Protein AF-A0A8J6LUZ6-F1 (afdb_monomer_lite)

Sequence (693 aa):
MTSTQIRRALGIAVAATLAFPLVTLAAPTTASAAPPRKVPCGQIELAPVLKKDLTDLGKPIVQSADRRGVYVPIIMIPDYHGRAKHDDSRTGDFSAPINMGAGGPAPVAPRASLIGQLQQIPGAAVYTFDYRASAGSWVDDPGIGPALGDAIDCVTSALGQKAILVTHGVGGLAARYAVGGQVEGRDRGSEVTTVMGYGSPQTGSQLAELLNTGVASTASEPRTVLRLLVSACRALKPAVFTEQAPCGFLPAEAGAFGRPGGDAFRGQSPQHLALRPYPDSVQVHAFAGDVVVNATNLGWFALRPFRANDIPLGDLVSSTASTTIQAQSQLRAACRFQLDGFGSASQSGGIRLTELGVAGAALSFPSTIRPCYAPSLVRVSQFADRIRDILTNEIRNRQPLDLRELESLAVPSVCGHPAGNLVGGRLPGIAPGDGEVALASTLFPDRFKDLTTFGDLTGDGVADTVAVLKCSNFQGPGADVVVAYDSGARLLGSINLSDITARPINQIYNVQVSGGRAIMRWRTTDASETTDTVVDAEASFTFDPNSGLRAGTLTSYNVTGPVGNLLVAVKAGKSGKTAQKIASLEIIQAMIATNQQTPFGAVTCYGPTATDQGWPEQALDDYDGWPPSDGLAHGDRFCLVALPAGNFALLGMQHVRFNTWRAVEFRLPDTRDDGGGLFPGDDDDDGGIGPLF

pLDDT: mean 79.9, std 19.39, range [29.88, 98.5]

Radius of gyration: 40.3 Å; chains: 1; bounding box: 108×52×140 Å

Structure (mmCIF, N/CA/C/O backbone):
data_AF-A0A8J6LUZ6-F1
#
_entry.id   AF-A0A8J6LUZ6-F1
#
loop_
_atom_site.group_PDB
_atom_site.id
_atom_site.type_symbol
_atom_site.label_atom_id
_atom_site.label_alt_id
_atom_site.label_comp_id
_atom_site.label_asym_id
_atom_site.label_entity_id
_atom_site.label_seq_id
_atom_site.pdbx_PDB_ins_code
_atom_site.Cartn_x
_atom_site.Cartn_y
_atom_site.Cartn_z
_atom_site.occupancy
_atom_site.B_iso_or_equiv
_atom_site.auth_seq_id
_atom_site.auth_comp_id
_atom_site.auth_asym_id
_atom_site.auth_atom_id
_atom_site.pdbx_PDB_model_num
ATOM 1 N N . MET A 1 1 ? 57.168 -0.591 63.837 1.00 34.12 1 MET A N 1
ATOM 2 C CA . MET A 1 1 ? 56.369 -0.838 62.618 1.00 34.12 1 MET A CA 1
ATOM 3 C C . MET A 1 1 ? 54.988 -1.319 63.056 1.00 34.12 1 MET A C 1
ATOM 5 O O . MET A 1 1 ? 54.901 -2.241 63.852 1.00 34.12 1 MET A O 1
ATOM 9 N N . THR A 1 2 ? 53.963 -0.569 62.655 1.00 32.47 2 THR A N 1
ATOM 10 C CA . THR A 1 2 ? 52.518 -0.594 62.995 1.00 32.47 2 THR A CA 1
ATOM 11 C C . THR A 1 2 ? 51.879 -1.996 62.946 1.00 32.47 2 THR A C 1
ATOM 13 O O . THR A 1 2 ? 52.070 -2.700 61.964 1.00 32.47 2 THR A O 1
ATOM 16 N N . SER A 1 3 ? 51.279 -2.522 64.026 1.00 32.66 3 SER A N 1
ATOM 17 C CA . SER A 1 3 ? 49.948 -2.257 64.635 1.00 32.66 3 SER A CA 1
ATOM 18 C C . SER A 1 3 ? 48.824 -3.188 64.126 1.00 32.66 3 SER A C 1
ATOM 20 O O . SER A 1 3 ? 48.220 -2.922 63.095 1.00 32.66 3 SER A O 1
ATOM 22 N N . THR A 1 4 ? 48.564 -4.239 64.922 1.00 45.88 4 THR A N 1
ATOM 23 C CA . THR A 1 4 ? 47.269 -4.821 65.371 1.00 45.88 4 THR A CA 1
ATOM 24 C C . THR A 1 4 ? 46.019 -4.722 64.481 1.00 45.88 4 THR A C 1
ATOM 26 O O . THR A 1 4 ? 45.578 -3.616 64.206 1.00 45.88 4 THR A O 1
ATOM 29 N N . GLN A 1 5 ? 45.300 -5.842 64.264 1.00 34.91 5 GLN A N 1
ATOM 30 C CA . GLN A 1 5 ? 43.947 -6.023 64.836 1.00 34.91 5 GLN A CA 1
ATOM 31 C C . GLN A 1 5 ? 43.304 -7.409 64.618 1.00 34.91 5 GLN A C 1
ATOM 33 O O . GLN A 1 5 ? 43.546 -8.127 63.653 1.00 34.91 5 GLN A O 1
ATOM 38 N N . ILE A 1 6 ? 42.477 -7.736 65.611 1.00 35.25 6 ILE A N 1
ATOM 39 C CA . ILE A 1 6 ? 41.763 -8.973 65.926 1.00 35.25 6 ILE A CA 1
ATOM 40 C C . ILE A 1 6 ? 40.510 -9.141 65.052 1.00 35.25 6 ILE A C 1
ATOM 42 O O . ILE A 1 6 ? 39.762 -8.191 64.841 1.00 35.25 6 ILE A O 1
ATOM 46 N N . ARG A 1 7 ? 40.234 -10.380 64.622 1.00 31.73 7 ARG A N 1
ATOM 47 C CA . ARG A 1 7 ? 38.965 -10.794 64.003 1.00 31.73 7 ARG A CA 1
ATOM 48 C C . ARG A 1 7 ? 37.992 -11.301 65.074 1.00 31.73 7 ARG A C 1
ATOM 50 O O . ARG A 1 7 ? 38.328 -12.219 65.819 1.00 31.73 7 ARG A O 1
ATOM 57 N N . ARG A 1 8 ? 36.766 -10.772 65.091 1.00 32.50 8 ARG A N 1
ATOM 58 C CA . ARG A 1 8 ? 35.581 -11.439 65.654 1.00 32.50 8 ARG A CA 1
ATOM 59 C C . ARG A 1 8 ? 34.425 -11.366 64.662 1.00 32.50 8 ARG A C 1
ATOM 61 O O . ARG A 1 8 ? 34.247 -10.367 63.975 1.00 32.50 8 ARG A O 1
ATOM 68 N N . ALA A 1 9 ? 33.707 -12.480 64.595 1.00 40.47 9 ALA A N 1
ATOM 69 C CA . ALA A 1 9 ? 32.570 -12.756 63.736 1.00 40.47 9 ALA A CA 1
ATOM 70 C C . ALA A 1 9 ? 31.344 -11.897 64.077 1.00 40.47 9 ALA A C 1
ATOM 72 O O . ALA A 1 9 ? 31.121 -11.588 65.246 1.00 40.47 9 ALA A O 1
ATOM 73 N N . LEU A 1 10 ? 30.512 -11.615 63.071 1.00 31.44 10 LEU A N 1
ATOM 74 C CA . LEU A 1 10 ? 29.114 -11.238 63.262 1.00 31.44 10 LEU A CA 1
ATOM 75 C C . LEU A 1 10 ? 28.250 -11.812 62.131 1.00 31.44 10 LEU A C 1
ATOM 77 O O . LEU A 1 10 ? 28.687 -11.898 60.984 1.00 31.44 10 LEU A O 1
ATOM 81 N N . GLY A 1 11 ? 27.059 -12.266 62.519 1.00 31.27 11 GLY A N 1
ATOM 82 C CA . GLY A 1 11 ? 26.147 -13.085 61.736 1.00 31.27 11 GLY A CA 1
ATOM 83 C C . GLY A 1 11 ? 25.403 -12.365 60.614 1.00 31.27 11 GLY A C 1
ATOM 84 O O . GLY A 1 11 ? 25.280 -11.144 60.569 1.00 31.27 11 GLY A O 1
ATOM 85 N N . ILE A 1 12 ? 24.894 -13.198 59.713 1.00 33.53 12 ILE A N 1
ATOM 86 C CA . ILE A 1 12 ? 24.093 -12.846 58.546 1.00 33.53 12 ILE A CA 1
ATOM 87 C C . ILE A 1 12 ? 22.626 -12.754 58.983 1.00 33.53 12 ILE A C 1
ATOM 89 O O . ILE A 1 12 ? 22.039 -13.753 59.392 1.00 33.53 12 ILE A O 1
ATOM 93 N N . ALA A 1 13 ? 22.039 -11.564 58.863 1.00 32.97 13 ALA A N 1
ATOM 94 C CA . ALA A 1 13 ? 20.596 -11.354 58.846 1.00 32.97 13 ALA A CA 1
ATOM 95 C C . ALA A 1 13 ? 20.198 -10.949 57.419 1.00 32.97 13 ALA A C 1
ATOM 97 O O . ALA A 1 13 ? 20.664 -9.937 56.898 1.00 32.97 13 ALA A O 1
ATOM 98 N N . VAL A 1 14 ? 19.376 -11.776 56.771 1.00 32.94 14 VAL A N 1
ATOM 99 C CA . VAL A 1 14 ? 18.841 -11.543 55.424 1.00 32.94 14 VAL A CA 1
ATOM 100 C C . VAL A 1 14 ? 17.592 -10.674 55.549 1.00 32.94 14 VAL A C 1
ATOM 102 O O . VAL A 1 14 ? 16.569 -11.130 56.054 1.00 32.94 14 VAL A O 1
ATOM 105 N N . ALA A 1 15 ? 17.671 -9.429 55.079 1.00 31.91 15 ALA A N 1
ATOM 106 C CA . ALA A 1 15 ? 16.514 -8.574 54.839 1.00 31.91 15 ALA A CA 1
ATOM 107 C C . ALA A 1 15 ? 16.148 -8.656 53.350 1.00 31.91 15 ALA A C 1
ATOM 109 O O . ALA A 1 15 ? 16.915 -8.223 52.491 1.00 31.91 15 ALA A O 1
ATOM 110 N N . ALA A 1 16 ? 14.990 -9.240 53.043 1.00 33.44 16 ALA A N 1
ATOM 111 C CA . ALA A 1 16 ? 14.430 -9.268 51.697 1.00 33.44 16 ALA A CA 1
ATOM 112 C C . ALA A 1 16 ? 13.691 -7.948 51.422 1.00 33.44 16 ALA A C 1
ATOM 114 O O . ALA A 1 16 ? 12.556 -7.755 51.853 1.00 33.44 16 ALA A O 1
ATOM 115 N N . THR A 1 17 ? 14.342 -7.028 50.714 1.00 33.19 17 THR A N 1
ATOM 116 C CA . THR A 1 17 ? 13.719 -5.829 50.147 1.00 33.19 17 THR A CA 1
ATOM 117 C C . THR A 1 17 ? 13.079 -6.168 48.799 1.00 33.19 17 THR A C 1
ATOM 119 O O . THR A 1 17 ? 13.759 -6.458 47.817 1.00 33.19 17 THR A O 1
ATOM 122 N N . LEU A 1 18 ? 11.747 -6.124 48.749 1.00 35.75 18 LEU A N 1
ATOM 123 C CA . LEU A 1 18 ? 10.960 -6.141 47.515 1.00 35.75 18 LEU A CA 1
ATOM 124 C C . LEU A 1 18 ? 11.176 -4.817 46.764 1.00 35.75 18 LEU A C 1
ATOM 126 O O . LEU A 1 18 ? 10.564 -3.802 47.087 1.00 35.75 18 LEU A O 1
ATOM 130 N N . ALA A 1 19 ? 12.061 -4.826 45.769 1.00 30.25 19 ALA A N 1
ATOM 131 C CA . ALA A 1 19 ? 12.189 -3.743 44.803 1.00 30.25 19 ALA A CA 1
ATOM 132 C C . ALA A 1 19 ? 11.116 -3.906 43.713 1.00 30.25 19 ALA A C 1
ATOM 134 O O . ALA A 1 19 ? 11.166 -4.839 42.913 1.00 30.25 19 ALA A O 1
ATOM 135 N N . PHE A 1 20 ? 10.142 -2.996 43.676 1.00 31.22 20 PHE A N 1
ATOM 136 C CA . PHE A 1 20 ? 9.283 -2.813 42.507 1.00 31.22 20 PHE A CA 1
ATOM 137 C C . PHE A 1 20 ? 10.110 -2.180 41.375 1.00 31.22 20 PHE A C 1
ATOM 139 O O . PHE A 1 20 ? 10.768 -1.165 41.619 1.00 31.22 20 PHE A O 1
ATOM 146 N N . PRO A 1 21 ? 10.087 -2.713 40.140 1.00 33.28 21 PRO A N 1
ATOM 147 C CA . PRO A 1 21 ? 10.687 -2.020 39.015 1.00 33.28 21 PRO A CA 1
ATOM 148 C C . PRO A 1 21 ? 9.819 -0.802 38.679 1.00 33.28 21 PRO A C 1
ATOM 150 O O . PRO A 1 21 ? 8.677 -0.938 38.239 1.00 33.28 21 PRO A O 1
ATOM 153 N N . LEU A 1 22 ? 10.365 0.399 38.881 1.00 30.58 22 LEU A N 1
ATOM 154 C CA . LEU A 1 22 ? 9.867 1.595 38.213 1.00 30.58 22 LEU A CA 1
ATOM 155 C C . LEU A 1 22 ? 10.023 1.376 36.704 1.00 30.58 22 LEU A C 1
ATOM 157 O O . LEU A 1 22 ? 11.129 1.433 36.169 1.00 30.58 22 LEU A O 1
ATOM 161 N N . VAL A 1 23 ? 8.911 1.118 36.020 1.00 34.62 23 VAL A N 1
ATOM 162 C CA . VAL A 1 23 ? 8.833 1.236 34.564 1.00 34.62 23 VAL A CA 1
ATOM 163 C C . VAL A 1 23 ? 8.850 2.728 34.253 1.00 34.62 23 VAL A C 1
ATOM 165 O O . VAL A 1 23 ? 7.825 3.405 34.296 1.00 34.62 23 VAL A O 1
ATOM 168 N N . THR A 1 24 ? 10.035 3.266 33.984 1.00 31.88 24 THR A N 1
ATOM 169 C CA . THR A 1 24 ? 10.173 4.565 33.335 1.00 31.88 24 THR A CA 1
ATOM 170 C C . THR A 1 24 ? 9.652 4.426 31.908 1.00 31.88 24 THR A C 1
ATOM 172 O O . THR A 1 24 ? 10.308 3.866 31.032 1.00 31.88 24 THR A O 1
ATOM 175 N N . LEU A 1 25 ? 8.436 4.919 31.669 1.00 37.78 25 LEU A N 1
ATOM 176 C CA . LEU A 1 25 ? 7.950 5.204 30.323 1.00 37.78 25 LEU A CA 1
ATOM 177 C C . LEU A 1 25 ? 8.870 6.272 29.730 1.00 37.78 25 LEU A C 1
ATOM 179 O O . LEU A 1 25 ? 8.750 7.457 30.039 1.00 37.78 25 LEU A O 1
ATOM 183 N N . ALA A 1 26 ? 9.830 5.837 28.916 1.00 29.88 26 ALA A N 1
ATOM 184 C CA . ALA A 1 26 ? 10.550 6.736 28.038 1.00 29.88 26 ALA A CA 1
ATOM 185 C C . ALA A 1 26 ? 9.513 7.469 27.176 1.00 29.88 26 ALA A C 1
ATOM 187 O O . ALA A 1 26 ? 8.647 6.839 26.563 1.00 29.88 26 ALA A O 1
ATOM 188 N N . ALA A 1 27 ? 9.596 8.802 27.146 1.00 34.50 27 ALA A N 1
ATOM 189 C CA . ALA A 1 27 ? 8.957 9.595 26.104 1.00 34.50 27 ALA A CA 1
AT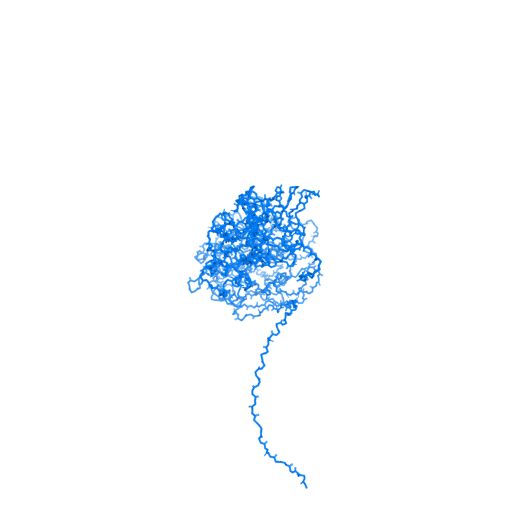OM 190 C C . ALA A 1 27 ? 9.286 8.964 24.739 1.00 34.50 27 ALA A C 1
ATOM 192 O O . ALA A 1 27 ? 10.379 8.402 24.614 1.00 34.50 27 ALA A O 1
ATOM 193 N N . PRO A 1 28 ? 8.392 9.028 23.733 1.00 32.91 28 PRO A N 1
ATOM 194 C CA . PRO A 1 28 ? 8.690 8.504 22.411 1.00 32.91 28 PRO A CA 1
ATOM 195 C C . PRO A 1 28 ? 9.914 9.250 21.889 1.00 32.91 28 PRO A C 1
ATOM 197 O O . PRO A 1 28 ? 9.832 10.378 21.405 1.00 32.91 28 PRO A O 1
ATOM 200 N N . THR A 1 29 ? 11.080 8.633 22.037 1.00 32.44 29 THR A N 1
ATOM 201 C CA . THR A 1 29 ? 12.251 8.992 21.275 1.00 32.44 29 THR A CA 1
ATOM 202 C C . THR A 1 29 ? 11.810 8.808 19.840 1.00 32.44 29 THR A C 1
ATOM 204 O O . THR A 1 29 ? 11.431 7.710 19.437 1.00 32.44 29 THR A O 1
ATOM 207 N N . THR A 1 30 ? 11.779 9.900 19.079 1.00 36.91 30 THR A N 1
ATOM 208 C CA . THR A 1 30 ? 11.759 9.832 17.622 1.00 36.91 30 THR A CA 1
ATOM 209 C C . THR A 1 30 ? 12.863 8.859 17.250 1.00 36.91 30 THR A C 1
ATOM 211 O O . THR A 1 30 ? 14.043 9.187 17.401 1.00 36.91 30 THR A O 1
ATOM 214 N N . ALA A 1 31 ? 12.489 7.626 16.906 1.00 37.38 31 ALA A N 1
ATOM 215 C CA . ALA A 1 31 ? 13.431 6.600 16.529 1.00 37.38 31 ALA A CA 1
ATOM 216 C C . ALA A 1 31 ? 14.130 7.140 15.286 1.00 37.38 31 ALA A C 1
ATOM 218 O O . ALA A 1 31 ? 13.564 7.146 14.195 1.00 37.38 31 ALA A O 1
ATOM 219 N N . SER A 1 32 ? 15.335 7.681 15.465 1.00 41.56 32 SER A N 1
ATOM 220 C CA . SER A 1 32 ? 16.240 7.948 14.361 1.00 41.56 32 SER A CA 1
ATOM 221 C C . SER A 1 32 ? 16.579 6.577 13.806 1.00 41.56 32 SER A C 1
ATOM 223 O O . SER A 1 32 ? 17.466 5.898 14.323 1.00 41.56 32 SER A O 1
ATOM 225 N N . ALA A 1 33 ? 15.779 6.119 12.848 1.00 53.00 33 ALA A N 1
ATOM 226 C CA . ALA A 1 33 ? 15.912 4.791 12.294 1.00 53.00 33 ALA A CA 1
ATOM 227 C C . ALA A 1 33 ? 17.324 4.626 11.726 1.00 53.00 33 ALA A C 1
ATOM 229 O O . ALA A 1 33 ? 17.870 5.538 11.099 1.00 53.00 33 ALA A O 1
ATOM 230 N N . ALA A 1 34 ? 17.927 3.467 11.984 1.00 65.25 34 ALA A N 1
ATOM 231 C CA . ALA A 1 34 ? 19.217 3.113 11.415 1.00 65.25 34 ALA A CA 1
ATOM 232 C C . ALA A 1 34 ? 19.167 3.227 9.874 1.00 65.25 34 ALA A C 1
ATOM 234 O O . ALA A 1 34 ? 18.099 3.044 9.276 1.00 65.25 34 ALA A O 1
ATOM 235 N N . PRO A 1 35 ? 20.296 3.530 9.209 1.00 76.00 35 PRO A N 1
ATOM 236 C CA . PRO A 1 35 ? 20.356 3.516 7.751 1.00 76.00 35 PRO A CA 1
ATOM 237 C C . PRO A 1 35 ? 19.993 2.125 7.202 1.00 76.00 35 PRO A C 1
ATOM 239 O O . PRO A 1 35 ? 20.125 1.129 7.927 1.00 76.00 35 PRO A O 1
ATOM 242 N N . PRO A 1 36 ? 19.569 2.024 5.928 1.00 83.06 36 PRO A N 1
ATOM 243 C CA . PRO A 1 36 ? 19.254 0.739 5.324 1.00 83.06 36 PRO A CA 1
ATOM 244 C C . PRO A 1 36 ? 20.449 -0.214 5.422 1.00 83.06 36 PRO A C 1
ATOM 246 O O . PRO A 1 36 ? 21.611 0.159 5.231 1.00 83.06 36 PRO A O 1
ATOM 249 N N . ARG A 1 37 ? 20.156 -1.463 5.779 1.00 85.38 37 ARG A N 1
ATOM 250 C CA . ARG A 1 37 ? 21.164 -2.477 6.092 1.00 85.38 37 ARG A CA 1
ATOM 251 C C . ARG A 1 37 ? 21.770 -3.046 4.809 1.00 85.38 37 ARG A C 1
ATOM 253 O O . ARG A 1 37 ? 21.046 -3.402 3.894 1.00 85.38 37 ARG A O 1
ATOM 260 N N . LYS A 1 38 ? 23.094 -3.220 4.766 1.00 90.44 38 LYS A N 1
ATOM 261 C CA . LYS A 1 38 ? 23.753 -4.035 3.729 1.00 90.44 38 LYS A CA 1
ATOM 262 C C . LYS A 1 38 ? 23.511 -5.520 4.000 1.00 90.44 38 LYS A C 1
ATOM 264 O O . LYS A 1 38 ? 23.729 -5.967 5.128 1.00 90.44 38 LYS A O 1
ATOM 269 N N . VAL A 1 39 ? 23.124 -6.278 2.977 1.00 89.38 39 VAL A N 1
ATOM 270 C CA . VAL A 1 39 ? 22.854 -7.719 3.090 1.00 89.38 39 VAL A CA 1
ATOM 271 C C . VAL A 1 39 ? 23.784 -8.495 2.144 1.00 89.38 39 VAL A C 1
ATOM 273 O O . VAL A 1 39 ? 23.853 -8.144 0.968 1.00 89.38 39 VAL A O 1
ATOM 276 N N . PRO A 1 40 ? 24.528 -9.512 2.619 1.00 88.38 40 PRO A N 1
ATOM 277 C CA . PRO A 1 40 ? 25.465 -10.274 1.792 1.00 88.38 40 PRO A CA 1
ATOM 278 C C . PRO A 1 40 ? 24.742 -11.360 0.972 1.00 88.38 40 PRO A C 1
ATOM 280 O O . PRO A 1 40 ? 24.872 -12.546 1.258 1.00 88.38 40 PRO A O 1
ATOM 283 N N . CYS A 1 41 ? 23.970 -10.958 -0.040 1.00 91.25 41 CYS A N 1
ATOM 284 C CA . CYS A 1 41 ? 23.111 -11.850 -0.832 1.00 91.25 41 CYS A CA 1
ATOM 285 C C . CYS A 1 41 ? 23.635 -12.080 -2.263 1.00 91.25 41 CYS A C 1
ATOM 287 O O . CYS A 1 41 ? 22.926 -11.881 -3.248 1.00 91.25 41 CYS A O 1
ATOM 289 N N . GLY A 1 42 ? 24.901 -12.485 -2.390 1.00 88.69 42 GLY A N 1
ATOM 290 C CA . GLY A 1 42 ? 25.505 -12.804 -3.687 1.00 88.69 42 GLY A CA 1
ATOM 291 C C . GLY A 1 42 ? 25.828 -11.561 -4.521 1.00 88.69 42 GLY A C 1
ATOM 292 O O . GLY A 1 42 ? 26.595 -10.713 -4.079 1.00 88.69 42 GLY A O 1
ATOM 293 N N . GLN A 1 43 ? 25.272 -11.474 -5.734 1.00 90.12 43 GLN A N 1
ATOM 294 C CA . GLN A 1 43 ? 25.558 -10.405 -6.712 1.00 90.12 43 GLN A CA 1
ATOM 295 C C . GLN A 1 43 ? 24.763 -9.107 -6.470 1.00 90.12 43 GLN A C 1
ATOM 297 O O . GLN A 1 43 ? 24.772 -8.200 -7.306 1.00 90.12 43 GLN A O 1
ATOM 302 N N . ILE A 1 44 ? 24.035 -9.026 -5.353 1.00 94.69 44 ILE A N 1
ATOM 303 C CA . ILE A 1 44 ? 23.244 -7.856 -4.996 1.00 94.69 44 ILE A CA 1
ATOM 304 C C . ILE A 1 44 ? 23.988 -6.959 -4.004 1.00 94.69 44 ILE A C 1
ATOM 306 O O . ILE A 1 44 ? 24.559 -7.422 -3.016 1.00 94.69 44 ILE A O 1
ATOM 310 N N . GLU A 1 45 ? 23.939 -5.653 -4.242 1.00 95.50 45 GLU A N 1
ATOM 311 C CA . GLU A 1 45 ? 24.575 -4.650 -3.391 1.00 95.50 45 GLU A CA 1
ATOM 312 C C . GLU A 1 45 ? 23.586 -3.542 -3.031 1.00 95.50 45 GLU A C 1
ATOM 314 O O . GLU A 1 45 ? 22.794 -3.113 -3.866 1.00 95.50 45 GLU A O 1
ATOM 319 N N . LEU A 1 46 ? 23.630 -3.052 -1.788 1.00 96.69 46 LEU A N 1
ATOM 320 C CA . LEU A 1 46 ? 22.895 -1.843 -1.410 1.00 96.69 46 LEU A CA 1
ATOM 321 C C . LEU A 1 46 ? 23.529 -0.644 -2.122 1.00 96.69 46 LEU A C 1
ATOM 323 O O . LEU A 1 46 ? 24.714 -0.361 -1.914 1.00 96.69 46 LEU A O 1
ATOM 327 N N . ALA A 1 47 ? 22.742 0.075 -2.918 1.00 96.69 47 ALA A N 1
ATOM 328 C CA . ALA A 1 47 ? 23.231 1.222 -3.664 1.00 96.69 47 ALA A CA 1
ATOM 329 C C . ALA A 1 47 ? 23.641 2.352 -2.699 1.00 96.69 47 ALA A C 1
ATOM 331 O O . ALA A 1 47 ? 22.850 2.725 -1.826 1.00 96.69 47 ALA A O 1
ATOM 332 N N . PRO A 1 48 ? 24.853 2.923 -2.826 1.00 96.06 48 PRO A N 1
ATOM 333 C CA . PRO A 1 48 ? 25.254 4.061 -2.006 1.00 96.06 48 PRO A CA 1
ATOM 334 C C . PRO A 1 48 ? 24.451 5.313 -2.382 1.00 96.06 48 PRO A C 1
ATOM 336 O O . PRO A 1 48 ? 23.980 5.441 -3.504 1.00 96.06 48 PRO A O 1
ATOM 339 N N . VAL A 1 49 ? 24.328 6.278 -1.472 1.00 95.69 49 VAL A N 1
ATOM 340 C CA . VAL A 1 49 ? 23.817 7.611 -1.829 1.00 95.69 49 VAL A CA 1
ATOM 341 C C . VAL A 1 49 ? 24.970 8.433 -2.401 1.00 95.69 49 VAL A C 1
ATOM 343 O O . VAL A 1 49 ? 25.954 8.704 -1.705 1.00 95.69 49 VAL A O 1
ATOM 346 N N . LEU A 1 50 ? 24.880 8.828 -3.670 1.00 96.00 50 LEU A N 1
ATOM 347 C CA . LEU A 1 50 ? 25.926 9.621 -4.318 1.00 96.00 50 LEU A CA 1
ATOM 348 C C . LEU A 1 50 ? 25.799 11.101 -3.968 1.00 96.00 50 LEU A C 1
ATOM 350 O O . LEU A 1 50 ? 24.724 11.681 -4.043 1.00 96.00 50 LEU A O 1
ATOM 354 N N . LYS A 1 51 ? 26.930 11.761 -3.691 1.00 93.44 51 LYS A N 1
ATOM 355 C CA . LYS A 1 51 ? 26.969 13.193 -3.325 1.00 93.44 51 LYS A CA 1
ATOM 356 C C . LYS A 1 51 ? 26.373 14.118 -4.389 1.00 93.44 51 LYS A C 1
ATOM 358 O O . LYS A 1 51 ? 25.933 15.216 -4.069 1.00 93.44 51 LYS A O 1
ATOM 363 N N . LYS A 1 52 ? 26.429 13.696 -5.655 1.00 91.75 52 LYS A N 1
ATOM 364 C CA . LYS A 1 52 ? 25.900 14.447 -6.801 1.00 91.75 52 LYS A CA 1
ATOM 365 C C . LYS A 1 52 ? 24.412 14.189 -7.054 1.00 91.75 52 LYS A C 1
ATOM 367 O O . LYS A 1 52 ? 23.833 14.905 -7.860 1.00 91.75 52 LYS A O 1
ATOM 372 N N . ASP A 1 53 ? 23.813 13.187 -6.407 1.00 93.00 53 ASP A N 1
ATOM 373 C CA . ASP A 1 53 ? 22.363 13.015 -6.433 1.00 93.00 53 ASP A CA 1
ATOM 374 C C . ASP A 1 53 ? 21.753 13.893 -5.339 1.00 93.00 53 ASP A C 1
ATOM 376 O O . ASP A 1 53 ? 21.943 13.682 -4.141 1.00 93.00 53 ASP A O 1
ATOM 380 N N . LEU A 1 54 ? 21.059 14.934 -5.791 1.00 93.75 54 LEU A N 1
ATOM 381 C CA . LEU A 1 54 ? 20.371 15.898 -4.948 1.00 93.75 54 LEU A CA 1
ATOM 382 C C . LEU A 1 54 ? 18.863 15.750 -5.141 1.00 93.75 54 LEU A C 1
ATOM 384 O O . LEU A 1 54 ? 18.395 15.333 -6.203 1.00 93.75 54 LEU A O 1
ATOM 388 N N . THR A 1 55 ? 18.102 16.121 -4.118 1.00 91.94 55 THR A N 1
ATOM 389 C CA . THR A 1 55 ? 16.648 16.242 -4.225 1.00 91.94 55 THR A CA 1
ATOM 390 C C . THR A 1 55 ? 16.273 17.290 -5.273 1.00 91.94 55 THR A C 1
ATOM 392 O O . THR A 1 55 ? 17.093 18.128 -5.654 1.00 91.94 55 THR A O 1
ATOM 395 N N . ASP A 1 56 ? 15.006 17.314 -5.688 1.00 85.69 56 ASP A N 1
ATOM 396 C CA . ASP A 1 56 ? 14.501 18.335 -6.621 1.00 85.69 56 ASP A CA 1
ATOM 397 C C . ASP A 1 56 ? 14.640 19.777 -6.050 1.00 85.69 56 ASP A C 1
ATOM 399 O O . ASP A 1 56 ? 14.586 20.754 -6.790 1.00 85.69 56 ASP A O 1
ATOM 403 N N . LEU A 1 57 ? 14.896 19.915 -4.738 1.00 88.31 57 LEU A N 1
ATOM 404 C CA . LEU A 1 57 ? 15.202 21.174 -4.040 1.00 88.31 57 LEU A CA 1
ATOM 405 C C . LEU A 1 57 ? 16.714 21.450 -3.887 1.00 88.31 57 LEU A C 1
ATOM 407 O O . LEU A 1 57 ? 17.102 22.351 -3.144 1.00 88.31 57 LEU A O 1
ATOM 411 N N . GLY A 1 58 ? 17.577 20.649 -4.516 1.00 89.75 58 GLY A N 1
ATOM 412 C CA . GLY A 1 58 ? 19.034 20.791 -4.457 1.00 89.75 58 GLY A CA 1
ATOM 413 C C . GLY A 1 58 ? 19.673 20.366 -3.130 1.00 89.75 58 GLY A C 1
ATOM 414 O O . GLY A 1 58 ? 20.821 20.722 -2.865 1.00 89.75 58 GLY A O 1
ATOM 415 N N . LYS A 1 59 ? 18.961 19.623 -2.272 1.00 93.50 59 LYS A N 1
ATOM 416 C CA . LYS A 1 59 ? 19.497 19.148 -0.983 1.00 93.50 59 LYS A CA 1
ATOM 417 C C . LYS A 1 59 ? 20.139 17.764 -1.124 1.00 93.50 59 LYS A C 1
ATOM 419 O O . LYS A 1 59 ? 19.699 16.996 -1.976 1.00 93.50 59 LYS A O 1
ATOM 424 N N . PRO A 1 60 ? 21.126 17.401 -0.284 1.00 94.75 60 PRO A N 1
ATOM 425 C CA . PRO A 1 60 ? 21.613 16.027 -0.215 1.00 94.75 60 PRO A CA 1
ATOM 426 C C . PRO A 1 60 ? 20.474 15.053 0.091 1.00 94.75 60 PRO A C 1
ATOM 428 O O . PRO A 1 60 ? 19.614 15.345 0.925 1.00 94.75 60 PRO A O 1
ATOM 431 N N . ILE A 1 61 ? 20.477 13.899 -0.572 1.00 94.56 61 ILE A N 1
ATOM 432 C CA . ILE A 1 61 ? 19.519 12.831 -0.288 1.00 94.56 61 ILE A CA 1
ATOM 433 C C . ILE A 1 61 ? 19.848 12.217 1.073 1.00 94.56 61 ILE A C 1
ATOM 435 O O . ILE A 1 61 ? 20.998 11.881 1.361 1.00 94.56 61 ILE A O 1
ATOM 439 N N . VAL A 1 62 ? 18.820 12.060 1.902 1.00 91.81 62 VAL A N 1
ATOM 440 C CA . VAL A 1 62 ? 18.897 11.381 3.195 1.00 91.81 62 VAL A CA 1
ATOM 441 C C . VAL A 1 62 ? 17.852 10.279 3.184 1.00 91.81 62 VAL A C 1
ATOM 443 O O . VAL A 1 62 ? 16.669 10.556 3.014 1.00 91.81 62 VAL A O 1
ATOM 446 N N . GLN A 1 63 ? 18.298 9.037 3.348 1.00 92.25 63 GLN A N 1
ATOM 447 C CA . GLN A 1 63 ? 17.398 7.895 3.462 1.00 92.25 63 GLN A CA 1
ATOM 448 C C . GLN A 1 63 ? 16.796 7.862 4.867 1.00 92.25 63 GLN A C 1
ATOM 450 O O . GLN A 1 63 ? 17.506 8.058 5.856 1.00 92.25 63 GLN A O 1
ATOM 455 N N . SER A 1 64 ? 15.502 7.578 4.952 1.00 92.25 64 SER A N 1
ATOM 456 C CA . SER A 1 64 ? 14.804 7.341 6.213 1.00 92.25 64 SER A CA 1
ATOM 457 C C . SER A 1 64 ? 13.997 6.057 6.118 1.00 92.25 64 SER A C 1
ATOM 459 O O . SER A 1 64 ? 13.506 5.713 5.042 1.00 92.25 64 SER A O 1
ATOM 461 N N . ALA A 1 65 ? 13.843 5.360 7.239 1.00 90.75 65 ALA A N 1
ATOM 462 C CA . ALA A 1 65 ? 12.934 4.226 7.307 1.00 90.75 65 ALA A CA 1
ATOM 463 C C . ALA A 1 65 ? 11.479 4.688 7.166 1.00 90.75 65 ALA A C 1
ATOM 465 O O . ALA A 1 65 ? 11.171 5.883 7.241 1.00 90.75 65 ALA A O 1
ATOM 466 N N . ASP A 1 66 ? 10.592 3.723 6.962 1.00 89.19 66 ASP A N 1
ATOM 467 C CA . ASP A 1 66 ? 9.160 3.963 7.029 1.00 89.19 66 ASP A CA 1
ATOM 468 C C . ASP A 1 66 ? 8.702 4.225 8.481 1.00 89.19 66 ASP A C 1
ATOM 470 O O . ASP A 1 66 ? 9.497 4.174 9.426 1.00 89.19 66 ASP A O 1
ATOM 474 N N . ARG A 1 67 ? 7.411 4.499 8.699 1.00 83.62 67 ARG A N 1
ATOM 475 C CA . ARG A 1 67 ? 6.868 4.767 10.045 1.00 83.62 67 ARG A CA 1
ATOM 476 C C . ARG A 1 67 ? 6.988 3.576 11.003 1.00 83.62 67 ARG A C 1
ATOM 478 O O . ARG A 1 67 ? 6.919 3.766 12.214 1.00 83.62 67 ARG A O 1
ATOM 485 N N . ARG A 1 68 ? 7.173 2.360 10.480 1.00 84.44 68 ARG A N 1
ATOM 486 C CA . ARG A 1 68 ? 7.404 1.130 11.256 1.00 84.44 68 ARG A CA 1
ATOM 487 C C . ARG A 1 68 ? 8.885 0.965 11.622 1.00 84.44 68 ARG A C 1
ATOM 489 O O . ARG A 1 68 ? 9.226 0.053 12.368 1.00 84.44 68 ARG A O 1
ATOM 496 N N . GLY A 1 69 ? 9.766 1.827 11.108 1.00 87.69 69 GLY A N 1
ATOM 497 C CA . GLY A 1 69 ? 11.215 1.699 11.248 1.00 87.69 69 GLY A CA 1
ATOM 498 C C . GLY A 1 69 ? 11.818 0.640 10.320 1.00 87.69 69 GLY A C 1
ATOM 499 O O . GLY A 1 69 ? 12.916 0.155 10.588 1.00 87.69 69 GLY A O 1
ATOM 500 N N . VAL A 1 70 ? 11.114 0.271 9.246 1.00 90.06 70 VAL A N 1
ATOM 501 C CA . VAL A 1 70 ? 11.472 -0.814 8.323 1.00 90.06 70 VAL A CA 1
ATOM 502 C C . VAL A 1 70 ? 11.826 -0.254 6.939 1.00 90.06 70 VAL A C 1
ATOM 504 O O . VAL A 1 70 ? 11.444 0.863 6.581 1.00 90.06 70 VAL A O 1
ATOM 507 N N . TYR A 1 71 ? 12.576 -1.037 6.154 1.00 94.06 71 TYR A N 1
ATOM 508 C CA . TYR A 1 71 ? 12.846 -0.758 4.746 1.00 94.06 71 TYR A CA 1
ATOM 509 C C . TYR A 1 71 ? 12.340 -1.883 3.836 1.00 94.06 71 TYR A C 1
ATOM 511 O O . TYR A 1 71 ? 12.611 -3.058 4.076 1.00 94.06 71 TYR A O 1
ATOM 519 N N . VAL A 1 72 ? 11.660 -1.507 2.758 1.00 95.94 72 VAL A N 1
ATOM 520 C CA . VAL A 1 72 ? 11.235 -2.370 1.657 1.00 95.94 72 VAL A CA 1
ATOM 521 C C . VAL A 1 72 ? 12.366 -2.468 0.624 1.00 95.94 72 VAL A C 1
ATOM 523 O O . VAL A 1 72 ? 12.858 -1.427 0.171 1.00 95.94 72 VAL A O 1
ATOM 526 N N . PRO A 1 73 ? 12.797 -3.684 0.233 1.00 97.56 73 PRO A N 1
ATOM 527 C CA . PRO A 1 73 ? 13.817 -3.846 -0.793 1.00 97.56 73 PRO A CA 1
ATOM 528 C C . PRO A 1 73 ? 13.272 -3.523 -2.187 1.00 97.56 73 PRO A C 1
ATOM 530 O O . PRO A 1 73 ? 12.319 -4.144 -2.656 1.00 97.56 73 PRO A O 1
ATOM 533 N N . ILE A 1 74 ? 13.933 -2.588 -2.866 1.00 98.50 74 ILE A N 1
ATOM 534 C CA . ILE A 1 74 ? 13.757 -2.300 -4.291 1.00 98.50 74 ILE A CA 1
ATOM 535 C C . ILE A 1 74 ? 14.999 -2.811 -5.014 1.00 98.50 74 ILE A C 1
ATOM 537 O O . ILE A 1 74 ? 16.096 -2.344 -4.727 1.00 98.50 74 ILE A O 1
ATOM 541 N N . ILE A 1 75 ? 14.852 -3.752 -5.942 1.00 98.44 75 ILE A N 1
ATOM 542 C CA . ILE A 1 75 ? 15.974 -4.379 -6.649 1.00 98.44 75 ILE A CA 1
ATOM 543 C C . ILE A 1 75 ? 16.010 -3.881 -8.093 1.00 98.44 75 ILE A C 1
ATOM 545 O O . ILE A 1 75 ? 15.096 -4.135 -8.876 1.00 98.44 75 ILE A O 1
ATOM 549 N N . MET A 1 76 ? 17.088 -3.183 -8.438 1.00 98.31 76 MET A N 1
ATOM 550 C CA . MET A 1 76 ? 17.358 -2.644 -9.767 1.00 98.31 76 MET A CA 1
ATOM 551 C C . MET A 1 76 ? 18.066 -3.703 -10.620 1.00 98.31 76 MET A C 1
ATOM 553 O O . MET A 1 76 ? 19.172 -4.135 -10.280 1.00 98.31 76 MET A O 1
ATOM 557 N N . ILE A 1 77 ? 17.439 -4.107 -11.726 1.00 98.19 77 ILE A N 1
ATOM 558 C CA . ILE A 1 77 ? 17.889 -5.205 -12.590 1.00 98.19 77 ILE A CA 1
ATOM 559 C C . ILE A 1 77 ? 18.199 -4.646 -13.989 1.00 98.19 77 ILE A C 1
ATOM 561 O O . ILE A 1 77 ? 17.273 -4.237 -14.697 1.00 98.19 77 ILE A O 1
ATOM 565 N N . PRO A 1 78 ? 19.484 -4.581 -14.375 1.00 95.50 78 PRO A N 1
ATOM 566 C CA . PRO A 1 78 ? 19.942 -3.871 -15.568 1.00 95.50 78 PRO A CA 1
ATOM 567 C C . PRO A 1 78 ? 19.588 -4.624 -16.852 1.00 95.50 78 PRO A C 1
ATOM 569 O O . PRO A 1 78 ? 19.124 -5.767 -16.808 1.00 95.50 78 PRO A O 1
ATOM 572 N N . ASP A 1 79 ? 19.843 -3.991 -17.992 1.00 91.00 79 ASP A N 1
ATOM 573 C CA . ASP A 1 79 ? 19.712 -4.590 -19.318 1.00 91.00 79 ASP A CA 1
ATOM 574 C C . ASP A 1 79 ? 20.874 -5.556 -19.616 1.00 91.00 79 ASP A C 1
ATOM 576 O O . ASP A 1 79 ? 21.734 -5.802 -18.773 1.00 91.00 79 ASP A O 1
ATOM 580 N N . TYR A 1 80 ? 20.924 -6.109 -20.828 1.00 84.62 80 TYR A N 1
ATOM 581 C CA . TYR A 1 80 ? 21.793 -7.200 -21.282 1.00 84.62 80 TYR A CA 1
ATOM 582 C C . TYR A 1 80 ? 23.296 -7.031 -20.988 1.00 84.62 80 TYR A C 1
ATOM 584 O O . TYR A 1 80 ? 24.038 -8.015 -20.983 1.00 84.62 80 TYR A O 1
ATOM 592 N N . HIS A 1 81 ? 23.761 -5.799 -20.764 1.00 84.50 81 HIS A N 1
ATOM 593 C CA . HIS A 1 81 ? 25.119 -5.493 -20.324 1.00 84.50 81 HIS A CA 1
ATOM 594 C C . HIS A 1 81 ? 25.418 -5.956 -18.890 1.00 84.50 81 HIS A C 1
ATOM 596 O O . HIS A 1 81 ? 26.589 -6.037 -18.511 1.00 84.50 81 HIS A O 1
ATOM 602 N N . GLY A 1 82 ? 24.381 -6.204 -18.089 1.00 86.75 82 GLY A N 1
ATOM 603 C CA . GLY A 1 82 ? 24.460 -6.641 -16.701 1.00 86.75 82 GLY A CA 1
ATOM 604 C C . GLY A 1 82 ? 24.968 -5.577 -15.730 1.00 86.75 82 GLY A C 1
ATOM 605 O O . GLY A 1 82 ? 25.379 -5.921 -14.628 1.00 86.75 82 GLY A O 1
ATOM 606 N N . ARG A 1 83 ? 24.989 -4.291 -16.112 1.00 91.19 83 ARG A N 1
ATOM 607 C CA . ARG A 1 83 ? 25.637 -3.221 -15.335 1.00 91.19 83 ARG A CA 1
ATOM 608 C C . ARG A 1 83 ? 24.643 -2.483 -14.447 1.00 91.19 83 ARG A C 1
ATOM 610 O O . ARG A 1 83 ? 23.976 -1.552 -14.887 1.00 91.19 83 ARG A O 1
ATOM 617 N N . ALA A 1 84 ? 24.617 -2.823 -13.163 1.00 91.88 84 ALA A N 1
ATOM 618 C CA . ALA A 1 84 ? 23.755 -2.149 -12.187 1.00 91.88 84 ALA A CA 1
ATOM 619 C C . ALA A 1 84 ? 24.509 -1.181 -11.267 1.00 91.88 84 ALA A C 1
ATOM 621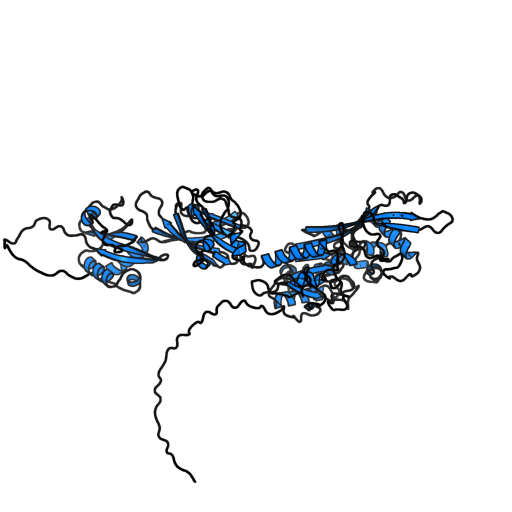 O O . ALA A 1 84 ? 23.884 -0.437 -10.516 1.00 91.88 84 ALA A O 1
ATOM 622 N N . LYS A 1 85 ? 25.848 -1.181 -11.312 1.00 91.06 85 LYS A N 1
ATOM 623 C CA . LYS A 1 85 ? 26.686 -0.431 -10.371 1.00 91.06 85 LYS A CA 1
ATOM 624 C C . LYS A 1 85 ? 26.318 1.054 -10.269 1.00 91.06 85 LYS A C 1
ATOM 626 O O . LYS A 1 85 ? 26.308 1.789 -11.260 1.00 91.06 85 LYS A O 1
ATOM 631 N N . HIS A 1 86 ? 26.121 1.505 -9.034 1.00 95.56 86 HIS A N 1
ATOM 632 C CA . HIS A 1 86 ? 25.828 2.893 -8.706 1.00 95.56 86 HIS A CA 1
ATOM 633 C C . HIS A 1 86 ? 27.002 3.540 -7.965 1.00 95.56 86 HIS A C 1
ATOM 635 O O . HIS A 1 86 ? 27.160 3.398 -6.757 1.00 95.56 86 HIS A O 1
ATOM 641 N N . ASP A 1 87 ? 27.863 4.223 -8.714 1.00 94.69 87 ASP A N 1
ATOM 642 C CA . ASP A 1 87 ? 29.006 4.973 -8.196 1.00 94.69 87 ASP A CA 1
ATOM 643 C C . ASP A 1 87 ? 29.208 6.285 -8.978 1.00 94.69 87 ASP A C 1
ATOM 645 O O . ASP A 1 87 ? 28.480 6.590 -9.929 1.00 94.69 87 ASP A O 1
ATOM 649 N N . ASP A 1 88 ? 30.226 7.062 -8.598 1.00 92.50 88 ASP A N 1
ATOM 650 C CA . ASP A 1 88 ? 30.553 8.341 -9.238 1.00 92.50 88 ASP A CA 1
ATOM 651 C C . ASP A 1 88 ? 30.906 8.224 -10.735 1.00 92.50 88 ASP A C 1
ATOM 653 O O . ASP A 1 88 ? 30.877 9.241 -11.432 1.00 92.50 88 ASP A O 1
ATOM 657 N N . SER A 1 89 ? 31.200 7.018 -11.248 1.00 91.12 89 SER A N 1
ATOM 658 C CA . SER A 1 89 ? 31.425 6.794 -12.684 1.00 91.12 89 SER A CA 1
ATOM 659 C C . SER A 1 89 ? 30.133 6.840 -13.499 1.00 91.12 89 SER A C 1
ATOM 661 O O . SER A 1 89 ? 30.191 7.088 -14.700 1.00 91.12 89 SER A O 1
ATOM 663 N N . ARG A 1 90 ? 28.971 6.625 -12.857 1.00 90.81 90 ARG A N 1
ATOM 664 C CA . ARG A 1 90 ? 27.638 6.687 -13.485 1.00 90.81 90 ARG A CA 1
ATOM 665 C C . ARG A 1 90 ? 27.478 5.748 -14.689 1.00 90.81 90 ARG A C 1
ATOM 667 O O . ARG A 1 90 ? 26.741 6.052 -15.619 1.00 90.81 90 ARG A O 1
ATOM 674 N N . THR A 1 91 ? 28.172 4.609 -14.663 1.00 88.69 91 THR A N 1
ATOM 675 C CA . THR A 1 91 ? 28.231 3.652 -15.784 1.00 88.69 91 THR A CA 1
ATOM 676 C C . THR A 1 91 ? 27.165 2.556 -15.753 1.00 88.69 91 THR A C 1
ATOM 678 O O . THR A 1 91 ? 27.018 1.849 -16.748 1.00 88.69 91 THR A O 1
ATOM 681 N N . GLY A 1 92 ? 26.457 2.378 -14.633 1.00 91.06 92 GLY A N 1
ATOM 682 C CA . GLY A 1 92 ? 25.321 1.458 -14.537 1.00 91.06 92 GLY A CA 1
ATOM 683 C C . GLY A 1 92 ? 24.041 2.053 -15.120 1.00 91.06 92 GLY A C 1
ATOM 684 O O . GLY A 1 92 ? 23.843 3.270 -15.064 1.00 91.06 92 GLY A O 1
ATOM 685 N N . ASP A 1 93 ? 23.156 1.190 -15.611 1.00 90.75 93 ASP A N 1
ATOM 686 C CA . ASP A 1 93 ? 21.989 1.574 -16.418 1.00 90.75 93 ASP A CA 1
ATOM 687 C C . ASP A 1 93 ? 21.064 2.559 -15.682 1.00 90.75 93 ASP A C 1
ATOM 689 O O . ASP A 1 93 ? 20.607 3.550 -16.246 1.00 90.75 93 ASP A O 1
ATOM 693 N N . PHE A 1 94 ? 20.876 2.365 -14.376 1.00 95.75 94 PHE A N 1
ATOM 694 C CA . PHE A 1 94 ? 20.035 3.227 -13.535 1.00 95.75 94 PHE A CA 1
ATOM 695 C C . PHE A 1 94 ? 20.789 4.358 -12.827 1.00 95.75 94 PHE A C 1
ATOM 697 O O . PHE A 1 94 ? 20.190 5.125 -12.073 1.00 95.75 94 PHE A O 1
ATOM 704 N N . SER A 1 95 ? 22.109 4.438 -13.014 1.00 95.44 95 SER A N 1
ATOM 705 C CA . SER A 1 95 ? 22.980 5.369 -12.292 1.00 95.44 95 SER A CA 1
ATOM 706 C C . SER A 1 95 ? 23.072 6.733 -12.978 1.00 95.44 95 SER A C 1
ATOM 708 O O . SER A 1 95 ? 23.381 7.730 -12.322 1.00 95.44 95 SER A O 1
ATOM 710 N N . ALA A 1 96 ? 22.790 6.802 -14.281 1.00 92.31 96 ALA A N 1
ATOM 711 C CA . ALA A 1 96 ? 22.812 8.045 -15.041 1.00 92.31 96 ALA A CA 1
ATOM 712 C C . ALA A 1 96 ? 21.741 9.049 -14.550 1.00 92.31 96 ALA A C 1
ATOM 714 O O . ALA A 1 96 ? 20.640 8.639 -14.176 1.00 92.31 96 ALA A O 1
ATOM 715 N N . PRO A 1 97 ? 22.025 10.368 -14.568 1.00 92.50 97 PRO A N 1
ATOM 716 C CA . PRO A 1 97 ? 21.041 11.398 -14.238 1.00 92.50 97 PRO A CA 1
ATOM 717 C C . PRO A 1 97 ? 19.805 11.363 -15.144 1.00 92.50 97 PRO A C 1
ATOM 719 O O . PRO A 1 97 ? 19.914 11.159 -16.359 1.00 92.50 97 PRO A O 1
ATOM 722 N N . ILE A 1 98 ? 18.642 11.657 -14.562 1.00 91.81 98 ILE A N 1
ATOM 723 C CA . ILE A 1 98 ? 17.398 11.863 -15.309 1.00 91.81 98 ILE A CA 1
ATOM 724 C C . ILE A 1 98 ? 17.472 13.234 -15.979 1.00 91.81 98 ILE A C 1
ATOM 726 O O . ILE A 1 98 ? 17.484 14.273 -15.316 1.00 91.81 98 ILE A O 1
ATOM 730 N N . ASN A 1 99 ? 17.545 13.243 -17.305 1.00 88.56 99 ASN A N 1
ATOM 731 C CA . ASN A 1 99 ? 17.774 14.460 -18.081 1.00 88.56 99 ASN A CA 1
ATOM 732 C C . ASN A 1 99 ? 17.027 14.482 -19.423 1.00 88.56 99 ASN A C 1
ATOM 734 O O . ASN A 1 99 ? 17.354 15.290 -20.289 1.00 88.56 99 ASN A O 1
ATOM 738 N N . MET A 1 100 ? 16.045 13.598 -19.607 1.00 86.06 100 MET A N 1
ATOM 739 C CA . MET A 1 100 ? 15.252 13.505 -20.832 1.00 86.06 100 MET A CA 1
ATOM 740 C C . MET A 1 100 ? 13.769 13.705 -20.551 1.00 86.06 100 MET A C 1
ATOM 742 O O . MET A 1 100 ? 13.290 13.367 -19.472 1.00 86.06 100 MET A O 1
ATOM 746 N N . GLY A 1 101 ? 13.046 14.215 -21.548 1.00 81.00 101 GLY A N 1
ATOM 747 C CA . GLY A 1 101 ? 11.587 14.273 -21.560 1.00 81.00 101 GLY A CA 1
ATOM 748 C C . GLY A 1 101 ? 11.052 13.643 -22.842 1.00 81.00 101 GLY A C 1
ATOM 749 O O . GLY A 1 101 ? 11.605 13.880 -23.912 1.00 81.00 101 GLY A O 1
ATOM 750 N N . ALA A 1 102 ? 9.996 12.837 -22.743 1.00 72.38 102 ALA A N 1
ATOM 751 C CA . ALA A 1 102 ? 9.312 12.271 -23.902 1.00 72.38 102 ALA A CA 1
ATOM 752 C C . ALA A 1 102 ? 7.906 12.868 -24.035 1.00 72.38 102 ALA A C 1
ATOM 754 O O . ALA A 1 102 ? 7.110 12.788 -23.103 1.00 72.38 102 ALA A O 1
ATOM 755 N N . GLY A 1 103 ? 7.599 13.489 -25.179 1.00 59.25 103 GLY A N 1
ATOM 756 C CA . GLY A 1 103 ? 6.301 14.145 -25.408 1.00 59.25 103 GLY A CA 1
ATOM 757 C C . GLY A 1 103 ? 6.055 15.413 -24.572 1.00 59.25 103 GLY A C 1
ATOM 758 O O . GLY A 1 103 ? 4.950 15.945 -24.582 1.00 59.25 103 GLY A O 1
ATOM 759 N N . GLY A 1 104 ? 7.077 15.907 -23.869 1.00 60.59 104 GLY A N 1
ATOM 760 C CA . GLY A 1 104 ? 7.073 17.131 -23.068 1.00 60.59 104 GLY A CA 1
ATOM 761 C C . GLY A 1 104 ? 8.504 17.653 -22.879 1.00 60.59 104 GLY A C 1
ATOM 762 O O . GLY A 1 104 ? 9.450 16.969 -23.283 1.00 60.59 104 GLY A O 1
ATOM 763 N N . PRO A 1 105 ? 8.693 18.848 -22.292 1.00 66.38 105 PRO A N 1
ATOM 764 C CA . PRO A 1 105 ? 10.019 19.432 -22.138 1.00 66.38 105 PRO A CA 1
ATOM 765 C C . PRO A 1 105 ? 10.906 18.543 -21.261 1.00 66.38 105 PRO A C 1
ATOM 767 O O . PRO A 1 105 ? 10.461 17.981 -20.258 1.00 66.38 105 PRO A O 1
ATOM 770 N N . ALA A 1 106 ? 12.177 18.420 -21.644 1.00 74.75 106 ALA A N 1
ATOM 771 C CA . ALA A 1 106 ? 13.181 17.830 -20.773 1.00 74.75 106 ALA A CA 1
ATOM 772 C C . ALA A 1 106 ? 13.335 18.679 -19.492 1.00 74.75 106 ALA A C 1
ATOM 774 O O . ALA A 1 106 ? 13.049 19.882 -19.514 1.00 74.75 106 ALA A O 1
ATOM 775 N N . PRO A 1 107 ? 13.803 18.086 -18.378 1.00 77.25 107 PRO A N 1
ATOM 776 C CA . PRO A 1 107 ? 14.150 18.847 -17.185 1.00 77.25 107 PRO A CA 1
ATOM 777 C C . PRO A 1 107 ? 15.117 19.993 -17.510 1.00 77.25 107 PRO A C 1
ATOM 779 O O . PRO A 1 107 ? 16.080 19.804 -18.252 1.00 77.25 107 PRO A O 1
ATOM 782 N N . VAL A 1 108 ? 14.889 21.170 -16.917 1.00 78.06 108 VAL A N 1
ATOM 783 C CA . VAL A 1 108 ? 15.746 22.361 -17.111 1.00 78.06 108 VAL A CA 1
ATOM 784 C C . VAL A 1 108 ? 17.187 22.100 -16.653 1.00 78.06 108 VAL A C 1
ATOM 786 O O . VAL A 1 108 ? 18.131 22.648 -17.216 1.00 78.06 108 VAL A O 1
ATOM 789 N N . ALA A 1 109 ? 17.359 21.231 -15.657 1.00 82.12 109 ALA A N 1
ATOM 790 C CA . ALA A 1 109 ? 18.643 20.709 -15.217 1.00 82.12 109 ALA A CA 1
ATOM 791 C C . ALA A 1 109 ? 18.538 19.191 -14.981 1.00 82.12 109 ALA A C 1
ATOM 793 O O . ALA A 1 109 ? 17.455 18.713 -14.624 1.00 82.12 109 ALA A O 1
ATOM 794 N N . PRO A 1 110 ? 19.636 18.426 -15.146 1.00 84.50 110 PRO A N 1
ATOM 795 C CA . PRO A 1 110 ? 19.663 17.013 -14.782 1.00 84.50 110 PRO A CA 1
ATOM 796 C C . PRO A 1 110 ? 19.257 16.812 -13.318 1.00 84.50 110 PRO A C 1
ATOM 798 O O . PRO A 1 110 ? 19.817 17.444 -12.422 1.00 84.50 110 PRO A O 1
ATOM 801 N N . ARG A 1 111 ? 18.291 15.925 -13.084 1.00 90.56 111 ARG A N 1
ATOM 802 C CA . ARG A 1 111 ? 17.869 15.499 -11.743 1.00 90.56 111 ARG A CA 1
ATOM 803 C C . ARG A 1 111 ? 18.763 14.353 -11.264 1.00 90.56 111 ARG A C 1
ATOM 805 O O . ARG A 1 111 ? 19.559 13.816 -12.039 1.00 90.56 111 ARG A O 1
ATOM 812 N N . ALA A 1 112 ? 18.609 13.952 -10.001 1.00 94.56 112 ALA A N 1
ATOM 813 C CA . ALA A 1 112 ? 19.218 12.720 -9.499 1.00 94.56 112 ALA A CA 1
ATOM 814 C C . ALA A 1 112 ? 18.931 11.525 -10.426 1.00 94.56 112 ALA A C 1
ATOM 816 O O . ALA A 1 112 ? 17.950 11.521 -11.174 1.00 94.56 112 ALA A O 1
ATOM 817 N N . SER A 1 113 ? 19.792 10.511 -10.368 1.00 96.19 113 SER A N 1
ATOM 818 C CA . SER A 1 113 ? 19.543 9.232 -11.040 1.00 96.19 113 SER A CA 1
ATOM 819 C C . SER A 1 113 ? 18.229 8.588 -10.593 1.00 96.19 113 SER A C 1
ATOM 821 O O . SER A 1 113 ? 17.678 8.967 -9.557 1.00 96.19 113 SER A O 1
ATOM 823 N N . LEU A 1 114 ? 17.738 7.581 -11.325 1.00 96.56 114 LEU A N 1
ATOM 824 C CA . LEU A 1 114 ? 16.556 6.836 -10.880 1.00 96.56 114 LEU A CA 1
ATOM 825 C C . LEU A 1 114 ? 16.785 6.240 -9.485 1.00 96.56 114 LEU A C 1
ATOM 827 O O . LEU A 1 114 ? 15.934 6.398 -8.618 1.00 96.56 114 LEU A O 1
ATOM 831 N N . ILE A 1 115 ? 17.964 5.665 -9.229 1.00 97.75 115 ILE A N 1
ATOM 832 C CA . ILE A 1 115 ? 18.337 5.169 -7.895 1.00 97.75 115 ILE A CA 1
ATOM 833 C C . ILE A 1 115 ? 18.225 6.280 -6.843 1.00 97.75 115 ILE A C 1
ATOM 835 O O . ILE A 1 115 ? 17.558 6.089 -5.827 1.00 97.75 115 ILE A O 1
ATOM 839 N N . GLY A 1 116 ? 18.799 7.456 -7.104 1.00 96.81 116 GLY A N 1
ATOM 840 C CA . GLY A 1 116 ? 18.722 8.601 -6.195 1.00 96.81 116 GLY A CA 1
ATOM 841 C C . GLY A 1 116 ? 17.293 9.125 -5.988 1.00 96.81 116 GLY A C 1
ATOM 842 O O . GLY A 1 116 ? 16.933 9.539 -4.889 1.00 96.81 116 GLY A O 1
ATOM 843 N N . GLN A 1 117 ? 16.432 9.085 -7.008 1.00 96.06 117 GLN A N 1
ATOM 844 C CA . GLN A 1 117 ? 15.011 9.421 -6.852 1.00 96.06 117 GLN A CA 1
ATOM 845 C C . GLN A 1 117 ? 14.294 8.429 -5.930 1.00 96.06 117 GLN A C 1
ATOM 847 O O . GLN A 1 117 ? 13.528 8.848 -5.068 1.00 96.06 117 GLN A O 1
ATOM 852 N N . LEU A 1 118 ? 14.572 7.129 -6.057 1.00 97.38 118 LEU A N 1
ATOM 853 C CA . LEU A 1 118 ? 13.939 6.106 -5.220 1.00 97.38 118 LEU A CA 1
ATOM 854 C C . LEU A 1 118 ? 14.476 6.096 -3.785 1.00 97.38 118 LEU A C 1
ATOM 856 O O . LEU A 1 118 ? 13.718 5.855 -2.852 1.00 97.38 118 LEU A O 1
ATOM 860 N N . GLN A 1 119 ? 15.751 6.436 -3.580 1.00 96.81 119 GLN A N 1
ATOM 861 C CA . GLN A 1 119 ? 16.347 6.591 -2.247 1.00 96.81 119 GLN A CA 1
ATOM 862 C C . GLN A 1 119 ? 15.728 7.741 -1.428 1.00 96.81 119 GLN A C 1
ATOM 864 O O . GLN A 1 119 ? 15.932 7.795 -0.218 1.00 96.81 119 GLN A O 1
ATOM 869 N N . GLN A 1 120 ? 14.980 8.655 -2.056 1.00 95.25 120 GLN A N 1
ATOM 870 C CA . GLN A 1 120 ? 14.242 9.716 -1.356 1.00 95.25 120 GLN A CA 1
ATOM 871 C C . GLN A 1 120 ? 12.918 9.231 -0.752 1.00 95.25 120 GLN A C 1
ATOM 873 O O . GLN A 1 120 ? 12.321 9.957 0.041 1.00 95.25 120 GLN A O 1
ATOM 878 N N . ILE A 1 121 ? 12.439 8.039 -1.122 1.00 95.94 121 ILE A N 1
ATOM 879 C CA . ILE A 1 121 ? 11.175 7.499 -0.621 1.00 95.94 121 ILE A CA 1
ATOM 880 C C . ILE A 1 121 ? 11.396 6.969 0.807 1.00 95.94 121 ILE A C 1
ATOM 882 O O . ILE A 1 121 ? 12.238 6.085 1.000 1.00 95.94 121 ILE A O 1
ATOM 886 N N . PRO A 1 122 ? 10.649 7.455 1.817 1.00 93.75 122 PRO A N 1
ATOM 887 C CA . PRO A 1 122 ? 10.721 6.901 3.164 1.00 93.75 122 PRO A CA 1
ATOM 888 C C . PRO A 1 122 ? 10.399 5.404 3.157 1.00 93.75 122 PRO A C 1
ATOM 890 O O . PRO A 1 122 ? 9.366 4.988 2.637 1.00 93.75 122 PRO A O 1
ATOM 893 N N . GLY A 1 123 ? 11.291 4.595 3.725 1.00 94.69 123 GLY A N 1
ATOM 894 C CA . GLY A 1 123 ? 11.177 3.140 3.736 1.00 94.69 123 GLY A CA 1
ATOM 895 C C . GLY A 1 123 ? 11.784 2.432 2.533 1.00 94.69 123 GLY A C 1
ATOM 896 O O . GLY A 1 123 ? 11.721 1.212 2.485 1.00 94.69 123 GLY A O 1
ATOM 897 N N . ALA A 1 124 ? 12.391 3.120 1.566 1.00 97.12 124 ALA A N 1
ATOM 898 C CA . ALA A 1 124 ? 13.030 2.455 0.433 1.00 97.12 124 ALA A CA 1
ATOM 899 C C . ALA A 1 124 ? 14.482 2.044 0.736 1.00 97.12 124 ALA A C 1
ATOM 901 O O . ALA A 1 124 ? 15.334 2.881 1.045 1.00 97.12 124 ALA A O 1
ATOM 902 N N . ALA A 1 125 ? 14.798 0.756 0.570 1.00 97.06 125 ALA A N 1
ATOM 903 C CA . ALA A 1 125 ? 16.173 0.270 0.461 1.00 97.06 125 ALA A CA 1
ATOM 904 C C . ALA A 1 125 ? 16.443 -0.162 -0.983 1.00 97.06 125 ALA A C 1
ATOM 906 O O . ALA A 1 125 ? 15.959 -1.200 -1.427 1.00 97.06 125 ALA A O 1
ATOM 907 N N . VAL A 1 126 ? 17.208 0.646 -1.718 1.00 97.88 126 VAL A N 1
ATOM 908 C CA . VAL A 1 126 ? 17.490 0.406 -3.139 1.00 97.88 126 VAL A CA 1
ATOM 909 C C . VAL A 1 126 ? 18.756 -0.430 -3.293 1.00 97.88 126 VAL A C 1
ATOM 911 O O . VAL A 1 126 ? 19.840 -0.026 -2.874 1.00 97.88 126 VAL A O 1
ATOM 914 N N . TYR A 1 127 ? 18.610 -1.584 -3.925 1.00 98.12 127 TYR A N 1
ATOM 915 C CA . TYR A 1 127 ? 19.656 -2.545 -4.222 1.00 98.12 127 TYR A CA 1
ATOM 916 C C . TYR A 1 127 ? 19.897 -2.644 -5.724 1.00 98.12 127 TYR A C 1
ATOM 918 O O . TYR A 1 127 ? 18.985 -2.469 -6.523 1.00 98.12 127 TYR A O 1
ATOM 926 N N . THR A 1 128 ? 21.117 -2.977 -6.116 1.00 97.62 128 THR A N 1
ATOM 927 C CA . THR A 1 128 ? 21.518 -3.187 -7.509 1.00 97.62 128 THR A CA 1
ATOM 928 C C . THR A 1 128 ? 21.975 -4.624 -7.693 1.00 97.62 128 THR A C 1
ATOM 930 O O . THR A 1 128 ? 22.813 -5.086 -6.920 1.00 97.62 128 THR A O 1
ATOM 933 N N . PHE A 1 129 ? 21.446 -5.317 -8.701 1.00 97.62 129 PHE A N 1
ATOM 934 C CA . PHE A 1 129 ? 21.848 -6.678 -9.059 1.00 97.62 129 PHE A CA 1
ATOM 935 C C . PHE A 1 129 ? 22.731 -6.647 -10.311 1.00 97.62 129 PHE A C 1
ATOM 937 O O . PHE A 1 129 ? 22.250 -6.359 -11.406 1.00 97.62 129 PHE A O 1
ATOM 944 N N . ASP A 1 130 ? 24.031 -6.892 -10.151 1.00 94.75 130 ASP A N 1
ATOM 945 C CA . ASP A 1 130 ? 25.012 -6.740 -11.228 1.00 94.75 130 ASP A CA 1
ATOM 946 C C . ASP A 1 130 ? 25.462 -8.101 -11.774 1.00 94.75 130 ASP A C 1
ATOM 948 O O . ASP A 1 130 ? 26.265 -8.793 -11.153 1.00 94.75 130 ASP A O 1
ATOM 952 N N . TYR A 1 131 ? 24.968 -8.454 -12.963 1.00 94.12 131 TYR A N 1
ATOM 953 C CA . TYR A 1 131 ? 25.263 -9.721 -13.639 1.00 94.12 131 TYR A CA 1
ATOM 954 C C . TYR A 1 131 ? 26.234 -9.565 -14.817 1.00 94.12 131 TYR A C 1
ATOM 956 O O . TYR A 1 131 ? 26.238 -10.371 -15.750 1.00 94.12 131 TYR A O 1
ATOM 964 N N . ARG A 1 132 ? 27.100 -8.537 -14.805 1.00 91.81 132 ARG A N 1
ATOM 965 C CA . ARG A 1 132 ? 28.024 -8.233 -15.920 1.00 91.81 132 ARG A CA 1
ATOM 966 C C . ARG A 1 132 ? 28.884 -9.418 -16.375 1.00 91.81 132 ARG A C 1
ATOM 968 O O . ARG A 1 132 ? 29.323 -9.442 -17.521 1.00 91.81 132 ARG A O 1
ATOM 975 N N . ALA A 1 133 ? 29.170 -10.362 -15.475 1.00 90.56 133 ALA A N 1
ATOM 976 C CA . ALA A 1 133 ? 29.982 -11.543 -15.762 1.00 90.56 133 ALA A CA 1
ATOM 977 C C . ALA A 1 133 ? 29.293 -12.510 -16.741 1.00 90.56 133 ALA A C 1
ATOM 979 O O . ALA A 1 133 ? 29.983 -13.183 -17.502 1.00 90.56 133 ALA A O 1
ATOM 980 N N . SER A 1 134 ? 27.958 -12.512 -16.764 1.00 90.56 134 SER A N 1
ATOM 981 C CA . SER A 1 134 ? 27.114 -13.313 -17.660 1.00 90.56 134 SER A CA 1
ATOM 982 C C . SER A 1 134 ? 26.453 -12.466 -18.759 1.00 90.56 134 SER A C 1
ATOM 984 O O . SER A 1 134 ? 25.503 -12.902 -19.406 1.00 90.56 134 SER A O 1
ATOM 986 N N . ALA A 1 135 ? 26.918 -11.231 -18.978 1.00 85.88 135 ALA A N 1
ATOM 987 C CA . ALA A 1 135 ? 26.321 -10.316 -19.949 1.00 85.88 135 ALA A CA 1
ATOM 988 C C . ALA A 1 135 ? 26.244 -10.933 -21.359 1.00 85.88 135 ALA A C 1
ATOM 990 O O . ALA A 1 135 ? 27.228 -11.453 -21.889 1.00 85.88 135 ALA A O 1
ATOM 991 N N . GLY A 1 136 ? 25.075 -10.824 -21.991 1.00 79.19 136 GLY A N 1
ATOM 992 C CA . GLY A 1 136 ? 24.799 -11.388 -23.315 1.00 79.19 136 GLY A CA 1
ATOM 993 C C . GLY A 1 136 ? 24.393 -12.868 -23.346 1.00 79.19 136 GLY A C 1
ATOM 994 O O . GLY A 1 136 ? 23.981 -13.328 -24.412 1.00 79.19 136 GLY A O 1
ATOM 995 N N . SER A 1 137 ? 24.456 -13.599 -22.227 1.00 87.06 137 SER A N 1
ATOM 996 C CA . SER A 1 137 ? 23.839 -14.928 -22.102 1.00 87.06 137 SER A CA 1
ATOM 997 C C . SER A 1 137 ? 22.306 -14.836 -22.050 1.00 87.06 137 SER A C 1
ATOM 999 O O . SER A 1 137 ? 21.731 -13.771 -21.809 1.00 87.06 137 SER A O 1
ATOM 1001 N N . TRP A 1 138 ? 21.628 -15.967 -22.272 1.00 90.00 138 TRP A N 1
ATOM 1002 C CA . TRP A 1 138 ? 20.195 -16.080 -21.993 1.00 90.00 138 TRP A CA 1
ATOM 1003 C C . TRP A 1 138 ? 19.936 -16.107 -20.477 1.00 90.00 138 TRP A C 1
ATOM 1005 O O . TRP A 1 138 ? 20.829 -16.393 -19.685 1.00 90.00 138 TRP A O 1
ATOM 1015 N N . VAL A 1 139 ? 18.712 -15.779 -20.059 1.00 91.81 139 VAL A N 1
ATOM 1016 C CA . VAL A 1 139 ? 18.373 -15.526 -18.647 1.00 91.81 139 VAL A CA 1
ATOM 1017 C C . VAL A 1 139 ? 18.383 -16.766 -17.747 1.00 91.81 139 VAL A C 1
ATOM 1019 O O . VAL A 1 139 ? 18.322 -16.617 -16.531 1.00 91.81 139 VAL A O 1
ATOM 1022 N N . ASP A 1 140 ? 18.474 -17.969 -18.312 1.00 91.19 140 ASP A N 1
ATOM 1023 C CA . ASP A 1 140 ? 18.660 -19.218 -17.563 1.00 91.19 140 ASP A CA 1
ATOM 1024 C C . ASP A 1 140 ? 20.121 -19.476 -17.156 1.00 91.19 140 ASP A C 1
ATOM 1026 O O . ASP A 1 140 ? 20.386 -20.402 -16.386 1.00 91.19 140 ASP A O 1
ATOM 1030 N N . ASP A 1 141 ? 21.062 -18.647 -17.624 1.00 92.19 141 ASP A N 1
ATOM 1031 C CA . ASP A 1 141 ? 22.451 -18.659 -17.177 1.00 92.19 141 ASP A CA 1
ATOM 1032 C C . ASP A 1 141 ? 22.510 -18.547 -15.644 1.00 92.19 141 ASP A C 1
ATOM 1034 O O . ASP A 1 141 ? 21.873 -17.646 -15.086 1.00 92.19 141 ASP A O 1
ATOM 1038 N N . PRO A 1 142 ? 23.277 -19.407 -14.942 1.00 93.81 142 PRO A N 1
ATOM 1039 C CA . PRO A 1 142 ? 23.329 -19.421 -13.481 1.00 93.81 142 PRO A CA 1
ATOM 1040 C C . PRO A 1 142 ? 23.647 -18.067 -12.840 1.00 93.81 142 PRO A C 1
ATOM 1042 O O . PRO A 1 142 ? 23.217 -17.816 -11.717 1.00 93.81 142 PRO A O 1
ATOM 1045 N N . GLY A 1 143 ? 24.373 -17.188 -13.539 1.00 94.06 143 GLY A N 1
ATOM 1046 C CA . GLY A 1 143 ? 24.713 -15.851 -13.067 1.00 94.06 143 GLY A CA 1
ATOM 1047 C C . GLY A 1 143 ? 23.620 -14.796 -13.259 1.00 94.06 143 GLY A C 1
ATOM 1048 O O . GLY A 1 143 ? 23.810 -13.686 -12.775 1.00 94.06 143 GLY A O 1
ATOM 1049 N N . ILE A 1 144 ? 22.503 -15.111 -13.929 1.00 94.25 144 ILE A N 1
ATOM 1050 C CA . ILE A 1 144 ? 21.415 -14.167 -14.234 1.00 94.25 144 ILE A CA 1
ATOM 1051 C C . ILE A 1 144 ? 20.134 -14.543 -13.479 1.00 94.25 144 ILE A C 1
ATOM 1053 O O . ILE A 1 144 ? 19.929 -14.077 -12.362 1.00 94.25 144 ILE A O 1
ATOM 1057 N N . GLY A 1 145 ? 19.250 -15.356 -14.067 1.00 93.75 145 GLY A N 1
ATOM 1058 C CA . GLY A 1 145 ? 17.921 -15.644 -13.525 1.00 93.75 145 GLY A CA 1
ATOM 1059 C C . GLY A 1 145 ? 17.951 -16.450 -12.223 1.00 93.75 145 GLY A C 1
ATOM 1060 O O . GLY A 1 145 ? 17.320 -16.025 -11.255 1.00 93.75 145 GLY A O 1
ATOM 1061 N N . PRO A 1 146 ? 18.691 -17.576 -12.149 1.00 93.56 146 PRO A N 1
ATOM 1062 C CA . PRO A 1 146 ? 18.897 -18.315 -10.905 1.00 93.56 146 PRO A CA 1
ATOM 1063 C C . PRO A 1 146 ? 19.516 -17.455 -9.793 1.00 93.56 146 PRO A C 1
ATOM 1065 O O . PRO A 1 146 ? 18.917 -17.340 -8.727 1.00 93.56 146 PRO A O 1
ATOM 1068 N N . ALA A 1 147 ? 20.638 -16.769 -10.056 1.00 95.31 147 ALA A N 1
ATOM 1069 C CA . ALA A 1 147 ? 21.282 -15.895 -9.069 1.00 95.31 147 ALA A CA 1
ATOM 1070 C C . ALA A 1 147 ? 20.390 -14.729 -8.610 1.00 95.31 147 ALA A C 1
ATOM 1072 O O . ALA A 1 147 ? 20.427 -14.353 -7.439 1.00 95.31 147 ALA A O 1
ATOM 1073 N N . LEU A 1 148 ? 19.577 -14.159 -9.507 1.00 96.12 148 LEU A N 1
ATOM 1074 C CA . LEU A 1 148 ? 18.586 -13.149 -9.142 1.00 96.12 148 LEU A CA 1
ATOM 1075 C C . LEU A 1 148 ? 17.521 -13.736 -8.210 1.00 96.12 148 LEU A C 1
ATOM 1077 O O . LEU A 1 148 ? 17.140 -13.091 -7.237 1.00 96.12 148 LEU A O 1
ATOM 1081 N N . GLY A 1 149 ? 17.058 -14.954 -8.494 1.00 94.31 149 GLY A N 1
ATOM 1082 C CA . GLY A 1 149 ? 16.140 -15.686 -7.631 1.00 94.31 149 GLY A CA 1
ATOM 1083 C C . GLY A 1 149 ? 16.682 -15.849 -6.211 1.00 94.31 149 GLY A C 1
ATOM 1084 O O . GLY A 1 149 ? 16.018 -15.454 -5.256 1.00 94.31 149 GLY A O 1
ATOM 1085 N N . ASP A 1 150 ? 17.915 -16.338 -6.082 1.00 93.31 150 ASP A N 1
ATOM 1086 C CA . ASP A 1 150 ? 18.571 -16.524 -4.781 1.00 93.31 150 ASP A CA 1
ATOM 1087 C C . ASP A 1 150 ? 18.778 -15.188 -4.044 1.00 93.31 150 ASP A C 1
ATOM 1089 O O . ASP A 1 150 ? 18.630 -15.101 -2.822 1.00 93.31 150 ASP A O 1
ATOM 1093 N N . ALA A 1 151 ? 19.090 -14.117 -4.782 1.00 95.06 151 ALA A N 1
ATOM 1094 C CA . ALA A 1 151 ? 19.224 -12.778 -4.221 1.00 95.06 151 ALA A CA 1
ATOM 1095 C C . ALA A 1 151 ? 17.889 -12.238 -3.678 1.00 95.06 151 ALA A C 1
ATOM 1097 O O . ALA A 1 151 ? 17.877 -11.643 -2.598 1.00 95.06 151 ALA A O 1
ATOM 1098 N N . ILE A 1 152 ? 16.775 -12.462 -4.389 1.00 95.38 152 ILE A N 1
ATOM 1099 C CA . ILE A 1 152 ? 15.427 -12.093 -3.928 1.00 95.38 152 ILE A CA 1
ATOM 1100 C C . ILE A 1 152 ? 15.116 -12.814 -2.617 1.00 95.38 152 ILE A C 1
ATOM 1102 O O . ILE A 1 152 ? 14.792 -12.149 -1.632 1.00 95.38 152 ILE A O 1
ATOM 1106 N N . ASP A 1 153 ? 15.274 -14.137 -2.572 1.00 92.69 153 ASP A N 1
ATOM 1107 C CA . ASP A 1 153 ? 14.956 -14.944 -1.386 1.00 92.69 153 ASP A CA 1
ATOM 1108 C C . ASP A 1 153 ? 15.792 -14.504 -0.174 1.00 92.69 153 ASP A C 1
ATOM 1110 O O . ASP A 1 153 ? 15.289 -14.324 0.937 1.00 92.69 153 ASP A O 1
ATOM 1114 N N . CYS A 1 154 ? 17.085 -14.267 -0.392 1.00 94.00 154 CYS A N 1
ATOM 1115 C CA . CYS A 1 154 ? 18.001 -13.849 0.660 1.00 94.00 154 CYS A CA 1
ATOM 1116 C C . CYS A 1 154 ? 17.672 -12.447 1.201 1.00 94.00 154 CYS A C 1
ATOM 1118 O O . CYS A 1 154 ? 17.636 -12.247 2.417 1.00 94.00 154 CYS A O 1
ATOM 1120 N N . VAL A 1 155 ? 17.408 -11.468 0.328 1.00 94.94 155 VAL A N 1
ATOM 1121 C CA . VAL A 1 155 ? 17.136 -10.082 0.750 1.00 94.94 155 VAL A CA 1
ATOM 1122 C C . VAL A 1 155 ? 15.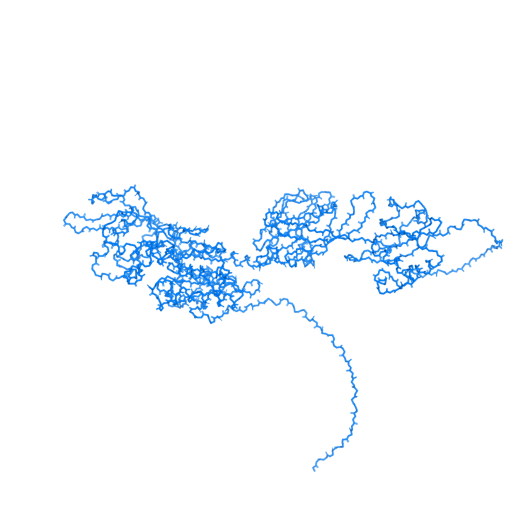773 -9.954 1.421 1.00 94.94 155 VAL A C 1
ATOM 1124 O O . VAL A 1 155 ? 15.664 -9.281 2.448 1.00 94.94 155 VAL A O 1
ATOM 1127 N N . THR A 1 156 ? 14.747 -10.607 0.878 1.00 93.19 156 THR A N 1
ATOM 1128 C CA . THR A 1 156 ? 13.391 -10.586 1.447 1.00 93.19 156 THR A CA 1
ATOM 1129 C C . THR A 1 156 ? 13.355 -11.257 2.817 1.00 93.19 156 THR A C 1
ATOM 1131 O O . THR A 1 156 ? 12.827 -10.672 3.762 1.00 93.19 156 THR A O 1
ATOM 1134 N N . SER A 1 157 ? 14.037 -12.396 2.974 1.00 91.56 157 SER A N 1
ATOM 1135 C CA . SER A 1 157 ? 14.235 -13.063 4.266 1.00 91.56 157 SER A CA 1
ATOM 1136 C C . SER A 1 157 ? 15.010 -12.191 5.263 1.00 91.56 157 SER A C 1
ATOM 1138 O O . SER A 1 157 ? 14.595 -12.028 6.411 1.00 91.56 157 SER A O 1
ATOM 1140 N N . ALA A 1 158 ? 16.104 -11.553 4.831 1.00 92.00 158 ALA A N 1
ATOM 1141 C CA . ALA A 1 158 ? 16.937 -10.728 5.709 1.00 92.00 158 ALA A CA 1
ATOM 1142 C C . ALA A 1 158 ? 16.256 -9.436 6.191 1.00 92.00 158 ALA A C 1
ATOM 1144 O O . ALA A 1 158 ? 16.585 -8.943 7.274 1.00 92.00 158 ALA A O 1
ATOM 1145 N N . LEU A 1 159 ? 15.355 -8.866 5.385 1.00 91.25 159 LEU A N 1
ATOM 1146 C CA . LEU A 1 159 ? 14.617 -7.643 5.715 1.00 91.25 159 LEU A CA 1
ATOM 1147 C C . LEU A 1 159 ? 13.207 -7.915 6.254 1.00 91.25 159 LEU A C 1
ATOM 1149 O O . LEU A 1 159 ? 12.578 -6.997 6.776 1.00 91.25 159 LEU A O 1
ATOM 1153 N N . GLY A 1 160 ? 12.704 -9.146 6.129 1.00 90.25 160 GLY A N 1
ATOM 1154 C CA . GLY A 1 160 ? 11.333 -9.505 6.485 1.00 90.25 160 GLY A CA 1
ATOM 1155 C C . GLY A 1 160 ? 10.286 -8.743 5.670 1.00 90.25 160 GLY A C 1
ATOM 1156 O O . GLY A 1 160 ? 9.213 -8.446 6.189 1.00 90.25 160 GLY A O 1
ATOM 1157 N N . GLN A 1 161 ? 10.608 -8.347 4.434 1.00 91.88 161 GLN A N 1
ATOM 1158 C CA . GLN A 1 161 ? 9.734 -7.577 3.544 1.00 91.88 161 GLN A CA 1
ATOM 1159 C C . GLN A 1 161 ? 9.804 -8.132 2.124 1.00 91.88 161 GLN A C 1
ATOM 1161 O O . GLN A 1 161 ? 10.892 -8.399 1.618 1.00 91.88 161 GLN A O 1
ATOM 1166 N N . LYS A 1 162 ? 8.649 -8.206 1.455 1.00 93.56 162 LYS A N 1
ATOM 1167 C CA . LYS A 1 162 ? 8.562 -8.565 0.034 1.00 93.56 162 LYS A CA 1
ATOM 1168 C C . LYS A 1 162 ? 9.234 -7.515 -0.847 1.00 93.56 162 LYS A C 1
ATOM 1170 O O . LYS A 1 162 ? 9.114 -6.313 -0.581 1.00 93.56 162 LYS A O 1
ATOM 1175 N N . ALA A 1 163 ? 9.883 -7.965 -1.913 1.00 96.25 163 ALA A N 1
ATOM 1176 C CA . ALA A 1 163 ? 10.629 -7.121 -2.829 1.00 96.25 163 ALA A CA 1
ATOM 1177 C C . ALA A 1 163 ? 9.757 -6.471 -3.906 1.00 96.25 163 ALA A C 1
ATOM 1179 O O . ALA A 1 163 ? 8.696 -6.970 -4.297 1.00 96.25 163 ALA A O 1
ATOM 1180 N N . ILE A 1 164 ? 10.275 -5.352 -4.397 1.00 98.38 164 ILE A N 1
ATOM 1181 C CA . ILE A 1 164 ? 9.833 -4.645 -5.592 1.00 98.38 164 ILE A CA 1
ATOM 1182 C C . ILE A 1 164 ? 10.985 -4.718 -6.594 1.00 98.38 164 ILE A C 1
ATOM 1184 O O . ILE A 1 164 ? 12.127 -4.416 -6.246 1.00 98.38 164 ILE A O 1
ATOM 1188 N N . LEU A 1 165 ? 10.712 -5.106 -7.835 1.00 98.44 165 LEU A N 1
ATOM 1189 C CA . LEU A 1 165 ? 11.723 -5.206 -8.885 1.00 98.44 165 LEU A CA 1
ATOM 1190 C C . LEU A 1 165 ? 11.568 -4.054 -9.880 1.00 98.44 165 LEU A C 1
ATOM 1192 O O . LEU A 1 165 ? 10.475 -3.814 -10.384 1.00 98.44 165 LEU A O 1
ATOM 1196 N N . VAL A 1 166 ? 12.661 -3.369 -10.206 1.00 98.44 166 VAL A N 1
ATOM 1197 C CA . VAL A 1 166 ? 12.707 -2.351 -11.266 1.00 98.44 166 VAL A CA 1
ATOM 1198 C C . VAL A 1 166 ? 13.679 -2.830 -12.332 1.00 98.44 166 VAL A C 1
ATOM 1200 O O . VAL A 1 166 ? 14.866 -3.000 -12.065 1.00 98.44 166 VAL A O 1
ATOM 1203 N N . THR A 1 167 ? 13.179 -3.082 -13.536 1.00 97.69 167 THR A N 1
ATOM 1204 C CA . THR A 1 167 ? 13.908 -3.818 -14.571 1.00 97.69 167 THR A CA 1
ATOM 1205 C C . THR A 1 167 ? 14.075 -3.003 -15.836 1.00 97.69 167 THR A C 1
ATOM 1207 O O . THR A 1 167 ? 13.183 -2.249 -16.215 1.00 97.69 167 THR A O 1
ATOM 1210 N N . HIS A 1 168 ? 15.174 -3.205 -16.551 1.00 95.50 168 HIS A N 1
ATOM 1211 C CA . HIS A 1 168 ? 15.419 -2.566 -17.842 1.00 95.50 168 HIS A CA 1
ATOM 1212 C C . HIS A 1 168 ? 15.758 -3.611 -18.904 1.00 95.50 168 HIS A C 1
ATOM 1214 O O . HIS A 1 168 ? 16.519 -4.535 -18.632 1.00 95.50 168 HIS A O 1
ATOM 1220 N N . GLY A 1 169 ? 15.122 -3.519 -20.076 1.00 92.12 169 GLY A N 1
ATOM 1221 C CA . GLY A 1 169 ? 15.346 -4.404 -21.218 1.00 92.12 169 GLY A CA 1
ATOM 1222 C C . GLY A 1 169 ? 15.301 -5.885 -20.831 1.00 92.12 169 GLY A C 1
ATOM 1223 O O . GLY A 1 169 ? 14.297 -6.360 -20.283 1.00 92.12 169 GLY A O 1
ATOM 1224 N N . VAL A 1 170 ? 16.395 -6.607 -21.080 1.00 90.69 170 VAL A N 1
ATOM 1225 C CA . VAL A 1 170 ? 16.579 -8.034 -20.754 1.00 90.69 170 VAL A CA 1
ATOM 1226 C C . VAL A 1 170 ? 16.453 -8.328 -19.256 1.00 90.69 170 VAL A C 1
ATOM 1228 O O . VAL A 1 170 ? 16.009 -9.417 -18.890 1.00 90.69 170 VAL A O 1
ATOM 1231 N N . GLY A 1 171 ? 16.720 -7.360 -18.379 1.00 94.25 171 GLY A N 1
ATOM 1232 C CA . GLY A 1 171 ? 16.493 -7.497 -16.941 1.00 94.25 171 GLY A CA 1
ATOM 1233 C C . GLY A 1 171 ? 15.049 -7.860 -16.583 1.00 94.25 171 GLY A C 1
ATOM 1234 O O . GLY A 1 171 ? 14.812 -8.561 -15.601 1.00 94.25 171 GLY A O 1
ATOM 1235 N N . GLY A 1 172 ? 14.069 -7.464 -17.405 1.00 95.06 172 GLY A N 1
ATOM 1236 C CA . GLY A 1 172 ? 12.675 -7.880 -17.219 1.00 95.06 172 GLY A CA 1
ATOM 1237 C C . GLY A 1 172 ? 12.449 -9.362 -17.515 1.00 95.06 172 GLY A C 1
ATOM 1238 O O . GLY A 1 172 ? 11.675 -10.016 -16.823 1.00 95.06 172 GLY A O 1
ATOM 1239 N N . LEU A 1 173 ? 13.171 -9.932 -18.482 1.00 94.25 173 LEU A N 1
ATOM 1240 C CA . LEU A 1 173 ? 13.139 -11.374 -18.742 1.00 94.25 173 LEU A CA 1
ATOM 1241 C C . LEU A 1 173 ? 13.819 -12.158 -17.615 1.00 94.25 173 LEU A C 1
ATOM 1243 O O . LEU A 1 173 ? 13.317 -13.207 -17.217 1.00 94.25 173 LEU A O 1
ATOM 1247 N N . ALA A 1 174 ? 14.914 -11.627 -17.060 1.00 95.25 174 ALA A N 1
ATOM 1248 C CA . ALA A 1 174 ? 15.575 -12.208 -15.893 1.00 95.25 174 ALA A CA 1
ATOM 1249 C C . ALA A 1 174 ? 14.644 -12.218 -14.673 1.00 95.25 174 ALA A C 1
ATOM 1251 O O . ALA A 1 174 ? 14.498 -13.248 -14.017 1.00 95.25 174 ALA A O 1
ATOM 1252 N N . ALA A 1 175 ? 13.945 -11.107 -14.416 1.00 96.19 175 ALA A N 1
ATOM 1253 C CA . ALA A 1 175 ? 12.933 -11.035 -13.368 1.00 96.19 175 ALA A CA 1
ATOM 1254 C C . ALA A 1 175 ? 11.793 -12.031 -13.604 1.00 96.19 175 ALA A C 1
ATOM 1256 O O . ALA A 1 175 ? 11.377 -12.712 -12.674 1.00 96.19 175 ALA A O 1
ATOM 1257 N N . ARG A 1 176 ? 11.305 -12.164 -14.842 1.00 94.31 176 ARG A N 1
ATOM 1258 C CA . ARG A 1 176 ? 10.258 -13.136 -15.178 1.00 94.31 176 ARG A CA 1
ATOM 1259 C C . ARG A 1 176 ? 10.712 -14.577 -14.956 1.00 94.31 176 ARG A C 1
ATOM 1261 O O . ARG A 1 176 ? 9.955 -15.361 -14.394 1.00 94.31 176 ARG A O 1
ATOM 1268 N N . TYR A 1 177 ? 11.943 -14.912 -15.339 1.00 94.06 177 TYR A N 1
ATOM 1269 C CA . TYR A 1 177 ? 12.535 -16.220 -15.055 1.00 94.06 177 TYR A CA 1
ATOM 1270 C C . TYR A 1 177 ? 12.612 -16.480 -13.545 1.00 94.06 177 TYR A C 1
ATOM 1272 O O . TYR A 1 177 ? 12.157 -17.520 -13.072 1.00 94.06 177 TYR A O 1
ATOM 1280 N N . ALA A 1 178 ? 13.161 -15.526 -12.787 1.00 94.31 178 ALA A N 1
ATOM 1281 C CA . ALA A 1 178 ? 13.364 -15.665 -11.350 1.00 94.31 178 ALA A CA 1
ATOM 1282 C C . ALA A 1 178 ? 12.034 -15.809 -10.594 1.00 94.31 178 ALA A C 1
ATOM 1284 O O . ALA A 1 178 ? 11.892 -16.727 -9.787 1.00 94.31 178 ALA A O 1
ATOM 1285 N N . VAL A 1 179 ? 11.067 -14.932 -10.884 1.00 93.69 179 VAL A N 1
ATOM 1286 C CA . VAL A 1 179 ? 9.772 -14.840 -10.189 1.00 93.69 179 VAL A CA 1
ATOM 1287 C C . VAL A 1 179 ? 8.798 -15.934 -10.622 1.00 93.69 179 VAL A C 1
ATOM 1289 O O . VAL A 1 179 ? 8.071 -16.446 -9.784 1.00 93.69 179 VAL A O 1
ATOM 1292 N N . GLY A 1 180 ? 8.793 -16.330 -11.899 1.00 86.00 180 GLY A N 1
ATOM 1293 C CA . GLY A 1 180 ? 7.971 -17.451 -12.378 1.00 86.00 180 GLY A CA 1
ATOM 1294 C C . GLY A 1 180 ? 8.503 -18.835 -11.967 1.00 86.00 180 GLY A C 1
ATOM 1295 O O . GLY A 1 180 ? 7.846 -19.857 -12.203 1.00 86.00 180 GLY A O 1
ATOM 1296 N N . GLY A 1 181 ? 9.711 -18.892 -11.396 1.00 75.12 181 GLY A N 1
ATOM 1297 C CA . GLY A 1 181 ? 10.332 -20.102 -10.862 1.00 75.12 181 GLY A CA 1
ATOM 1298 C C . GLY A 1 181 ? 9.766 -20.537 -9.504 1.00 75.12 181 GLY A C 1
ATOM 1299 O O . GLY A 1 181 ? 9.050 -19.802 -8.832 1.00 75.12 181 GLY A O 1
ATOM 1300 N N . GLN A 1 182 ? 10.112 -21.756 -9.084 1.00 65.50 182 GLN A N 1
ATOM 1301 C CA . GLN A 1 182 ? 9.820 -22.267 -7.739 1.00 65.50 182 GLN A CA 1
ATOM 1302 C C . GLN A 1 182 ? 11.115 -22.448 -6.941 1.00 65.50 182 GLN A C 1
ATOM 1304 O O . GLN A 1 182 ? 12.148 -22.795 -7.514 1.00 65.50 182 GLN A O 1
ATOM 1309 N N . VAL A 1 183 ? 11.035 -22.277 -5.621 1.00 57.66 183 VAL A N 1
ATOM 1310 C CA . VAL A 1 183 ? 12.131 -22.478 -4.657 1.00 57.66 183 VAL A CA 1
ATOM 1311 C C . VAL A 1 183 ? 11.691 -23.517 -3.652 1.00 57.66 183 VAL A C 1
ATOM 1313 O O . VAL A 1 183 ? 10.724 -23.290 -2.933 1.00 57.66 183 VAL A O 1
ATOM 1316 N N . GLU A 1 184 ? 12.349 -24.676 -3.609 1.00 55.09 184 GLU A N 1
ATOM 1317 C CA . GLU A 1 184 ? 11.996 -25.748 -2.657 1.00 55.09 184 GLU A CA 1
ATOM 1318 C C . GLU A 1 184 ? 10.491 -26.123 -2.684 1.00 55.09 184 GLU A C 1
ATOM 1320 O O . GLU A 1 184 ? 9.902 -26.472 -1.664 1.00 55.09 184 GLU A O 1
ATOM 1325 N N . GLY A 1 185 ? 9.837 -26.006 -3.848 1.00 58.44 185 GLY A N 1
ATOM 1326 C CA . GLY A 1 185 ? 8.397 -26.249 -4.013 1.00 58.44 185 GLY A CA 1
ATOM 1327 C C . GLY A 1 185 ? 7.470 -25.081 -3.638 1.00 58.44 185 GLY A C 1
ATOM 1328 O O . GLY A 1 185 ? 6.258 -25.211 -3.797 1.00 58.44 185 GLY A O 1
ATOM 1329 N N . ARG A 1 186 ? 8.006 -23.938 -3.191 1.00 62.41 186 ARG A N 1
ATOM 1330 C CA . ARG A 1 186 ? 7.277 -22.677 -2.962 1.00 62.41 186 ARG A CA 1
ATOM 1331 C C . ARG A 1 186 ? 7.329 -21.782 -4.202 1.00 62.41 186 ARG A C 1
ATOM 1333 O O . ARG A 1 186 ? 8.316 -21.786 -4.934 1.00 62.41 186 ARG A O 1
ATOM 1340 N N . ASP A 1 187 ? 6.259 -21.035 -4.450 1.00 77.00 187 ASP A N 1
ATOM 1341 C CA . ASP A 1 187 ? 6.194 -20.048 -5.532 1.00 77.00 187 ASP A CA 1
ATOM 1342 C C . ASP A 1 187 ? 6.995 -18.797 -5.141 1.00 77.00 187 ASP A C 1
ATOM 1344 O O . ASP A 1 187 ? 6.643 -18.136 -4.164 1.00 77.00 187 ASP A O 1
ATOM 1348 N N . ARG A 1 188 ? 8.059 -18.450 -5.885 1.00 84.56 188 ARG A N 1
ATOM 1349 C CA . ARG A 1 188 ? 8.851 -17.237 -5.594 1.00 84.56 188 ARG A CA 1
ATOM 1350 C C . ARG A 1 188 ? 8.025 -15.957 -5.789 1.00 84.56 188 ARG A C 1
ATOM 1352 O O . ARG A 1 188 ? 8.361 -14.913 -5.232 1.00 84.56 188 ARG A O 1
ATOM 1359 N N . GLY A 1 189 ? 6.901 -16.038 -6.502 1.00 83.31 189 GLY A N 1
ATOM 1360 C CA . GLY A 1 189 ? 5.900 -14.979 -6.585 1.00 83.31 189 GLY A CA 1
ATOM 1361 C C . GLY A 1 189 ? 5.362 -14.498 -5.237 1.00 83.31 189 GLY A C 1
ATOM 1362 O O . GLY A 1 189 ? 4.868 -13.377 -5.170 1.00 83.31 189 GLY A O 1
ATOM 1363 N N . SER A 1 190 ? 5.479 -15.275 -4.149 1.00 86.75 190 SER A N 1
ATOM 1364 C CA . SER A 1 190 ? 5.069 -14.815 -2.814 1.00 86.75 190 SER A CA 1
ATOM 1365 C C . SER A 1 190 ? 6.013 -13.779 -2.204 1.00 86.75 190 SER A C 1
ATOM 1367 O O . SER A 1 190 ? 5.577 -13.009 -1.345 1.00 86.75 190 SER A O 1
ATOM 1369 N N . GLU A 1 191 ? 7.272 -13.741 -2.650 1.00 91.69 191 GLU A N 1
ATOM 1370 C CA . GLU A 1 191 ? 8.322 -12.849 -2.138 1.00 91.69 191 GLU A CA 1
ATOM 1371 C C . GLU A 1 191 ? 8.406 -11.524 -2.903 1.00 91.69 191 GLU A C 1
ATOM 1373 O O . GLU A 1 191 ? 9.085 -10.590 -2.472 1.00 91.69 191 GLU A O 1
ATOM 1378 N N . VAL A 1 192 ? 7.700 -11.412 -4.029 1.00 94.25 192 VAL A N 1
ATOM 1379 C CA . VAL A 1 192 ? 7.665 -10.215 -4.871 1.00 94.25 192 VAL A CA 1
ATOM 1380 C C . VAL A 1 192 ? 6.249 -9.664 -4.914 1.00 94.25 192 VAL A C 1
ATOM 1382 O O . VAL A 1 192 ? 5.268 -10.389 -4.994 1.00 94.25 192 VAL A O 1
ATOM 1385 N N . THR A 1 193 ? 6.151 -8.347 -4.840 1.00 94.25 193 THR A N 1
ATOM 1386 C CA . THR A 1 193 ? 4.871 -7.616 -4.865 1.00 94.25 193 THR A CA 1
ATOM 1387 C C . THR A 1 193 ? 4.652 -6.956 -6.210 1.00 94.25 193 THR A C 1
ATOM 1389 O O . THR A 1 193 ? 3.585 -7.098 -6.803 1.00 94.25 193 THR A O 1
ATOM 1392 N N . THR A 1 194 ? 5.701 -6.310 -6.718 1.00 96.69 194 THR A N 1
ATOM 1393 C CA . THR A 1 194 ? 5.618 -5.471 -7.907 1.00 96.69 194 THR A CA 1
ATOM 1394 C C . THR A 1 194 ? 6.853 -5.633 -8.787 1.00 96.69 194 THR A C 1
ATOM 1396 O O . THR A 1 194 ? 7.977 -5.733 -8.292 1.00 96.69 194 THR A O 1
ATOM 1399 N N . VAL A 1 195 ? 6.650 -5.619 -10.103 1.00 97.62 195 VAL A N 1
ATOM 1400 C CA . VAL A 1 195 ? 7.684 -5.563 -11.138 1.00 97.62 195 VAL A CA 1
ATOM 1401 C C . VAL A 1 195 ? 7.408 -4.373 -12.051 1.00 97.62 195 VAL A C 1
ATOM 1403 O O . VAL A 1 195 ? 6.332 -4.249 -12.629 1.00 97.62 195 VAL A O 1
ATOM 1406 N N . MET A 1 196 ? 8.391 -3.495 -12.212 1.00 97.44 196 MET A N 1
ATOM 1407 C CA . MET A 1 196 ? 8.310 -2.307 -13.058 1.00 97.44 196 MET A CA 1
ATOM 1408 C C . MET A 1 196 ? 9.334 -2.404 -14.182 1.00 97.44 196 MET A C 1
ATOM 1410 O O . MET A 1 196 ? 10.530 -2.255 -13.941 1.00 97.44 196 MET A O 1
ATOM 1414 N N . GLY A 1 197 ? 8.874 -2.665 -15.404 1.00 96.06 197 GLY A N 1
ATOM 1415 C CA . GLY A 1 197 ? 9.741 -2.939 -16.547 1.00 96.06 197 GLY A CA 1
ATOM 1416 C C . GLY A 1 197 ? 9.840 -1.791 -17.542 1.00 96.06 197 GLY A C 1
ATOM 1417 O O . GLY A 1 197 ? 8.833 -1.339 -18.082 1.00 96.06 197 GLY A O 1
ATOM 1418 N N . TYR A 1 198 ? 11.065 -1.371 -17.844 1.00 95.38 198 TYR A N 1
ATOM 1419 C CA . TYR A 1 198 ? 11.400 -0.442 -18.919 1.00 95.38 198 TYR A CA 1
ATOM 1420 C C . TYR A 1 198 ? 11.779 -1.209 -20.187 1.00 95.38 198 TYR A C 1
ATOM 1422 O O . TYR A 1 198 ? 12.821 -1.862 -20.215 1.00 95.38 198 TYR A O 1
ATOM 1430 N N . GLY A 1 199 ? 10.967 -1.121 -21.243 1.00 92.94 199 GLY A N 1
ATOM 1431 C CA . GLY A 1 199 ? 11.317 -1.659 -22.570 1.00 92.94 199 GLY A CA 1
ATOM 1432 C C . GLY A 1 199 ? 11.568 -3.174 -22.628 1.00 92.94 199 GLY A C 1
ATOM 1433 O O . GLY A 1 199 ? 12.231 -3.663 -23.539 1.00 92.94 199 GLY A O 1
ATOM 1434 N N . SER A 1 200 ? 11.094 -3.937 -21.641 1.00 93.00 200 SER A N 1
ATOM 1435 C CA . SER A 1 200 ? 11.397 -5.366 -21.539 1.00 93.00 200 SER A CA 1
ATOM 1436 C C . SER A 1 200 ? 10.674 -6.186 -22.616 1.00 93.00 200 SER A C 1
ATOM 1438 O O . SER A 1 200 ? 9.448 -6.147 -22.664 1.00 93.00 200 SER A O 1
ATOM 1440 N N . PRO A 1 201 ? 11.378 -6.972 -23.452 1.00 92.38 201 PRO A N 1
ATOM 1441 C CA . PRO A 1 201 ? 10.768 -7.681 -24.578 1.00 92.38 201 PRO A CA 1
ATOM 1442 C C . PRO A 1 201 ? 10.048 -8.975 -24.152 1.00 92.38 201 PRO A C 1
ATOM 1444 O O . PRO A 1 201 ? 10.531 -10.069 -24.435 1.00 92.38 201 PRO A O 1
ATOM 1447 N N . GLN A 1 202 ? 8.886 -8.871 -23.490 1.00 92.88 202 GLN A N 1
ATOM 1448 C CA . GLN A 1 202 ? 8.173 -10.012 -22.879 1.00 92.88 202 GLN A CA 1
ATOM 1449 C C . GLN A 1 202 ? 7.626 -11.045 -23.874 1.00 92.88 202 GLN A C 1
ATOM 1451 O O . GLN A 1 202 ? 7.239 -12.135 -23.452 1.00 92.88 202 GLN A O 1
ATOM 1456 N N . THR A 1 203 ? 7.557 -10.731 -25.171 1.00 91.00 203 THR A N 1
ATOM 1457 C CA . THR A 1 203 ? 7.249 -11.703 -26.241 1.00 91.00 203 THR A CA 1
ATOM 1458 C C . THR A 1 203 ? 8.384 -11.857 -27.255 1.00 91.00 203 THR A C 1
ATOM 1460 O O . THR A 1 203 ? 8.160 -12.363 -28.355 1.00 91.00 203 THR A O 1
ATOM 1463 N N . GLY A 1 204 ? 9.585 -11.393 -26.914 1.00 88.69 204 GLY A N 1
ATOM 1464 C CA . GLY A 1 204 ? 10.762 -11.404 -27.771 1.00 88.69 204 GLY A CA 1
ATOM 1465 C C . GLY A 1 204 ? 11.101 -10.036 -28.361 1.00 88.69 204 GLY A C 1
ATOM 1466 O O . GLY A 1 204 ? 10.298 -9.095 -28.369 1.00 88.69 204 GLY A O 1
ATOM 1467 N N . SER A 1 205 ? 12.343 -9.933 -28.833 1.00 86.94 205 SER A N 1
ATOM 1468 C CA . SER A 1 205 ? 12.930 -8.736 -29.423 1.00 86.94 205 SER A CA 1
ATOM 1469 C C . SER A 1 205 ? 12.773 -8.747 -30.940 1.00 86.94 205 SER A C 1
ATOM 1471 O O . SER A 1 205 ? 13.281 -9.627 -31.641 1.00 86.94 205 SER A O 1
ATOM 1473 N N . GLN A 1 206 ? 12.140 -7.699 -31.465 1.00 82.62 206 GLN A N 1
ATOM 1474 C CA . GLN A 1 206 ? 12.078 -7.458 -32.906 1.00 82.62 206 GLN A CA 1
ATOM 1475 C C . GLN A 1 206 ? 13.478 -7.231 -33.496 1.00 82.62 206 GLN A C 1
ATOM 1477 O O . GLN A 1 206 ? 13.743 -7.646 -34.618 1.00 82.62 206 GLN A O 1
ATOM 1482 N N . LEU A 1 207 ? 14.411 -6.635 -32.746 1.00 80.12 207 LEU A N 1
ATOM 1483 C CA . LEU A 1 207 ? 15.785 -6.450 -33.209 1.00 80.12 207 LEU A CA 1
ATOM 1484 C C . LEU A 1 207 ? 16.515 -7.796 -33.357 1.00 80.12 207 LEU A C 1
ATOM 1486 O O . LEU A 1 207 ? 17.172 -8.023 -34.375 1.00 80.12 207 LEU A O 1
ATOM 1490 N N . ALA A 1 208 ? 16.345 -8.714 -32.400 1.00 80.44 208 ALA A N 1
ATOM 1491 C CA . ALA A 1 208 ? 16.919 -10.061 -32.469 1.00 80.44 208 ALA A CA 1
ATOM 1492 C C . ALA A 1 208 ? 16.366 -10.886 -33.648 1.00 80.44 208 ALA A C 1
ATOM 1494 O O . ALA A 1 208 ? 17.116 -11.615 -34.306 1.00 80.44 208 ALA A O 1
ATOM 1495 N N . GLU A 1 209 ? 15.072 -10.744 -33.957 1.00 79.19 209 GLU A N 1
ATOM 1496 C CA . GLU A 1 209 ? 14.449 -11.353 -35.142 1.00 79.19 209 GLU A CA 1
ATOM 1497 C C . GLU A 1 209 ? 15.055 -10.822 -36.451 1.00 79.19 209 GLU A C 1
ATOM 1499 O O . GLU A 1 209 ? 15.273 -11.574 -37.406 1.00 79.19 209 GLU A O 1
ATOM 1504 N N . LEU A 1 210 ? 15.339 -9.520 -36.516 1.00 75.31 210 LEU A N 1
ATOM 1505 C CA . LEU A 1 210 ? 15.823 -8.867 -37.730 1.00 75.31 210 LEU A CA 1
ATOM 1506 C C . LEU A 1 210 ? 17.297 -9.111 -38.021 1.00 75.31 210 LEU A C 1
ATOM 1508 O O . LEU A 1 210 ? 17.681 -9.201 -39.186 1.00 75.31 210 LEU A O 1
ATOM 1512 N N . LEU A 1 211 ? 18.129 -9.224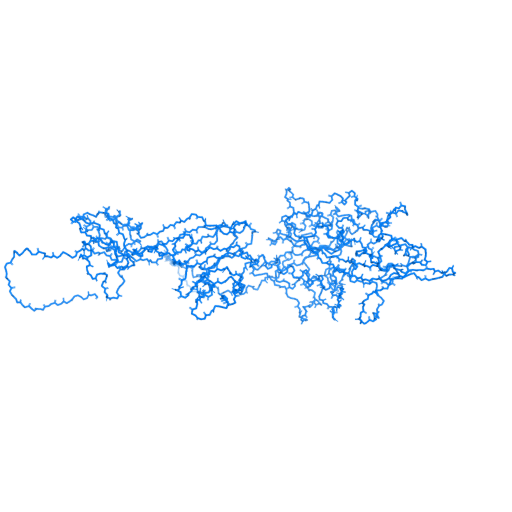 -36.989 1.00 70.88 211 LEU A N 1
ATOM 1513 C CA . LEU A 1 211 ? 19.565 -9.418 -37.178 1.00 70.88 211 LEU A CA 1
ATOM 1514 C C . LEU A 1 211 ? 19.907 -10.794 -37.755 1.00 70.88 211 LEU A C 1
ATOM 1516 O O . LEU A 1 211 ? 20.942 -10.914 -38.415 1.00 70.88 211 LEU A O 1
ATOM 1520 N N . ASN A 1 212 ? 19.014 -11.770 -37.568 1.00 61.75 212 ASN A N 1
ATOM 1521 C CA . ASN A 1 212 ? 19.254 -13.175 -37.867 1.00 61.75 212 ASN A CA 1
ATOM 1522 C C . ASN A 1 212 ? 18.356 -13.788 -38.959 1.00 61.75 212 ASN A C 1
ATOM 1524 O O . ASN A 1 212 ? 18.558 -14.940 -39.341 1.00 61.75 212 ASN A O 1
ATOM 1528 N N . THR A 1 213 ? 17.362 -13.061 -39.478 1.00 57.38 213 THR A N 1
ATOM 1529 C CA . THR A 1 213 ? 16.545 -13.546 -40.602 1.00 57.38 213 THR A CA 1
ATOM 1530 C C . THR A 1 213 ? 17.160 -13.135 -41.942 1.00 57.38 213 THR A C 1
ATOM 1532 O O . THR A 1 213 ? 17.418 -11.959 -42.194 1.00 57.38 213 THR A O 1
ATOM 1535 N N . GLY A 1 214 ? 17.392 -14.112 -42.828 1.00 49.72 214 GLY A N 1
ATOM 1536 C CA . GLY A 1 214 ? 17.668 -13.856 -44.245 1.00 49.72 214 GLY A CA 1
ATOM 1537 C C . GLY A 1 214 ? 16.471 -13.189 -44.942 1.00 49.72 214 GLY A C 1
ATOM 1538 O O . GLY A 1 214 ? 15.349 -13.226 -44.439 1.00 49.72 214 GLY A O 1
ATOM 1539 N N . VAL A 1 215 ? 16.706 -12.587 -46.112 1.00 41.72 215 VAL A N 1
ATOM 1540 C CA . VAL A 1 215 ? 15.842 -11.615 -46.835 1.00 41.72 215 VAL A CA 1
ATOM 1541 C C . VAL A 1 215 ? 14.451 -12.146 -47.280 1.00 41.72 215 VAL A C 1
ATOM 1543 O O . VAL A 1 215 ? 13.732 -11.473 -48.007 1.00 41.72 215 VAL A O 1
ATOM 1546 N N . ALA A 1 216 ? 14.011 -13.330 -46.852 1.00 37.66 216 ALA A N 1
ATOM 1547 C CA . ALA A 1 216 ? 12.904 -14.068 -47.470 1.00 37.66 216 ALA A CA 1
ATOM 1548 C C . ALA A 1 216 ? 11.648 -14.244 -46.586 1.00 37.66 216 ALA A C 1
ATOM 1550 O O . ALA A 1 216 ? 11.105 -15.341 -46.503 1.00 37.66 216 ALA A O 1
ATOM 1551 N N . SER A 1 217 ? 11.142 -13.195 -45.925 1.00 44.41 217 SER A N 1
ATOM 1552 C CA . SER A 1 217 ? 9.822 -13.270 -45.260 1.00 44.41 217 SER A CA 1
ATOM 1553 C C . SER A 1 217 ? 8.973 -12.017 -45.460 1.00 44.41 217 SER A C 1
ATOM 1555 O O . SER A 1 217 ? 9.479 -10.895 -45.380 1.00 44.41 217 SER A O 1
ATOM 1557 N N . THR A 1 218 ? 7.671 -12.233 -45.685 1.00 50.22 218 THR A N 1
ATOM 1558 C CA . THR A 1 218 ? 6.593 -11.234 -45.738 1.00 50.22 218 THR A CA 1
ATOM 1559 C C . THR A 1 218 ? 6.509 -10.481 -44.407 1.00 50.22 218 THR A C 1
ATOM 1561 O O . THR A 1 218 ? 5.816 -10.896 -43.479 1.00 50.22 218 THR A O 1
ATOM 1564 N N . ALA A 1 219 ? 7.283 -9.407 -44.275 1.00 59.38 219 ALA A N 1
ATOM 1565 C CA . ALA A 1 219 ? 7.359 -8.619 -43.052 1.00 59.38 219 ALA A CA 1
ATOM 1566 C C . ALA A 1 219 ? 6.213 -7.606 -42.951 1.00 59.38 219 ALA A C 1
ATOM 1568 O O . ALA A 1 219 ? 5.871 -6.933 -43.921 1.00 59.38 219 ALA A O 1
ATOM 1569 N N . SER A 1 220 ? 5.666 -7.465 -41.742 1.00 69.44 220 SER A N 1
ATOM 1570 C CA . SER A 1 220 ? 4.803 -6.346 -41.355 1.00 69.44 220 SER A CA 1
ATOM 1571 C C . SER A 1 220 ? 5.512 -5.002 -41.573 1.00 69.44 220 SER A C 1
ATOM 1573 O O . SER A 1 220 ? 6.735 -4.925 -41.441 1.00 69.44 220 SER A O 1
ATOM 1575 N N . GLU A 1 221 ? 4.758 -3.928 -41.821 1.00 71.19 221 GLU A N 1
ATOM 1576 C CA . GLU A 1 221 ? 5.306 -2.585 -42.097 1.00 71.19 221 GLU A CA 1
ATOM 1577 C C . GLU A 1 221 ? 6.385 -2.123 -41.090 1.00 71.19 221 GLU A C 1
ATOM 1579 O O . GLU A 1 221 ? 7.468 -1.751 -41.552 1.00 71.19 221 GLU A O 1
ATOM 1584 N N . PRO A 1 222 ? 6.206 -2.252 -39.753 1.00 74.00 222 PRO A N 1
ATOM 1585 C CA . PRO A 1 222 ? 7.245 -1.888 -38.781 1.00 74.00 222 PRO A CA 1
ATOM 1586 C C . PRO A 1 222 ? 8.557 -2.658 -38.957 1.00 74.00 222 PRO A C 1
ATOM 1588 O O . PRO A 1 222 ? 9.645 -2.087 -38.895 1.00 74.00 222 PRO A O 1
ATOM 1591 N N . ARG A 1 223 ? 8.467 -3.963 -39.241 1.00 74.50 223 ARG A N 1
ATOM 1592 C CA . ARG A 1 223 ? 9.636 -4.824 -39.460 1.00 74.50 223 ARG A CA 1
ATOM 1593 C C . ARG A 1 223 ? 10.352 -4.448 -40.754 1.00 74.50 223 ARG A C 1
ATOM 1595 O O . ARG A 1 223 ? 11.576 -4.475 -40.788 1.00 74.50 223 ARG A O 1
ATOM 1602 N N . THR A 1 224 ? 9.619 -4.074 -41.801 1.00 74.56 224 THR A N 1
ATOM 1603 C CA . THR A 1 224 ? 10.199 -3.614 -43.072 1.00 74.56 224 THR A CA 1
ATOM 1604 C C . THR A 1 224 ? 10.950 -2.293 -42.904 1.00 74.56 224 THR A C 1
ATOM 1606 O O . THR A 1 224 ? 12.083 -2.186 -43.371 1.00 74.56 224 THR A O 1
ATOM 1609 N N . VAL A 1 225 ? 10.380 -1.317 -42.188 1.00 74.19 225 VAL A N 1
ATOM 1610 C CA . VAL A 1 225 ? 11.072 -0.050 -41.883 1.00 74.19 225 VAL A CA 1
ATOM 1611 C C . VAL A 1 225 ? 12.306 -0.297 -41.022 1.00 74.19 225 VAL A C 1
ATOM 1613 O O . VAL A 1 225 ? 13.389 0.184 -41.347 1.00 74.19 225 VAL A O 1
ATOM 1616 N N . LEU A 1 226 ? 12.185 -1.092 -39.959 1.00 74.88 226 LEU A N 1
ATOM 1617 C CA . LEU A 1 226 ? 13.317 -1.378 -39.084 1.00 74.88 226 LEU A CA 1
ATOM 1618 C C . LEU A 1 226 ? 14.427 -2.151 -39.820 1.00 74.88 226 LEU A C 1
ATOM 1620 O O . LEU A 1 226 ? 15.602 -1.844 -39.637 1.00 74.88 226 LEU A O 1
ATOM 1624 N N . ARG A 1 227 ? 14.081 -3.073 -40.734 1.00 75.25 227 ARG A N 1
ATOM 1625 C CA . ARG A 1 227 ? 15.045 -3.708 -41.658 1.00 75.25 227 ARG A CA 1
ATOM 1626 C C . ARG A 1 227 ? 15.739 -2.687 -42.542 1.00 75.25 227 ARG A C 1
ATOM 1628 O O . ARG A 1 227 ? 16.955 -2.765 -42.682 1.00 75.25 227 ARG A O 1
ATOM 1635 N N . LEU A 1 228 ? 14.999 -1.746 -43.129 1.00 72.06 228 LEU A N 1
ATOM 1636 C CA . LEU A 1 228 ? 15.567 -0.695 -43.972 1.00 72.06 228 LEU A CA 1
ATOM 1637 C C . LEU A 1 228 ? 16.611 0.111 -43.186 1.00 72.06 228 LEU A C 1
ATOM 1639 O O . LEU A 1 228 ? 17.740 0.252 -43.651 1.00 72.06 228 LEU A O 1
ATOM 1643 N N . LEU A 1 229 ? 16.270 0.531 -41.964 1.00 71.62 229 LEU A N 1
ATOM 1644 C CA . LEU A 1 229 ? 17.168 1.253 -41.060 1.00 71.62 229 LEU A CA 1
ATOM 1645 C C . LEU A 1 229 ? 18.418 0.424 -40.716 1.00 71.62 229 LEU A C 1
ATOM 1647 O O . LEU A 1 229 ? 19.542 0.883 -40.914 1.00 71.62 229 LEU A O 1
ATOM 1651 N N . VAL A 1 230 ? 18.247 -0.832 -40.289 1.00 71.38 230 VAL A N 1
ATOM 1652 C CA . VAL A 1 230 ? 19.367 -1.747 -39.992 1.00 71.38 230 VAL A CA 1
ATOM 1653 C C . VAL A 1 230 ? 20.245 -1.985 -41.230 1.00 71.38 230 VAL A C 1
ATOM 1655 O O . VAL A 1 230 ? 21.472 -2.018 -41.127 1.00 71.38 230 VAL A O 1
ATOM 1658 N N . SER A 1 231 ? 19.647 -2.148 -42.413 1.00 67.12 231 SER A N 1
ATOM 1659 C CA . SER A 1 231 ? 20.365 -2.459 -43.656 1.00 67.12 231 SER A CA 1
ATOM 1660 C C . SER A 1 231 ? 21.161 -1.274 -44.202 1.00 67.12 231 SER A C 1
ATOM 1662 O O . SER A 1 231 ? 22.326 -1.451 -44.559 1.00 67.12 231 SER A O 1
ATOM 1664 N N . ALA A 1 232 ? 20.585 -0.064 -44.177 1.00 64.00 232 ALA A N 1
ATOM 1665 C CA . ALA A 1 232 ? 21.293 1.175 -44.484 1.00 64.00 232 ALA A CA 1
ATOM 1666 C C . ALA A 1 232 ? 22.534 1.327 -43.598 1.00 64.00 232 ALA A C 1
ATOM 1668 O O . ALA A 1 232 ? 23.569 1.817 -44.043 1.00 64.00 232 ALA A O 1
ATOM 1669 N N . CYS A 1 233 ? 22.454 0.814 -42.370 1.00 62.34 233 CYS A N 1
ATOM 1670 C CA . CYS A 1 233 ? 23.562 0.826 -41.440 1.00 62.34 233 CYS A CA 1
ATOM 1671 C C . CYS A 1 233 ? 24.647 -0.213 -41.687 1.00 62.34 233 CYS A C 1
ATOM 1673 O O . CYS A 1 233 ? 25.830 0.110 -41.612 1.00 62.34 233 CYS A O 1
ATOM 1675 N N . ARG A 1 234 ? 24.276 -1.445 -42.046 1.00 60.97 234 ARG A N 1
ATOM 1676 C CA . ARG A 1 234 ? 25.242 -2.494 -42.417 1.00 60.97 234 ARG A CA 1
ATOM 1677 C C . ARG A 1 234 ? 26.068 -2.127 -43.659 1.00 60.97 234 ARG A C 1
ATOM 1679 O O . ARG A 1 234 ? 27.193 -2.601 -43.794 1.00 60.97 234 ARG A O 1
ATOM 1686 N N . ALA A 1 235 ? 25.527 -1.295 -44.552 1.00 54.16 235 ALA A N 1
ATOM 1687 C CA . ALA A 1 235 ? 26.215 -0.830 -45.759 1.00 54.16 235 ALA A CA 1
ATOM 1688 C C . ALA A 1 235 ? 27.373 0.155 -45.475 1.00 54.16 235 ALA A C 1
ATOM 1690 O O . ALA A 1 235 ? 28.248 0.341 -46.323 1.00 54.16 235 ALA A O 1
ATOM 1691 N N . LEU A 1 236 ? 27.421 0.754 -44.281 1.00 53.31 236 LEU A N 1
ATOM 1692 C CA . LEU A 1 236 ? 28.483 1.659 -43.847 1.00 53.31 236 LEU A CA 1
ATOM 1693 C C . LEU A 1 236 ? 29.591 0.845 -43.132 1.00 53.31 236 LEU A C 1
ATOM 1695 O O . LEU A 1 236 ? 29.519 0.591 -41.933 1.00 53.31 236 LEU A O 1
ATOM 1699 N N . LYS A 1 237 ? 30.611 0.379 -43.878 1.00 41.44 237 LYS A N 1
ATOM 1700 C CA . LYS A 1 237 ? 31.786 -0.379 -43.362 1.00 41.44 237 LYS A CA 1
ATOM 1701 C C . LYS A 1 237 ? 32.440 0.281 -42.131 1.00 41.44 237 LYS A C 1
ATOM 1703 O O . LYS A 1 237 ? 32.522 1.505 -42.092 1.00 41.44 237 LYS A O 1
ATOM 1708 N N . PRO A 1 238 ? 33.032 -0.528 -41.221 1.00 42.78 238 PRO A N 1
ATOM 1709 C CA . PRO A 1 238 ? 32.685 -0.547 -39.802 1.00 42.78 238 PRO A CA 1
ATOM 1710 C C . PRO A 1 238 ? 32.920 0.826 -39.163 1.00 42.78 238 PRO A C 1
ATOM 1712 O O . PRO A 1 238 ? 33.944 1.075 -38.526 1.00 42.78 238 PRO A O 1
ATOM 1715 N N . ALA A 1 239 ? 31.971 1.738 -39.345 1.00 35.06 239 ALA A N 1
ATOM 1716 C CA . ALA A 1 239 ? 31.929 2.923 -38.521 1.00 35.06 239 ALA A CA 1
ATOM 1717 C C . ALA A 1 239 ? 31.528 2.417 -37.139 1.00 35.06 239 ALA A C 1
ATOM 1719 O O . ALA A 1 239 ? 30.429 1.897 -36.955 1.00 35.06 239 ALA A O 1
ATOM 1720 N N . VAL A 1 240 ? 32.503 2.454 -36.235 1.00 38.50 240 VAL A N 1
ATOM 1721 C CA . VAL A 1 240 ? 32.417 2.132 -34.814 1.00 38.50 240 VAL A CA 1
ATOM 1722 C C . VAL A 1 240 ? 31.010 2.428 -34.289 1.00 38.50 240 VAL A C 1
ATOM 1724 O O . VAL A 1 240 ? 30.463 3.491 -34.578 1.00 38.50 240 VAL A O 1
ATOM 1727 N N . PHE A 1 241 ? 30.437 1.496 -33.522 1.00 41.56 241 PHE A N 1
ATOM 1728 C CA . PHE A 1 241 ? 29.211 1.691 -32.741 1.00 41.56 241 PHE A CA 1
ATOM 1729 C C . PHE A 1 241 ? 29.439 2.749 -31.639 1.00 41.56 241 PHE A C 1
ATOM 1731 O O . PHE A 1 241 ? 29.363 2.460 -30.450 1.00 41.56 241 PHE A O 1
ATOM 1738 N N . THR A 1 242 ? 29.817 3.966 -32.024 1.00 37.44 242 THR A N 1
ATOM 1739 C CA . THR A 1 242 ? 29.876 5.147 -31.173 1.00 37.44 242 THR A CA 1
ATOM 1740 C C . THR A 1 242 ? 28.603 5.954 -31.387 1.00 37.44 242 THR A C 1
ATOM 1742 O O . THR A 1 242 ? 28.045 6.003 -32.485 1.00 37.44 242 THR A O 1
ATOM 1745 N N . GLU A 1 243 ? 28.165 6.636 -30.332 1.00 41.53 243 GLU A N 1
ATOM 1746 C CA . GLU A 1 243 ? 26.941 7.456 -30.220 1.00 41.53 243 GLU A CA 1
ATOM 1747 C C . GLU A 1 243 ? 26.848 8.633 -31.227 1.00 41.53 243 GLU A C 1
ATOM 1749 O O . GLU A 1 243 ? 25.927 9.446 -31.189 1.00 41.53 243 GLU A O 1
ATOM 1754 N N . GLN A 1 244 ? 27.835 8.749 -32.117 1.00 41.44 244 GLN A N 1
ATOM 1755 C CA . GLN A 1 244 ? 28.039 9.826 -33.088 1.00 41.44 244 GLN A CA 1
ATOM 1756 C C . GLN A 1 244 ? 28.042 9.307 -34.538 1.00 41.44 244 GLN A C 1
ATOM 1758 O O . GLN A 1 244 ? 28.098 10.098 -35.478 1.00 41.44 244 GLN A O 1
ATOM 1763 N N . ALA A 1 245 ? 28.005 7.985 -34.743 1.00 45.47 245 ALA A N 1
ATOM 1764 C CA . ALA A 1 245 ? 27.992 7.387 -36.070 1.00 45.47 245 ALA A CA 1
ATOM 1765 C C . ALA A 1 245 ? 26.602 7.527 -36.731 1.00 45.47 245 ALA A C 1
ATOM 1767 O O . ALA A 1 245 ? 25.589 7.561 -36.029 1.00 45.47 245 ALA A O 1
ATOM 1768 N N . PRO A 1 246 ? 26.506 7.492 -38.077 1.00 43.25 246 PRO A N 1
ATOM 1769 C CA . PRO A 1 246 ? 25.225 7.475 -38.805 1.00 43.25 246 PRO A CA 1
ATOM 1770 C C . PRO A 1 246 ? 24.271 6.343 -38.376 1.00 43.25 246 PRO A C 1
ATOM 1772 O O . PRO A 1 246 ? 23.076 6.392 -38.653 1.00 43.25 246 PRO A O 1
ATOM 1775 N N . CYS A 1 247 ? 24.812 5.340 -37.678 1.00 55.91 247 CYS A N 1
ATOM 1776 C CA . CYS A 1 247 ? 24.131 4.159 -37.157 1.00 55.91 247 CYS A CA 1
ATOM 1777 C C . CYS A 1 247 ? 24.034 4.100 -35.639 1.00 55.91 247 CYS A C 1
ATOM 1779 O O . CYS A 1 247 ? 23.624 3.076 -35.102 1.00 55.91 247 CYS A O 1
ATOM 1781 N N . GLY A 1 248 ? 24.351 5.194 -34.946 1.00 50.41 248 GLY A N 1
ATOM 1782 C CA . GLY A 1 248 ? 24.240 5.302 -33.491 1.00 50.41 248 GLY A CA 1
ATOM 1783 C C . GLY A 1 248 ? 22.803 5.227 -32.959 1.00 50.41 248 GLY A C 1
ATOM 1784 O O . GLY A 1 248 ? 22.606 5.357 -31.756 1.00 50.41 248 GLY A O 1
ATOM 1785 N N . PHE A 1 249 ? 21.798 5.054 -33.828 1.00 55.41 249 PHE A N 1
ATOM 1786 C CA . PHE A 1 249 ? 20.428 4.716 -33.434 1.00 55.41 249 PHE A CA 1
ATOM 1787 C C . PHE A 1 249 ? 20.221 3.209 -33.235 1.00 55.41 249 PHE A C 1
ATOM 1789 O O . PHE A 1 249 ? 19.233 2.824 -32.612 1.00 55.41 249 PHE A O 1
ATOM 1796 N N . LEU A 1 250 ? 21.101 2.356 -33.782 1.00 59.09 250 LEU A N 1
ATOM 1797 C CA . LEU A 1 250 ? 21.081 0.936 -33.464 1.00 59.09 250 LEU A CA 1
ATOM 1798 C C . LEU A 1 250 ? 21.649 0.775 -32.054 1.00 59.09 250 LEU A C 1
ATOM 1800 O O . LEU A 1 250 ? 22.801 1.151 -31.822 1.00 59.09 250 LEU A O 1
ATOM 1804 N N . PRO A 1 251 ? 20.849 0.247 -31.120 1.00 61.12 251 PRO A N 1
ATOM 1805 C CA . PRO A 1 251 ? 21.267 0.090 -29.740 1.00 61.12 251 PRO A CA 1
ATOM 1806 C C . PRO A 1 251 ? 22.428 -0.926 -29.706 1.00 61.12 251 PRO A C 1
ATOM 1808 O O . PRO A 1 251 ? 22.500 -1.823 -30.556 1.00 61.12 251 PRO A O 1
ATOM 1811 N N . ALA A 1 252 ? 23.387 -0.753 -28.790 1.00 60.44 252 ALA A N 1
ATOM 1812 C CA . ALA A 1 252 ? 24.589 -1.595 -28.686 1.00 60.44 252 ALA A CA 1
ATOM 1813 C C . ALA A 1 252 ? 24.249 -3.105 -28.587 1.00 60.44 252 ALA A C 1
ATOM 1815 O O . ALA A 1 252 ? 25.026 -3.967 -29.009 1.00 60.44 252 ALA A O 1
ATOM 1816 N N . GLU A 1 253 ? 23.037 -3.389 -28.112 1.00 60.12 253 GLU A N 1
ATOM 1817 C CA . GLU A 1 253 ? 22.279 -4.633 -28.010 1.00 60.12 253 GLU A CA 1
ATOM 1818 C C . GLU A 1 253 ? 22.345 -5.427 -29.321 1.00 60.12 253 GLU A C 1
ATOM 1820 O O . GLU A 1 253 ? 22.434 -6.657 -29.322 1.00 60.12 253 GLU A O 1
ATOM 1825 N N . ALA A 1 254 ? 22.380 -4.725 -30.459 1.00 61.12 254 ALA A N 1
ATOM 1826 C CA . ALA A 1 254 ? 22.494 -5.319 -31.783 1.00 61.12 254 ALA A CA 1
ATOM 1827 C C . ALA A 1 254 ? 23.759 -6.181 -31.947 1.00 61.12 254 ALA A C 1
ATOM 1829 O O . ALA A 1 254 ? 23.738 -7.191 -32.653 1.00 61.12 254 ALA A O 1
ATOM 1830 N N . GLY A 1 255 ? 24.860 -5.816 -31.283 1.00 60.59 255 GLY A N 1
ATOM 1831 C CA . GLY A 1 255 ? 26.095 -6.600 -31.280 1.00 60.59 255 GLY A CA 1
ATOM 1832 C C . GLY A 1 255 ? 26.015 -7.870 -30.425 1.00 60.59 255 GLY A C 1
ATOM 1833 O O . GLY A 1 255 ? 26.766 -8.814 -30.676 1.00 60.59 255 GLY A O 1
ATOM 1834 N N . ALA A 1 256 ? 25.116 -7.914 -29.436 1.00 63.47 256 ALA A N 1
ATOM 1835 C CA . ALA A 1 256 ? 24.901 -9.079 -28.578 1.00 63.47 256 ALA A CA 1
ATOM 1836 C C . ALA A 1 256 ? 23.930 -10.085 -29.208 1.00 63.47 256 ALA A C 1
ATOM 1838 O O . ALA A 1 256 ? 24.226 -11.277 -29.234 1.00 63.47 256 ALA A O 1
ATOM 1839 N N . PHE A 1 257 ? 22.833 -9.624 -29.817 1.00 70.69 257 PHE A N 1
ATOM 1840 C CA . PHE A 1 257 ? 21.872 -10.515 -30.487 1.00 70.69 257 PHE A CA 1
ATOM 1841 C C . PHE A 1 257 ? 22.419 -11.210 -31.744 1.00 70.69 257 PHE A C 1
ATOM 1843 O O . PHE A 1 257 ? 21.817 -12.168 -32.228 1.00 70.69 257 PHE A O 1
ATOM 1850 N N . GLY A 1 258 ? 23.550 -10.741 -32.277 1.00 63.66 258 GLY A N 1
ATOM 1851 C CA . GLY A 1 258 ? 24.278 -11.404 -33.362 1.00 63.66 258 GLY A CA 1
ATOM 1852 C C . GLY A 1 258 ? 25.238 -12.517 -32.911 1.00 63.66 258 GLY A C 1
ATOM 1853 O O . GLY A 1 258 ? 25.913 -13.095 -33.760 1.00 63.66 258 GLY A O 1
ATOM 1854 N N . ARG A 1 259 ? 25.358 -12.798 -31.603 1.00 65.75 259 ARG A N 1
ATOM 1855 C CA . ARG A 1 259 ? 26.236 -13.845 -31.038 1.00 65.75 259 ARG A CA 1
ATOM 1856 C C . ARG A 1 259 ? 25.463 -15.141 -30.740 1.00 65.75 259 ARG A C 1
ATOM 1858 O O . ARG A 1 259 ? 24.240 -15.092 -30.613 1.00 65.75 259 ARG A O 1
ATOM 1865 N N . PRO A 1 260 ? 26.148 -16.292 -30.561 1.00 57.16 260 PRO A N 1
ATOM 1866 C CA . PRO A 1 260 ? 25.519 -17.508 -30.036 1.00 57.16 260 PRO A CA 1
ATOM 1867 C C . PRO A 1 260 ? 24.821 -17.213 -28.696 1.00 57.16 260 PRO A C 1
ATOM 1869 O O . PRO A 1 260 ? 25.465 -16.713 -27.780 1.00 57.16 260 PRO A O 1
ATOM 1872 N N . GLY A 1 261 ? 23.509 -17.457 -28.608 1.00 64.44 261 GLY A N 1
ATOM 1873 C CA . GLY A 1 261 ? 22.649 -17.049 -27.480 1.00 64.44 261 GLY A CA 1
ATOM 1874 C C . GLY A 1 261 ? 21.655 -15.929 -27.825 1.00 64.44 261 GLY A C 1
ATOM 1875 O O . GLY A 1 261 ? 20.549 -15.904 -27.290 1.00 64.44 261 GLY A O 1
ATOM 1876 N N . GLY A 1 262 ? 21.975 -15.087 -28.814 1.00 73.38 262 GLY A N 1
ATOM 1877 C CA . GLY A 1 262 ? 21.082 -14.053 -29.355 1.00 73.38 262 GLY A CA 1
ATOM 1878 C C . GLY A 1 262 ? 19.755 -14.596 -29.905 1.00 73.38 262 GLY A C 1
ATOM 1879 O O . GLY A 1 262 ? 18.723 -13.929 -29.860 1.00 73.38 262 GLY A O 1
ATOM 1880 N N . ASP A 1 263 ? 19.770 -15.846 -30.367 1.00 79.81 263 ASP A N 1
ATOM 1881 C CA . ASP A 1 263 ? 18.619 -16.568 -30.915 1.00 79.81 263 ASP A CA 1
ATOM 1882 C C . ASP A 1 263 ? 17.502 -16.779 -29.893 1.00 79.81 263 ASP A C 1
ATOM 1884 O O . ASP A 1 263 ? 16.325 -16.773 -30.260 1.00 79.81 263 ASP A O 1
ATOM 1888 N N . ALA A 1 264 ? 17.860 -16.908 -28.614 1.00 86.50 264 ALA A N 1
ATOM 1889 C CA . ALA A 1 264 ? 16.902 -17.087 -27.534 1.00 86.50 264 ALA A CA 1
ATOM 1890 C C . ALA A 1 264 ? 16.007 -15.848 -27.348 1.00 86.50 264 ALA A C 1
ATOM 1892 O O . ALA A 1 264 ? 14.842 -15.984 -26.985 1.00 86.50 264 ALA A O 1
ATOM 1893 N N . PHE A 1 265 ? 16.495 -14.652 -27.699 1.00 85.94 265 PHE A N 1
ATOM 1894 C CA . PHE A 1 265 ? 15.738 -13.399 -27.602 1.00 85.94 265 PHE A CA 1
ATOM 1895 C C . PHE A 1 265 ? 14.700 -13.206 -28.712 1.00 85.94 265 PHE A C 1
ATOM 1897 O O . PHE A 1 265 ? 13.930 -12.245 -28.662 1.00 85.94 265 PHE A O 1
ATOM 1904 N N . ARG A 1 266 ? 14.659 -14.077 -29.726 1.00 85.94 266 ARG A N 1
ATOM 1905 C CA . ARG A 1 266 ? 13.656 -13.991 -30.796 1.00 85.94 266 ARG A CA 1
ATOM 1906 C C . ARG A 1 266 ? 12.272 -14.349 -30.262 1.00 85.94 266 ARG A C 1
ATOM 1908 O O . ARG A 1 266 ? 12.130 -15.240 -29.423 1.00 85.94 266 ARG A O 1
ATOM 1915 N N . GLY A 1 267 ? 11.246 -13.698 -30.807 1.00 83.75 267 GLY A N 1
ATOM 1916 C CA . GLY A 1 267 ? 9.873 -14.115 -30.561 1.00 83.75 267 GLY A CA 1
ATOM 1917 C C . GLY A 1 267 ? 9.680 -15.578 -30.957 1.00 83.75 267 GLY A C 1
ATOM 1918 O O . GLY A 1 267 ? 10.202 -16.028 -31.977 1.00 83.75 267 GLY A O 1
ATOM 1919 N N . GLN A 1 268 ? 8.945 -16.323 -30.126 1.00 84.44 268 GLN A N 1
ATOM 1920 C CA . GLN A 1 268 ? 8.649 -17.751 -30.318 1.00 84.44 268 GLN A CA 1
ATOM 1921 C C . GLN A 1 268 ? 9.869 -18.693 -30.314 1.00 84.44 268 GLN A C 1
ATOM 1923 O O . GLN A 1 268 ? 9.737 -19.856 -30.698 1.00 84.44 268 GLN A O 1
ATOM 1928 N N . SER A 1 269 ? 11.049 -18.244 -29.869 1.00 87.88 269 SER A N 1
ATOM 1929 C CA . SER A 1 269 ? 12.160 -19.168 -29.618 1.00 87.88 269 SER A CA 1
ATOM 1930 C C . SER A 1 269 ? 11.757 -20.207 -28.549 1.00 87.88 269 SER A C 1
ATOM 1932 O O . SER A 1 269 ? 10.954 -19.889 -27.663 1.00 87.88 269 SER A O 1
ATOM 1934 N N . PRO A 1 270 ? 12.304 -21.439 -28.573 1.00 89.56 270 PRO A N 1
ATOM 1935 C CA . PRO A 1 270 ? 12.027 -22.434 -27.534 1.00 89.56 270 PRO A CA 1
ATOM 1936 C C . PRO A 1 270 ? 12.315 -21.910 -26.122 1.00 89.56 270 PRO A C 1
ATOM 1938 O O . PRO A 1 270 ? 11.543 -22.147 -25.198 1.00 89.56 270 PRO A O 1
ATOM 1941 N N . GLN A 1 271 ? 13.395 -21.142 -25.975 1.00 90.06 271 GLN A N 1
ATOM 1942 C CA . GLN A 1 271 ? 13.804 -20.523 -24.720 1.00 90.06 271 GLN A CA 1
ATOM 1943 C C . GLN A 1 271 ? 12.787 -19.489 -24.232 1.00 90.06 271 GLN A C 1
ATOM 1945 O O . GLN A 1 271 ? 12.424 -19.475 -23.058 1.00 90.06 271 GLN A O 1
ATOM 1950 N N . HIS A 1 272 ? 12.287 -18.644 -25.133 1.00 88.94 272 HIS A N 1
ATOM 1951 C CA . HIS A 1 272 ? 11.287 -17.645 -24.793 1.00 88.94 272 HIS A CA 1
ATOM 1952 C C . HIS A 1 272 ? 9.937 -18.295 -24.449 1.00 88.94 272 HIS A C 1
ATOM 1954 O O . HIS A 1 272 ? 9.257 -17.863 -23.520 1.00 88.94 272 HIS A O 1
ATOM 1960 N N . LEU A 1 273 ? 9.530 -19.336 -25.181 1.00 89.81 273 LEU A N 1
ATOM 1961 C CA . LEU A 1 273 ? 8.293 -20.079 -24.907 1.00 89.81 273 LEU A CA 1
ATOM 1962 C C . LEU A 1 273 ? 8.347 -20.849 -23.578 1.00 89.81 273 LEU A C 1
ATOM 1964 O O . LEU A 1 273 ? 7.303 -21.093 -22.981 1.00 89.81 273 LEU A O 1
ATOM 1968 N N . ALA A 1 274 ? 9.544 -21.198 -23.101 1.00 90.56 274 ALA A N 1
ATOM 1969 C CA . ALA A 1 274 ? 9.741 -21.842 -21.806 1.00 90.56 274 ALA A CA 1
ATOM 1970 C C . ALA A 1 274 ? 9.609 -20.878 -20.608 1.00 90.56 274 ALA A C 1
ATOM 1972 O O . ALA A 1 274 ? 9.431 -21.340 -19.479 1.00 90.56 274 ALA A O 1
ATOM 1973 N N . LEU A 1 275 ? 9.674 -19.555 -20.820 1.00 90.12 275 LEU A N 1
ATOM 1974 C CA . LEU A 1 275 ? 9.493 -18.581 -19.741 1.00 90.12 275 LEU A CA 1
ATOM 1975 C C . LEU A 1 275 ? 8.044 -18.583 -19.252 1.00 90.12 275 LEU A C 1
ATOM 1977 O O . LEU A 1 275 ? 7.116 -18.212 -19.976 1.00 90.12 275 LEU A O 1
ATOM 1981 N N . ARG A 1 276 ? 7.857 -18.914 -17.977 1.00 91.19 276 ARG A N 1
ATOM 1982 C CA . ARG A 1 276 ? 6.557 -18.814 -17.308 1.00 91.19 276 ARG A CA 1
ATOM 1983 C C . ARG A 1 276 ? 6.102 -17.355 -17.213 1.00 91.19 276 ARG A C 1
ATOM 1985 O O . ARG A 1 276 ? 6.954 -16.470 -17.145 1.00 91.19 276 ARG A O 1
ATOM 1992 N N . PRO A 1 277 ? 4.791 -17.074 -17.254 1.00 90.25 277 PRO A N 1
ATOM 1993 C CA . PRO A 1 277 ? 4.283 -15.738 -16.960 1.00 90.25 277 PRO A CA 1
ATOM 1994 C C . PRO A 1 277 ? 4.596 -15.344 -15.507 1.00 90.25 277 PRO A C 1
ATOM 1996 O O . PRO A 1 277 ? 4.874 -16.210 -14.676 1.00 90.25 277 PRO A O 1
ATOM 1999 N N . TYR A 1 278 ? 4.523 -14.048 -15.196 1.00 91.25 278 TYR A N 1
ATOM 2000 C CA . TYR A 1 278 ? 4.458 -13.625 -13.797 1.00 91.25 278 TYR A CA 1
ATOM 2001 C C . TYR A 1 278 ? 3.202 -14.208 -13.125 1.00 91.25 278 TYR A C 1
ATOM 2003 O O . TYR A 1 278 ? 2.160 -14.269 -13.783 1.00 91.25 278 TYR A O 1
ATOM 2011 N N . PRO A 1 279 ? 3.281 -14.625 -11.849 1.00 90.69 279 PRO A N 1
ATOM 2012 C CA . PRO A 1 279 ? 2.108 -15.020 -11.073 1.00 90.69 279 PRO A CA 1
ATOM 2013 C C . PRO A 1 279 ? 1.107 -13.866 -10.924 1.00 90.69 279 PRO A C 1
ATOM 2015 O O . PRO A 1 279 ? 1.512 -12.709 -10.814 1.00 90.69 279 PRO A O 1
ATOM 2018 N N . ASP A 1 280 ? -0.189 -14.179 -10.841 1.00 88.50 280 ASP A N 1
ATOM 2019 C CA . ASP A 1 280 ? -1.265 -13.176 -10.734 1.00 88.50 280 ASP A CA 1
ATOM 2020 C C . ASP A 1 280 ? -1.176 -12.318 -9.458 1.00 88.50 280 ASP A C 1
ATOM 2022 O O . ASP A 1 280 ? -1.716 -11.213 -9.403 1.00 88.50 280 ASP A O 1
ATOM 2026 N N . SER A 1 281 ? -0.472 -12.805 -8.431 1.00 86.38 281 SER A N 1
ATOM 2027 C CA . SER A 1 281 ? -0.201 -12.065 -7.196 1.00 86.38 281 SER A CA 1
ATOM 2028 C C . SER A 1 281 ? 0.793 -10.911 -7.372 1.00 86.38 281 SER A C 1
ATOM 2030 O O . SER A 1 281 ? 0.925 -10.095 -6.462 1.00 86.38 281 SER A O 1
ATOM 2032 N N . VAL A 1 282 ? 1.505 -10.843 -8.503 1.00 92.56 282 VAL A N 1
ATOM 2033 C CA . VAL A 1 282 ? 2.540 -9.839 -8.777 1.00 92.56 282 VAL A CA 1
ATOM 2034 C C . VAL A 1 282 ? 1.989 -8.734 -9.680 1.00 92.56 282 VAL A C 1
ATOM 2036 O O . VAL A 1 282 ? 1.524 -8.977 -10.796 1.00 92.56 282 VAL A O 1
ATOM 2039 N N . GLN A 1 283 ? 2.090 -7.486 -9.224 1.00 94.50 283 GLN A N 1
ATOM 2040 C CA . GLN A 1 283 ? 1.705 -6.315 -10.009 1.00 94.50 283 GLN A CA 1
ATOM 2041 C C . GLN A 1 283 ? 2.799 -5.968 -11.020 1.00 94.50 283 GLN A C 1
ATOM 2043 O O . GLN A 1 283 ? 3.945 -5.725 -10.658 1.00 94.50 283 GLN A O 1
ATOM 2048 N N . VAL A 1 284 ? 2.466 -5.927 -12.303 1.00 95.75 284 VAL A N 1
ATOM 2049 C CA . VAL A 1 284 ? 3.384 -5.630 -13.403 1.00 95.75 284 VAL A CA 1
ATOM 2050 C C . VAL A 1 284 ? 3.032 -4.273 -14.015 1.00 95.75 284 VAL A C 1
ATOM 2052 O O . VAL A 1 284 ? 1.945 -4.051 -14.555 1.00 95.75 284 VAL A O 1
ATOM 2055 N N . HIS A 1 285 ? 3.986 -3.346 -13.973 1.00 97.06 285 HIS A N 1
ATOM 2056 C CA . HIS A 1 285 ? 3.890 -2.042 -14.624 1.00 97.06 285 HIS A CA 1
ATOM 2057 C C . HIS A 1 285 ? 4.889 -1.972 -15.776 1.00 97.06 285 HIS A C 1
ATOM 2059 O O . HIS A 1 285 ? 6.063 -2.298 -15.602 1.00 97.06 285 HIS A O 1
ATOM 2065 N N . ALA A 1 286 ? 4.445 -1.522 -16.949 1.00 96.38 286 ALA A N 1
ATOM 2066 C CA . ALA A 1 286 ? 5.296 -1.427 -18.133 1.00 96.38 286 ALA A CA 1
ATOM 2067 C C . ALA A 1 286 ? 5.501 0.021 -18.594 1.00 96.38 286 ALA A C 1
ATOM 2069 O O . ALA A 1 286 ? 4.553 0.779 -18.801 1.00 96.38 286 ALA A O 1
ATOM 2070 N N . PHE A 1 287 ? 6.757 0.381 -18.824 1.00 95.38 287 PHE A N 1
ATOM 2071 C CA . PHE A 1 287 ? 7.188 1.672 -19.342 1.00 95.38 287 PHE A CA 1
ATOM 2072 C C . PHE A 1 287 ? 7.775 1.460 -20.734 1.00 95.38 287 PHE A C 1
ATOM 2074 O O . PHE A 1 287 ? 8.867 0.911 -20.893 1.00 95.38 287 PHE A O 1
ATOM 2081 N N . ALA A 1 288 ? 7.015 1.849 -21.755 1.00 94.81 288 ALA A N 1
ATOM 2082 C CA . ALA A 1 288 ? 7.328 1.545 -23.145 1.00 94.81 288 ALA A CA 1
ATOM 2083 C C . ALA A 1 288 ? 7.770 2.798 -23.908 1.00 94.81 288 ALA A C 1
ATOM 2085 O O . ALA A 1 288 ? 7.057 3.804 -23.951 1.00 94.81 288 ALA A O 1
ATOM 2086 N N . GLY A 1 289 ? 8.929 2.716 -24.554 1.00 91.50 289 GLY A N 1
ATOM 2087 C CA . GLY A 1 289 ? 9.307 3.655 -25.601 1.00 91.50 289 GLY A CA 1
ATOM 2088 C C . GLY A 1 289 ? 8.588 3.341 -26.906 1.00 91.50 289 GLY A C 1
ATOM 2089 O O . GLY A 1 289 ? 8.271 2.188 -27.203 1.00 91.50 289 GLY A O 1
ATOM 2090 N N . ASP A 1 290 ? 8.317 4.379 -27.685 1.00 90.75 290 ASP A N 1
ATOM 2091 C CA . ASP A 1 290 ? 7.712 4.239 -28.994 1.00 90.75 290 ASP A CA 1
ATOM 2092 C C . ASP A 1 290 ? 8.234 5.270 -29.994 1.00 90.75 290 ASP A C 1
ATOM 2094 O O . ASP A 1 290 ? 7.932 6.461 -29.947 1.00 90.75 290 ASP A O 1
ATOM 2098 N N . VAL A 1 291 ? 9.031 4.779 -30.926 1.00 87.00 291 VAL A N 1
ATOM 2099 C CA . VAL A 1 291 ? 9.557 5.499 -32.070 1.00 87.00 291 VAL A CA 1
ATOM 2100 C C . VAL A 1 291 ? 8.546 5.363 -33.192 1.00 87.00 291 VAL A C 1
ATOM 2102 O O . VAL A 1 291 ? 8.403 4.301 -33.790 1.00 87.00 291 VAL A O 1
ATOM 2105 N N . VAL A 1 292 ? 7.836 6.444 -33.482 1.00 87.00 292 VAL A N 1
ATOM 2106 C CA . VAL A 1 292 ? 6.845 6.486 -34.555 1.00 87.00 292 VAL A CA 1
ATOM 2107 C C . VAL A 1 292 ? 7.484 7.124 -35.772 1.00 87.00 292 VAL A C 1
ATOM 2109 O O . VAL A 1 292 ? 7.911 8.276 -35.719 1.00 87.00 292 VAL A O 1
ATOM 2112 N N . VAL A 1 293 ? 7.551 6.381 -36.870 1.00 81.44 293 VAL A N 1
ATOM 2113 C CA . VAL A 1 293 ? 8.150 6.851 -38.118 1.00 81.44 293 VAL A CA 1
ATOM 2114 C C . VAL A 1 293 ? 7.073 7.136 -39.149 1.00 81.44 293 VAL A C 1
ATOM 2116 O O . VAL A 1 293 ? 6.261 6.271 -39.468 1.00 81.44 293 VAL A O 1
ATOM 2119 N N . ASN A 1 294 ? 7.124 8.330 -39.720 1.00 81.50 294 ASN A N 1
ATOM 2120 C CA . ASN A 1 294 ? 6.331 8.742 -40.854 1.00 81.50 294 ASN A CA 1
ATOM 2121 C C . ASN A 1 294 ? 7.141 8.603 -42.142 1.00 81.50 294 ASN A C 1
ATOM 2123 O O . ASN A 1 294 ? 8.159 9.263 -42.316 1.00 81.50 294 ASN A O 1
ATOM 2127 N N . ALA A 1 295 ? 6.712 7.709 -43.032 1.00 72.62 295 ALA A N 1
ATOM 2128 C CA . ALA A 1 295 ? 7.463 7.302 -44.225 1.00 72.62 295 ALA A CA 1
ATOM 2129 C C . ALA A 1 295 ? 6.841 7.801 -45.545 1.00 72.62 295 ALA A C 1
ATOM 2131 O O . ALA A 1 295 ? 7.098 7.242 -46.614 1.00 72.62 295 ALA A O 1
ATOM 2132 N N . THR A 1 296 ? 6.017 8.851 -45.483 1.00 65.44 296 THR A N 1
ATOM 2133 C CA . THR A 1 296 ? 5.233 9.385 -46.617 1.00 65.44 296 THR A CA 1
ATOM 2134 C C . THR A 1 296 ? 6.074 9.794 -47.838 1.00 65.44 296 THR A C 1
ATOM 2136 O O . THR A 1 296 ? 5.586 9.716 -48.965 1.00 65.44 296 THR A O 1
ATOM 2139 N N . ASN A 1 297 ? 7.355 10.142 -47.657 1.00 58.94 297 ASN A N 1
ATOM 2140 C CA . ASN A 1 297 ? 8.241 10.651 -48.715 1.00 58.94 297 ASN A CA 1
ATOM 2141 C C . ASN A 1 297 ? 9.158 9.600 -49.375 1.00 58.94 297 ASN A C 1
ATOM 2143 O O . ASN A 1 297 ? 10.016 9.955 -50.184 1.00 58.94 297 ASN A O 1
ATOM 2147 N N . LEU A 1 298 ? 8.991 8.300 -49.105 1.00 61.84 298 LEU A N 1
ATOM 2148 C CA . LEU A 1 298 ? 9.778 7.242 -49.772 1.00 61.84 298 LEU A CA 1
ATOM 2149 C C . LEU A 1 298 ? 9.302 6.909 -51.203 1.00 61.84 298 LEU A C 1
ATOM 2151 O O . LEU A 1 298 ? 9.864 6.033 -51.864 1.00 61.84 298 LEU A O 1
ATOM 2155 N N . GLY A 1 299 ? 8.293 7.627 -51.709 1.00 50.59 299 GLY A N 1
ATOM 2156 C CA . GLY A 1 299 ? 7.630 7.355 -52.989 1.00 50.59 299 GLY A CA 1
ATOM 2157 C C . GLY A 1 299 ? 8.525 7.407 -54.237 1.00 50.59 299 GLY A C 1
ATOM 2158 O O . GLY A 1 299 ? 8.171 6.801 -55.247 1.00 50.59 299 GLY A O 1
ATOM 2159 N N . TRP A 1 300 ? 9.690 8.064 -54.179 1.00 47.59 300 TRP A N 1
ATOM 2160 C CA . TRP A 1 300 ? 10.632 8.171 -55.304 1.00 47.59 300 TRP A CA 1
ATOM 2161 C C . TRP A 1 300 ? 11.506 6.920 -55.519 1.00 47.59 300 TRP A C 1
ATOM 2163 O O . TRP A 1 300 ? 12.030 6.734 -56.613 1.00 47.59 300 TRP A O 1
ATOM 2173 N N . PHE A 1 301 ? 11.593 6.014 -54.536 1.00 53.38 301 PHE A N 1
ATOM 2174 C CA . PHE A 1 301 ? 12.232 4.696 -54.689 1.00 53.38 301 PHE A CA 1
ATOM 2175 C C . PHE A 1 301 ? 11.287 3.617 -55.250 1.00 53.38 301 PHE A C 1
ATOM 2177 O O . PHE A 1 301 ? 11.623 2.436 -55.223 1.00 53.38 301 PHE A O 1
ATOM 2184 N N . ALA A 1 302 ? 10.073 3.979 -55.687 1.00 49.78 302 ALA A N 1
ATOM 2185 C CA . ALA A 1 302 ? 8.995 3.039 -56.037 1.00 49.78 302 ALA A CA 1
ATOM 2186 C C . ALA A 1 302 ? 8.629 2.035 -54.917 1.00 49.78 302 ALA A C 1
ATOM 2188 O O . ALA A 1 302 ? 7.836 1.115 -55.123 1.00 49.78 302 ALA A O 1
ATOM 2189 N N . LEU A 1 303 ? 9.138 2.247 -53.699 1.00 53.50 303 LEU A N 1
ATOM 2190 C CA . LEU A 1 303 ? 8.732 1.536 -52.501 1.00 53.50 303 LEU A CA 1
ATOM 2191 C C . LEU A 1 303 ? 7.378 2.112 -52.062 1.00 53.50 303 LEU A C 1
ATOM 2193 O O . LEU A 1 303 ? 7.306 3.001 -51.221 1.00 53.50 303 LEU A O 1
ATOM 2197 N N . ARG A 1 304 ? 6.284 1.575 -52.617 1.00 52.00 304 ARG A N 1
ATOM 2198 C CA . ARG A 1 304 ? 4.919 1.741 -52.082 1.00 52.00 304 ARG A CA 1
ATOM 2199 C C . ARG A 1 304 ? 4.452 0.556 -51.199 1.00 52.00 304 ARG A C 1
ATOM 2201 O O . ARG A 1 304 ? 3.378 0.025 -51.473 1.00 52.00 304 ARG A O 1
ATOM 2208 N N . PRO A 1 305 ? 5.189 0.079 -50.171 1.00 54.28 305 PRO A N 1
ATOM 2209 C CA . PRO A 1 305 ? 4.663 -0.964 -49.294 1.00 54.28 305 PRO A CA 1
ATOM 2210 C C . PRO A 1 305 ? 3.902 -0.427 -48.069 1.00 54.28 305 PRO A C 1
ATOM 2212 O O . PRO A 1 305 ? 3.279 -1.233 -47.390 1.00 54.28 305 PRO A O 1
ATOM 2215 N N . PHE A 1 306 ? 3.949 0.878 -47.760 1.00 57.97 306 PHE A N 1
ATOM 2216 C CA . PHE A 1 306 ? 3.433 1.416 -46.491 1.00 57.97 306 PHE A CA 1
ATOM 2217 C C . PHE A 1 306 ? 2.031 2.019 -46.639 1.00 57.97 306 PHE A C 1
ATOM 2219 O O . PHE A 1 306 ? 1.828 2.963 -47.402 1.00 57.97 306 PHE A O 1
ATOM 2226 N N . ARG A 1 307 ? 1.060 1.454 -45.916 1.00 56.94 307 ARG A N 1
ATOM 2227 C CA . ARG A 1 307 ? -0.345 1.883 -45.858 1.00 56.94 307 ARG A CA 1
ATOM 2228 C C . ARG A 1 307 ? -0.588 2.919 -44.759 1.00 56.94 307 ARG A C 1
ATOM 2230 O O . ARG A 1 307 ? -1.538 3.689 -44.874 1.00 56.94 307 ARG A O 1
ATOM 2237 N N . ALA A 1 308 ? 0.233 2.926 -43.706 1.00 60.75 308 ALA A N 1
ATOM 2238 C CA . ALA A 1 308 ? 0.117 3.847 -42.578 1.00 60.75 308 ALA A CA 1
ATOM 2239 C C . ALA A 1 308 ? 1.062 5.054 -42.702 1.00 60.75 308 ALA A C 1
ATOM 2241 O O . ALA A 1 308 ? 2.239 4.909 -43.034 1.00 60.75 308 ALA A O 1
ATOM 2242 N N . ASN A 1 309 ? 0.549 6.243 -42.365 1.00 69.06 309 ASN A N 1
ATOM 2243 C CA . ASN A 1 309 ? 1.362 7.456 -42.250 1.00 69.06 309 ASN A CA 1
ATOM 2244 C C . ASN A 1 309 ? 2.241 7.445 -40.995 1.00 69.06 309 ASN A C 1
ATOM 2246 O O . ASN A 1 309 ? 3.306 8.031 -41.035 1.00 69.06 309 ASN A O 1
ATOM 2250 N N . ASP A 1 310 ? 1.832 6.766 -39.921 1.00 82.31 310 ASP A N 1
ATOM 2251 C CA . ASP A 1 310 ? 2.583 6.648 -38.667 1.00 82.31 310 ASP A CA 1
ATOM 2252 C C . ASP A 1 310 ? 2.853 5.159 -38.396 1.00 82.31 310 ASP A C 1
ATOM 2254 O O . ASP A 1 310 ? 1.927 4.376 -38.178 1.00 82.31 310 ASP A O 1
ATOM 2258 N N . ILE A 1 311 ? 4.125 4.759 -38.423 1.00 83.81 311 ILE A N 1
ATOM 2259 C CA . ILE A 1 311 ? 4.571 3.372 -38.253 1.00 83.81 311 ILE A CA 1
ATOM 2260 C C . ILE A 1 311 ? 5.236 3.247 -36.874 1.00 83.81 311 ILE A C 1
ATOM 2262 O O . ILE A 1 311 ? 6.345 3.758 -36.698 1.00 83.81 311 ILE A O 1
ATOM 2266 N N . PRO A 1 312 ? 4.600 2.591 -35.884 1.00 87.62 312 PRO A N 1
ATOM 2267 C CA . PRO A 1 312 ? 5.184 2.419 -34.559 1.00 87.62 312 PRO A CA 1
ATOM 2268 C C . PRO A 1 312 ? 6.270 1.343 -34.599 1.00 87.62 312 PRO A C 1
ATOM 2270 O O . PRO A 1 312 ? 6.016 0.195 -34.967 1.00 87.62 312 PRO A O 1
ATOM 2273 N N . LEU A 1 313 ? 7.483 1.715 -34.207 1.00 85.81 313 LEU A N 1
ATOM 2274 C CA . LEU A 1 313 ? 8.642 0.830 -34.133 1.00 85.81 313 LEU A CA 1
ATOM 2275 C C . LEU A 1 313 ? 8.968 0.417 -32.692 1.00 85.81 313 LEU A C 1
ATOM 2277 O O . LEU A 1 313 ? 9.977 -0.252 -32.487 1.00 85.81 313 LEU A O 1
ATOM 2281 N N . GLY A 1 314 ? 8.163 0.804 -31.695 1.00 89.50 314 GLY A N 1
ATOM 2282 C CA . GLY A 1 314 ? 8.508 0.572 -30.290 1.00 89.50 314 GLY A CA 1
ATOM 2283 C C . GLY A 1 314 ? 9.808 1.277 -29.909 1.00 89.50 314 GLY A C 1
ATOM 2284 O O . GLY A 1 314 ? 10.128 2.323 -30.462 1.00 89.50 314 GLY A O 1
ATOM 2285 N N . ASP A 1 315 ? 10.595 0.711 -29.006 1.00 87.88 315 ASP A N 1
ATOM 2286 C CA . ASP A 1 315 ? 11.840 1.332 -28.528 1.00 87.88 315 ASP A CA 1
ATOM 2287 C C . ASP A 1 315 ? 13.080 0.948 -29.363 1.00 87.88 315 ASP A C 1
ATOM 2289 O O . ASP A 1 315 ? 14.220 1.149 -28.934 1.00 87.88 315 ASP A O 1
ATOM 2293 N N . LEU A 1 316 ? 12.836 0.419 -30.573 1.00 84.19 316 LEU A N 1
ATOM 2294 C CA . LEU A 1 316 ? 13.775 -0.185 -31.529 1.00 84.19 316 LEU A CA 1
ATOM 2295 C C . LEU A 1 316 ? 14.292 -1.582 -31.153 1.00 84.19 316 LEU A C 1
ATOM 2297 O O . LEU A 1 316 ? 14.638 -2.338 -32.064 1.00 84.19 316 LEU A O 1
ATOM 2301 N N . VAL A 1 317 ? 14.276 -1.973 -29.876 1.00 85.06 317 VAL A N 1
ATOM 2302 C CA . VAL A 1 317 ? 14.638 -3.329 -29.416 1.00 85.06 317 VAL A CA 1
ATOM 2303 C C . VAL A 1 317 ? 13.400 -4.210 -29.287 1.00 85.06 317 VAL A C 1
ATOM 2305 O O . VAL A 1 317 ? 13.390 -5.353 -29.759 1.00 85.06 317 VAL A O 1
ATOM 2308 N N . SER A 1 318 ? 12.362 -3.664 -28.668 1.00 89.44 318 SER A N 1
ATOM 2309 C CA . SER A 1 318 ? 11.084 -4.275 -28.345 1.00 89.44 318 SER A CA 1
ATOM 2310 C C . SER A 1 318 ? 9.947 -3.478 -28.979 1.00 89.44 318 SER A C 1
ATOM 2312 O O . SER A 1 318 ? 9.992 -2.251 -29.092 1.00 89.44 318 SER A O 1
ATOM 2314 N N . SER A 1 319 ? 8.893 -4.183 -29.387 1.00 91.25 319 SER A N 1
ATOM 2315 C CA . SER A 1 319 ? 7.644 -3.521 -29.762 1.00 91.25 319 SER A CA 1
ATOM 2316 C C . SER A 1 319 ? 6.888 -3.094 -28.504 1.00 91.25 319 SER A C 1
ATOM 2318 O O . SER A 1 319 ? 6.991 -3.739 -27.462 1.00 91.25 319 SER A O 1
ATOM 2320 N N . THR A 1 320 ? 6.058 -2.054 -28.604 1.00 92.06 320 THR A N 1
ATOM 2321 C CA . THR A 1 320 ? 5.190 -1.640 -27.487 1.00 92.06 320 THR A CA 1
ATOM 2322 C C . THR A 1 320 ? 4.312 -2.787 -26.990 1.00 92.06 320 THR A C 1
ATOM 2324 O O . THR A 1 320 ? 4.212 -2.986 -25.786 1.00 92.06 320 THR A O 1
ATOM 2327 N N . ALA A 1 321 ? 3.752 -3.586 -27.904 1.00 92.19 321 ALA A N 1
ATOM 2328 C CA . ALA A 1 321 ? 2.949 -4.759 -27.567 1.00 92.19 321 ALA A CA 1
ATOM 2329 C C . ALA A 1 321 ? 3.750 -5.833 -26.813 1.00 92.19 321 ALA A C 1
ATOM 2331 O O . ALA A 1 321 ? 3.256 -6.371 -25.827 1.00 92.19 321 ALA A O 1
ATOM 2332 N N . SER A 1 322 ? 4.990 -6.117 -27.237 1.00 92.06 322 SER A N 1
ATOM 2333 C CA . SER A 1 322 ? 5.881 -7.049 -26.525 1.00 92.06 322 SER A CA 1
ATOM 2334 C C . SER A 1 322 ? 6.183 -6.547 -25.115 1.00 92.06 322 SER A C 1
ATOM 2336 O O . SER A 1 322 ? 6.180 -7.328 -24.173 1.00 92.06 322 SER A O 1
ATOM 2338 N N . THR A 1 323 ? 6.362 -5.238 -24.938 1.00 93.88 323 THR A N 1
ATOM 2339 C CA . THR A 1 323 ? 6.657 -4.646 -23.628 1.00 93.88 323 THR A CA 1
ATOM 2340 C C . THR A 1 323 ? 5.466 -4.660 -22.664 1.00 93.88 323 THR A C 1
ATOM 2342 O O . THR A 1 323 ? 5.669 -4.753 -21.455 1.00 93.88 323 THR A O 1
ATOM 2345 N N . THR A 1 324 ? 4.225 -4.583 -23.157 1.00 94.38 324 THR A N 1
ATOM 2346 C CA . THR A 1 324 ? 3.045 -4.326 -22.306 1.00 94.38 324 THR A CA 1
ATOM 2347 C C . THR A 1 324 ? 2.088 -5.511 -22.148 1.00 94.38 324 THR A C 1
ATOM 2349 O O . THR A 1 324 ? 1.127 -5.410 -21.391 1.00 94.38 324 THR A O 1
ATOM 2352 N N . ILE A 1 325 ? 2.365 -6.653 -22.787 1.00 90.88 325 ILE A N 1
ATOM 2353 C CA . ILE A 1 325 ? 1.477 -7.832 -22.882 1.00 90.88 325 ILE A CA 1
ATOM 2354 C C . ILE A 1 325 ? 0.955 -8.392 -21.538 1.00 90.88 325 ILE A C 1
ATOM 2356 O O . ILE A 1 325 ? -0.110 -8.999 -21.519 1.00 90.88 325 ILE A O 1
ATOM 2360 N N . GLN A 1 326 ? 1.670 -8.203 -20.421 1.00 86.25 326 GLN A N 1
ATOM 2361 C CA . GLN A 1 326 ? 1.282 -8.702 -19.085 1.00 86.25 326 GLN A CA 1
ATOM 2362 C C . GLN A 1 326 ? 1.078 -7.587 -18.055 1.00 86.25 326 GLN A C 1
ATOM 2364 O O . GLN A 1 326 ? 0.954 -7.868 -16.869 1.00 86.25 326 GLN A O 1
ATOM 2369 N N . ALA A 1 327 ? 1.110 -6.324 -18.478 1.00 92.94 327 ALA A N 1
ATOM 2370 C CA . ALA A 1 327 ? 1.106 -5.205 -17.551 1.00 92.94 327 ALA A CA 1
ATOM 2371 C C . ALA A 1 327 ? -0.321 -4.806 -17.155 1.00 92.94 327 ALA A C 1
ATOM 2373 O O . ALA A 1 327 ? -1.147 -4.502 -18.016 1.00 92.94 327 ALA A O 1
ATOM 2374 N N . GLN A 1 328 ? -0.588 -4.715 -15.852 1.00 92.44 328 GLN A N 1
ATOM 2375 C CA . GLN A 1 328 ? -1.835 -4.167 -15.311 1.00 92.44 328 GLN A CA 1
ATOM 2376 C C . GLN A 1 328 ? -1.932 -2.656 -15.560 1.00 92.44 328 GLN A C 1
ATOM 2378 O O . GLN A 1 328 ? -3.023 -2.105 -15.693 1.00 92.44 328 GLN A O 1
ATOM 2383 N N . SER A 1 329 ? -0.791 -1.965 -15.644 1.00 92.06 329 SER A N 1
ATOM 2384 C CA . SER A 1 329 ? -0.746 -0.561 -16.050 1.00 92.06 329 SER A CA 1
ATOM 2385 C C . SER A 1 329 ? 0.461 -0.277 -16.936 1.00 92.06 329 SER A C 1
ATOM 2387 O O . SER A 1 329 ? 1.519 -0.888 -16.774 1.00 92.06 329 SER A O 1
ATOM 2389 N N . GLN A 1 330 ? 0.323 0.696 -17.833 1.00 92.81 330 GLN A N 1
ATOM 2390 C CA . GLN A 1 330 ? 1.377 1.064 -18.768 1.00 92.81 330 GLN A CA 1
ATOM 2391 C C . GLN A 1 330 ? 1.497 2.577 -18.924 1.00 92.81 330 GLN A C 1
ATOM 2393 O O . GLN A 1 330 ? 0.502 3.301 -18.865 1.00 92.81 330 GLN A O 1
ATOM 2398 N N . LEU A 1 331 ? 2.717 3.040 -19.182 1.00 92.00 331 LEU A N 1
ATOM 2399 C CA . LEU A 1 331 ? 2.991 4.403 -19.616 1.00 92.00 331 LEU A CA 1
ATOM 2400 C C . LEU A 1 331 ? 3.854 4.356 -20.878 1.00 92.00 331 LEU A C 1
ATOM 2402 O O . LEU A 1 331 ? 4.865 3.655 -20.929 1.00 92.00 331 LEU A O 1
ATOM 2406 N N . ARG A 1 332 ? 3.437 5.094 -21.910 1.00 91.19 332 ARG A N 1
ATOM 2407 C CA . ARG A 1 332 ? 4.101 5.114 -23.218 1.00 91.19 332 ARG A CA 1
ATOM 2408 C C . ARG A 1 332 ? 4.696 6.487 -23.491 1.00 91.19 332 ARG A C 1
ATOM 2410 O O . ARG A 1 332 ? 3.997 7.493 -23.422 1.00 91.19 332 ARG A O 1
ATOM 2417 N N . ALA A 1 333 ? 5.970 6.500 -23.854 1.00 88.06 333 ALA A N 1
ATOM 2418 C CA . ALA A 1 333 ? 6.697 7.662 -24.339 1.00 88.06 333 ALA A CA 1
ATOM 2419 C C . ALA A 1 333 ? 6.786 7.579 -25.865 1.00 88.06 333 ALA A C 1
ATOM 2421 O O . ALA A 1 333 ? 7.435 6.671 -26.377 1.00 88.06 333 ALA A O 1
ATOM 2422 N N . ALA A 1 334 ? 6.146 8.500 -26.590 1.00 87.56 334 ALA A N 1
ATOM 2423 C CA . ALA A 1 334 ? 6.161 8.506 -28.053 1.00 87.56 334 ALA A CA 1
ATOM 2424 C C . ALA A 1 334 ? 7.068 9.614 -28.613 1.00 87.56 334 ALA A C 1
ATOM 2426 O O . ALA A 1 334 ? 6.932 10.781 -28.244 1.00 87.56 334 ALA A O 1
ATOM 2427 N N . CYS A 1 335 ? 7.953 9.252 -29.541 1.00 83.81 335 CYS A N 1
ATOM 2428 C CA . CYS A 1 335 ? 8.842 10.155 -30.266 1.00 83.81 335 CYS A CA 1
ATOM 2429 C C . CYS A 1 335 ? 8.546 10.010 -31.759 1.00 83.81 335 CYS A C 1
ATOM 2431 O O . CYS A 1 335 ? 8.646 8.909 -32.303 1.00 83.81 335 CYS A O 1
ATOM 2433 N N . ARG A 1 336 ? 8.166 11.107 -32.422 1.00 83.69 336 ARG A N 1
ATOM 2434 C CA . ARG A 1 336 ? 7.775 11.096 -33.837 1.00 83.69 336 ARG A CA 1
ATOM 2435 C C . ARG A 1 336 ? 8.926 11.525 -34.735 1.00 83.69 336 ARG A C 1
ATOM 2437 O O . ARG A 1 336 ? 9.595 12.520 -34.470 1.00 83.69 336 ARG A O 1
ATOM 2444 N N . PHE A 1 337 ? 9.101 10.808 -35.835 1.00 78.31 337 PHE A N 1
ATOM 2445 C CA . PHE A 1 337 ? 10.132 11.053 -36.832 1.00 78.31 337 PHE A CA 1
ATOM 2446 C C . PHE A 1 337 ? 9.539 11.023 -38.232 1.00 78.31 337 PHE A C 1
ATOM 2448 O O . PHE A 1 337 ? 8.657 10.224 -38.510 1.00 78.31 337 PHE A O 1
ATOM 2455 N N . GLN A 1 338 ? 10.071 11.840 -39.125 1.00 76.12 338 GLN A N 1
ATOM 2456 C CA . GLN A 1 338 ? 9.904 11.757 -40.565 1.00 76.12 338 GLN A CA 1
ATOM 2457 C C . GLN A 1 338 ? 11.080 10.971 -41.153 1.00 76.12 338 GLN A C 1
ATOM 2459 O O . GLN A 1 338 ? 12.235 11.252 -40.836 1.00 76.12 338 GLN A O 1
ATOM 2464 N N . LEU A 1 339 ? 10.796 9.988 -42.001 1.00 72.69 339 LEU A N 1
ATOM 2465 C CA . LEU A 1 339 ? 11.775 9.238 -42.776 1.00 72.69 339 LEU A CA 1
ATOM 2466 C C . LEU A 1 339 ? 11.730 9.709 -44.229 1.00 72.69 339 LEU A C 1
ATOM 2468 O O . LEU A 1 339 ? 10.774 9.441 -44.957 1.00 72.69 339 LEU A O 1
ATOM 2472 N N . ASP A 1 340 ? 12.801 10.372 -44.649 1.00 68.62 340 ASP A N 1
ATOM 2473 C CA . ASP A 1 340 ? 12.963 10.914 -45.993 1.00 68.62 340 ASP A CA 1
ATOM 2474 C C . ASP A 1 340 ? 14.086 10.179 -46.731 1.00 68.62 340 ASP A C 1
ATOM 2476 O O . ASP A 1 340 ? 15.141 9.881 -46.167 1.00 68.62 340 ASP A O 1
ATOM 2480 N N . GLY A 1 341 ? 13.887 9.900 -48.018 1.00 62.12 341 GLY A N 1
ATOM 2481 C CA . GLY A 1 341 ? 14.979 9.480 -48.895 1.00 62.12 341 GLY A CA 1
ATOM 2482 C C . GLY A 1 341 ? 15.693 10.694 -49.490 1.00 62.12 341 GLY A C 1
ATOM 2483 O O . GLY A 1 341 ? 15.028 11.655 -49.866 1.00 62.12 341 GLY A O 1
ATOM 2484 N N . PHE A 1 342 ? 17.019 10.639 -49.642 1.00 59.84 342 PHE A N 1
ATOM 2485 C CA . PHE A 1 342 ? 17.793 11.641 -50.387 1.00 59.84 342 PHE A CA 1
ATOM 2486 C C . PHE A 1 342 ? 18.734 11.001 -51.424 1.00 59.84 342 PHE A C 1
ATOM 2488 O O . PHE A 1 342 ? 19.171 9.865 -51.254 1.00 59.84 342 PHE A O 1
ATOM 2495 N N . GLY A 1 343 ? 19.054 11.733 -52.497 1.00 53.22 343 GLY A N 1
ATOM 2496 C CA . GLY A 1 343 ? 19.949 11.302 -53.586 1.00 53.22 343 GLY A CA 1
ATOM 2497 C C . GLY A 1 343 ? 19.311 11.399 -54.979 1.00 53.22 343 GLY A C 1
ATOM 2498 O O . GLY A 1 343 ? 18.151 11.776 -55.113 1.00 53.22 343 GLY A O 1
ATOM 2499 N N . SER A 1 344 ? 20.072 11.069 -56.028 1.00 53.62 344 SER A N 1
ATOM 2500 C CA . SER A 1 344 ? 19.604 11.004 -57.424 1.00 53.62 344 SER A CA 1
ATOM 2501 C C . SER A 1 344 ? 20.038 9.688 -58.081 1.00 53.62 344 SER A C 1
ATOM 2503 O O . SER A 1 344 ? 20.904 8.999 -57.554 1.00 53.62 344 SER A O 1
ATOM 2505 N N . ALA A 1 345 ? 19.496 9.342 -59.257 1.00 51.09 345 ALA A N 1
ATOM 2506 C CA . ALA A 1 345 ? 19.891 8.130 -59.996 1.00 51.09 345 ALA A CA 1
ATOM 2507 C C . ALA A 1 345 ? 21.395 8.075 -60.361 1.00 51.09 345 ALA A C 1
ATOM 2509 O O . ALA A 1 345 ? 21.906 7.013 -60.706 1.00 51.09 345 ALA A O 1
ATOM 2510 N N . SER A 1 346 ? 22.101 9.209 -60.280 1.00 43.16 346 SER A N 1
ATOM 2511 C CA . SER A 1 346 ? 23.531 9.351 -60.570 1.00 43.16 346 SER A CA 1
ATOM 2512 C C . SER A 1 346 ? 24.398 9.613 -59.325 1.00 43.16 346 SER A C 1
ATOM 2514 O O . SER A 1 346 ? 25.593 9.858 -59.469 1.00 43.16 346 SER A O 1
ATOM 2516 N N . GLN A 1 347 ? 23.827 9.602 -58.115 1.00 48.16 347 GLN A N 1
ATOM 2517 C CA . GLN A 1 347 ? 24.535 9.786 -56.840 1.00 48.16 347 GLN A CA 1
ATOM 2518 C C . GLN A 1 347 ? 24.178 8.665 -55.854 1.00 48.16 347 GLN A C 1
ATOM 2520 O O . GLN A 1 347 ? 23.119 8.051 -55.950 1.00 48.16 347 GLN A O 1
ATOM 2525 N N . SER A 1 348 ? 25.044 8.406 -54.873 1.00 52.12 348 SER A N 1
ATOM 2526 C CA . SER A 1 348 ? 24.751 7.477 -53.776 1.00 52.12 348 SER A CA 1
ATOM 2527 C C . SER A 1 348 ? 23.501 7.940 -53.013 1.00 52.12 348 SER A C 1
ATOM 2529 O O . SER A 1 348 ? 23.531 8.974 -52.348 1.00 52.12 348 SER A O 1
ATOM 2531 N N . GLY A 1 349 ? 22.397 7.199 -53.133 1.00 55.16 349 GLY A N 1
ATOM 2532 C CA . GLY A 1 349 ? 21.162 7.456 -52.388 1.00 55.16 349 GLY A CA 1
ATOM 2533 C C . GLY A 1 349 ? 21.254 7.006 -50.928 1.00 55.16 349 GLY A C 1
ATOM 2534 O O . GLY A 1 349 ? 21.971 6.059 -50.607 1.00 55.16 349 GLY A O 1
ATOM 2535 N N . GLY A 1 350 ? 20.515 7.677 -50.044 1.00 58.34 350 GLY A N 1
ATOM 2536 C CA . GLY A 1 350 ? 20.458 7.386 -48.613 1.00 58.34 350 GLY A CA 1
ATOM 2537 C C . GLY A 1 350 ? 19.089 7.678 -47.998 1.00 58.34 350 GLY A C 1
ATOM 2538 O O . GLY A 1 350 ? 18.175 8.173 -48.660 1.00 58.34 350 GLY A O 1
ATOM 2539 N N . ILE A 1 351 ? 18.950 7.358 -46.713 1.00 61.34 351 ILE A N 1
ATOM 2540 C CA . ILE A 1 351 ? 17.752 7.625 -45.908 1.00 61.34 351 ILE A CA 1
ATOM 2541 C C . ILE A 1 351 ? 18.105 8.522 -44.722 1.00 61.34 351 ILE A C 1
ATOM 2543 O O . ILE A 1 351 ? 19.194 8.412 -44.157 1.00 61.34 351 ILE A O 1
ATOM 2547 N N . ARG A 1 352 ? 17.191 9.413 -44.340 1.00 63.06 352 ARG A N 1
ATOM 2548 C CA . ARG A 1 352 ? 17.346 10.360 -43.233 1.00 63.06 352 ARG A CA 1
ATOM 2549 C C . ARG A 1 352 ? 16.126 10.300 -42.319 1.00 63.06 352 ARG A C 1
ATOM 2551 O O . ARG A 1 352 ? 15.002 10.388 -42.794 1.00 63.06 352 ARG A O 1
ATOM 2558 N N . LEU A 1 353 ? 16.367 10.201 -41.012 1.00 66.50 353 LEU A N 1
ATOM 2559 C CA . LEU A 1 353 ? 15.348 10.380 -39.975 1.00 66.50 353 LEU A CA 1
ATOM 2560 C C . LEU A 1 353 ? 15.424 11.808 -39.421 1.00 66.50 353 LEU A C 1
ATOM 2562 O O . LEU A 1 353 ? 16.471 12.227 -38.924 1.00 66.50 353 LEU A O 1
ATOM 2566 N N . THR A 1 354 ? 14.318 12.541 -39.482 1.00 67.81 354 THR A N 1
ATOM 2567 C CA . THR A 1 354 ? 14.167 13.901 -38.951 1.00 67.81 354 THR A CA 1
ATOM 2568 C C . THR A 1 354 ? 13.112 13.884 -37.850 1.00 67.81 354 THR A C 1
ATOM 2570 O O . THR A 1 354 ? 12.014 13.401 -38.069 1.00 67.81 354 THR A O 1
ATOM 2573 N N . GLU A 1 355 ? 13.407 14.376 -36.650 1.00 71.25 355 GLU A N 1
ATOM 2574 C CA . GLU A 1 355 ? 12.417 14.412 -35.562 1.00 71.25 355 GLU A CA 1
ATOM 2575 C C . GLU A 1 355 ? 11.337 15.476 -35.816 1.00 71.25 355 GLU A C 1
ATOM 2577 O O . GLU A 1 355 ? 11.636 16.572 -36.292 1.00 71.25 355 GLU A O 1
ATOM 2582 N N . LEU A 1 356 ? 10.085 15.157 -35.487 1.00 69.62 356 LEU A N 1
ATOM 2583 C CA . LEU A 1 356 ? 8.929 16.038 -35.644 1.00 69.62 356 LEU A CA 1
ATOM 2584 C C . LEU A 1 356 ? 8.486 16.589 -34.278 1.00 69.62 356 LEU A C 1
ATOM 2586 O O . LEU A 1 356 ? 8.298 15.825 -33.335 1.00 69.62 356 LEU A O 1
ATOM 2590 N N . GLY A 1 357 ? 8.238 17.903 -34.189 1.00 58.03 357 GLY A N 1
ATOM 2591 C CA . GLY A 1 357 ? 7.517 18.504 -33.054 1.00 58.03 357 GLY A CA 1
ATOM 2592 C C . GLY A 1 357 ? 8.346 19.118 -31.917 1.00 58.03 357 GLY A C 1
ATOM 2593 O O . GLY A 1 357 ? 7.773 19.423 -30.875 1.00 58.03 357 GLY A O 1
ATOM 2594 N N . VAL A 1 358 ? 9.648 19.372 -32.087 1.00 52.94 358 VAL A N 1
ATOM 2595 C CA . VAL A 1 358 ? 10.428 20.151 -31.102 1.00 52.94 358 VAL A CA 1
ATOM 2596 C C . VAL A 1 358 ? 10.234 21.653 -31.363 1.00 52.94 358 VAL A C 1
ATOM 2598 O O . VAL A 1 358 ? 11.007 22.290 -32.078 1.00 52.94 358 VAL A O 1
ATOM 2601 N N . ALA A 1 359 ? 9.155 22.232 -30.827 1.00 36.69 359 ALA A N 1
ATOM 2602 C CA . ALA A 1 359 ? 8.977 23.683 -30.786 1.00 36.69 359 ALA A CA 1
ATOM 2603 C C . ALA A 1 359 ? 9.884 24.271 -29.691 1.00 36.69 359 ALA A C 1
ATOM 2605 O O . ALA A 1 359 ? 9.517 24.306 -28.521 1.00 36.69 359 ALA A O 1
ATOM 2606 N N . GLY A 1 360 ? 11.080 24.716 -30.079 1.00 36.06 360 GLY A N 1
ATOM 2607 C CA . GLY A 1 360 ? 12.028 25.393 -29.191 1.00 36.06 360 GLY A CA 1
ATOM 2608 C C . GLY A 1 360 ? 13.337 24.626 -29.030 1.00 36.06 360 GLY A C 1
ATOM 2609 O O . GLY A 1 360 ? 13.360 23.528 -28.493 1.00 36.06 360 GLY A O 1
ATOM 2610 N N . ALA A 1 361 ? 14.417 25.272 -29.469 1.00 32.22 361 ALA A N 1
ATOM 2611 C CA . ALA A 1 361 ? 15.786 24.781 -29.607 1.00 32.22 361 ALA A CA 1
ATOM 2612 C C . ALA A 1 361 ? 16.004 23.821 -30.788 1.00 32.22 361 ALA A C 1
ATOM 2614 O O . ALA A 1 361 ? 15.743 22.622 -30.733 1.00 32.22 361 ALA A O 1
ATOM 2615 N N . ALA A 1 362 ? 16.623 24.360 -31.844 1.00 34.00 362 ALA A N 1
ATOM 2616 C CA . ALA A 1 362 ? 17.581 23.574 -32.602 1.00 34.00 362 ALA A CA 1
ATOM 2617 C C . ALA A 1 362 ? 18.527 22.925 -31.581 1.00 34.00 362 ALA A C 1
ATOM 2619 O O . ALA A 1 362 ? 19.233 23.628 -30.856 1.00 34.00 362 ALA A O 1
ATOM 2620 N N . LEU A 1 363 ? 18.476 21.600 -31.460 1.00 37.22 363 LEU A N 1
ATOM 2621 C CA . LEU A 1 363 ? 19.416 20.854 -30.639 1.00 37.22 363 LEU A CA 1
ATOM 2622 C C . LEU A 1 363 ? 20.804 21.036 -31.261 1.00 37.22 363 LEU A C 1
ATOM 2624 O O . LEU A 1 363 ? 21.201 20.297 -32.157 1.00 37.22 363 LEU A O 1
ATOM 2628 N N . SER A 1 364 ? 21.549 22.038 -30.800 1.00 30.77 364 SER A N 1
ATOM 2629 C CA . SER A 1 364 ? 22.982 22.171 -31.063 1.00 30.77 364 SER A CA 1
ATOM 2630 C C . SER A 1 364 ? 23.751 21.162 -30.207 1.00 30.77 364 SER A C 1
ATOM 2632 O O . SER A 1 364 ? 24.568 21.548 -29.384 1.00 30.77 364 SER A O 1
ATOM 2634 N N . PHE A 1 365 ? 23.467 19.868 -30.373 1.00 31.70 365 PHE A N 1
ATOM 2635 C CA . PHE A 1 365 ? 24.287 18.765 -29.874 1.00 31.70 365 PHE A CA 1
ATOM 2636 C C . PHE A 1 365 ? 24.160 17.577 -30.840 1.00 31.70 365 PHE A C 1
ATOM 2638 O O . PHE A 1 365 ? 23.044 17.126 -31.103 1.00 31.70 365 PHE A O 1
ATOM 2645 N N . PRO A 1 366 ? 25.268 17.054 -31.393 1.00 37.47 366 PRO A N 1
ATOM 2646 C CA . PRO A 1 366 ? 25.234 15.854 -32.211 1.00 37.47 366 PRO A CA 1
ATOM 2647 C C . PRO A 1 366 ? 25.169 14.642 -31.274 1.00 37.47 366 PRO A C 1
ATOM 2649 O O . PRO A 1 366 ? 26.203 14.185 -30.796 1.00 37.47 366 PRO A O 1
ATOM 2652 N N . SER A 1 367 ? 23.984 14.117 -30.960 1.00 41.78 367 SER A N 1
ATOM 2653 C CA . SER A 1 367 ? 23.895 12.805 -30.303 1.00 41.78 367 SER A CA 1
ATOM 2654 C C . SER A 1 367 ? 22.603 12.064 -30.644 1.00 41.78 367 SER A C 1
ATOM 2656 O O . SER A 1 367 ? 21.507 12.619 -30.652 1.00 41.78 367 SER A O 1
ATOM 2658 N N . THR A 1 368 ? 22.735 10.775 -30.951 1.00 48.75 368 THR A N 1
ATOM 2659 C CA . THR A 1 368 ? 21.654 9.843 -31.309 1.00 48.75 368 THR A CA 1
ATOM 2660 C C . THR A 1 368 ? 20.861 9.331 -30.095 1.00 48.75 368 THR A C 1
ATOM 2662 O O . THR A 1 368 ? 20.112 8.362 -30.214 1.00 48.75 368 THR A O 1
ATOM 2665 N N . ILE A 1 369 ? 21.000 9.972 -28.928 1.00 57.25 369 ILE A N 1
ATOM 2666 C CA . ILE A 1 369 ? 20.348 9.586 -27.673 1.00 57.25 369 ILE A CA 1
ATOM 2667 C C . ILE A 1 369 ? 18.949 10.212 -27.624 1.00 57.25 369 ILE A C 1
ATOM 2669 O O . ILE A 1 369 ? 18.806 11.432 -27.538 1.00 57.25 369 ILE A O 1
ATOM 2673 N N . ARG A 1 370 ? 17.912 9.372 -27.696 1.00 73.88 370 ARG A N 1
ATOM 2674 C CA . ARG A 1 370 ? 16.505 9.789 -27.786 1.00 73.88 370 ARG A CA 1
ATOM 2675 C C . ARG A 1 370 ? 15.703 9.256 -26.594 1.00 73.88 370 ARG A C 1
ATOM 2677 O O . ARG A 1 370 ? 15.833 8.073 -26.289 1.00 73.88 370 ARG A O 1
ATOM 2684 N N . PRO A 1 371 ? 14.792 10.050 -26.005 1.00 79.69 371 PRO A N 1
ATOM 2685 C CA . PRO A 1 371 ? 13.974 9.647 -24.856 1.00 79.69 371 PRO A CA 1
ATOM 2686 C C . PRO A 1 371 ? 13.213 8.323 -25.034 1.00 79.69 371 PRO A C 1
ATOM 2688 O O . PRO A 1 371 ? 13.015 7.603 -24.067 1.00 79.69 371 PRO A O 1
ATOM 2691 N N . CYS A 1 372 ? 12.792 7.988 -26.257 1.00 87.19 372 CYS A N 1
ATOM 2692 C CA . CYS A 1 372 ? 11.960 6.811 -26.527 1.00 87.19 372 CYS A CA 1
ATOM 2693 C C . CYS A 1 372 ? 12.740 5.555 -26.941 1.00 87.19 372 CYS A C 1
ATOM 2695 O O . CYS A 1 372 ? 12.119 4.555 -27.287 1.00 87.19 372 CYS A O 1
ATOM 2697 N N . TYR A 1 373 ? 14.074 5.599 -26.967 1.00 85.56 373 TYR A N 1
ATOM 2698 C CA . TYR A 1 373 ? 14.893 4.438 -27.330 1.00 85.56 373 TYR A CA 1
ATOM 2699 C C . TYR A 1 373 ? 15.163 3.579 -26.098 1.00 85.56 373 TYR A C 1
ATOM 2701 O O . TYR A 1 373 ? 15.306 4.124 -25.001 1.00 85.56 373 TYR A O 1
ATOM 2709 N N . ALA A 1 374 ? 15.306 2.262 -26.288 1.00 85.50 374 ALA A N 1
ATOM 2710 C CA . ALA A 1 374 ? 15.444 1.309 -25.185 1.00 85.50 374 ALA A CA 1
ATOM 2711 C C . ALA A 1 374 ? 16.505 1.719 -24.141 1.00 85.50 374 ALA A C 1
ATOM 2713 O O . ALA A 1 374 ? 16.144 1.805 -22.966 1.00 85.50 374 ALA A O 1
ATOM 2714 N N . PRO A 1 375 ? 17.743 2.123 -24.504 1.00 82.69 375 PRO A N 1
ATOM 2715 C CA . PRO A 1 375 ? 18.776 2.470 -23.516 1.00 82.69 375 PRO A CA 1
ATOM 2716 C C . PRO A 1 375 ? 18.494 3.755 -22.721 1.00 82.69 375 PRO A C 1
ATOM 2718 O O . PRO A 1 375 ? 19.168 4.057 -21.741 1.00 82.69 375 PRO A O 1
ATOM 2721 N N . SER A 1 376 ? 17.538 4.569 -23.171 1.00 86.00 376 SER A N 1
ATOM 2722 C CA . SER A 1 376 ? 17.274 5.904 -22.627 1.00 86.00 376 SER A CA 1
ATOM 2723 C C . SER A 1 376 ? 16.038 5.969 -21.735 1.00 86.00 376 SER A C 1
ATOM 2725 O O . SER A 1 376 ? 15.873 6.958 -21.023 1.00 86.00 376 SER A O 1
ATOM 2727 N N . LEU A 1 377 ? 15.192 4.932 -21.727 1.00 90.56 377 LEU A N 1
ATOM 2728 C CA . LEU A 1 377 ? 13.896 4.960 -21.035 1.00 90.56 377 LEU A CA 1
ATOM 2729 C C . LEU A 1 377 ? 14.029 5.262 -19.533 1.00 90.56 377 LEU A C 1
ATOM 2731 O O . LEU A 1 377 ? 13.225 6.003 -18.975 1.00 90.56 377 LEU A O 1
ATOM 2735 N N . VAL A 1 378 ? 15.082 4.759 -18.886 1.00 92.50 378 VAL A N 1
ATOM 2736 C CA . VAL A 1 378 ? 15.360 4.979 -17.453 1.00 92.50 378 VAL A CA 1
ATOM 2737 C C . VAL A 1 378 ? 15.780 6.419 -17.113 1.00 92.50 378 VAL A C 1
ATOM 2739 O O . VAL A 1 378 ? 15.810 6.795 -15.945 1.00 92.50 378 VAL A O 1
ATOM 2742 N N . ARG A 1 379 ? 16.077 7.250 -18.124 1.00 91.25 379 ARG A N 1
ATOM 2743 C CA . ARG A 1 379 ? 16.469 8.668 -17.985 1.00 91.25 379 ARG A CA 1
ATOM 2744 C C . ARG A 1 379 ? 15.326 9.639 -18.294 1.00 91.25 379 ARG A C 1
ATOM 2746 O O . ARG A 1 379 ? 15.528 10.856 -18.224 1.00 91.25 379 ARG A O 1
ATOM 2753 N N . VAL A 1 380 ? 14.152 9.115 -18.652 1.00 91.25 380 VAL A N 1
ATOM 2754 C CA . VAL A 1 380 ? 12.941 9.882 -18.968 1.00 91.25 380 VAL A CA 1
ATOM 2755 C C . VAL A 1 380 ? 12.258 10.321 -17.676 1.00 91.25 380 VAL A C 1
ATOM 2757 O O . VAL A 1 380 ? 11.858 9.489 -16.860 1.00 91.25 380 VAL A O 1
ATOM 2760 N N . SER A 1 381 ? 12.084 11.632 -17.498 1.00 90.50 381 SER A N 1
ATOM 2761 C CA . SER A 1 381 ? 11.516 12.205 -16.273 1.00 90.50 381 SER A CA 1
ATOM 2762 C C . SER A 1 381 ? 10.098 11.724 -15.994 1.00 90.50 381 SER A C 1
ATOM 2764 O O . SER A 1 381 ? 9.814 11.323 -14.872 1.00 90.50 381 SER A O 1
ATOM 2766 N N . GLN A 1 382 ? 9.242 11.664 -17.018 1.00 90.25 382 GLN A N 1
ATOM 2767 C CA . GLN A 1 382 ? 7.852 11.226 -16.868 1.00 90.25 382 GLN A CA 1
ATOM 2768 C C . GLN A 1 382 ? 7.751 9.796 -16.321 1.00 90.25 382 GLN A C 1
ATOM 2770 O O . GLN A 1 382 ? 6.852 9.486 -15.541 1.00 90.25 382 GLN A O 1
ATOM 2775 N N . PHE A 1 383 ? 8.671 8.915 -16.723 1.00 93.62 383 PHE A N 1
ATOM 2776 C CA . PHE A 1 383 ? 8.697 7.541 -16.232 1.00 93.62 383 PHE A CA 1
ATOM 2777 C C . PHE A 1 383 ? 9.223 7.474 -14.801 1.00 93.62 383 PHE A C 1
ATOM 2779 O O . PHE A 1 383 ? 8.640 6.775 -13.976 1.00 93.62 383 PHE A O 1
ATOM 2786 N N . ALA A 1 384 ? 10.285 8.219 -14.492 1.00 93.25 384 ALA A N 1
ATOM 2787 C CA . ALA A 1 384 ? 10.829 8.279 -13.141 1.00 93.25 384 ALA A CA 1
ATOM 2788 C C . ALA A 1 384 ? 9.821 8.848 -12.130 1.00 93.25 384 ALA A C 1
ATOM 2790 O O . ALA A 1 384 ? 9.664 8.280 -11.052 1.00 93.25 384 ALA A O 1
ATOM 2791 N N . ASP A 1 385 ? 9.098 9.913 -12.493 1.00 92.44 385 ASP A N 1
ATOM 2792 C CA . ASP A 1 385 ? 8.049 10.499 -11.654 1.00 92.44 385 ASP A CA 1
ATOM 2793 C C . ASP A 1 385 ? 6.927 9.484 -11.412 1.00 92.44 385 ASP A C 1
ATOM 2795 O O . ASP A 1 385 ? 6.547 9.234 -10.270 1.00 92.44 385 ASP A O 1
ATOM 2799 N N . ARG A 1 386 ? 6.472 8.794 -12.469 1.00 94.19 386 ARG A N 1
ATOM 2800 C CA . ARG A 1 386 ? 5.429 7.774 -12.338 1.00 94.19 386 ARG A CA 1
ATOM 2801 C C . ARG A 1 386 ? 5.857 6.591 -11.467 1.00 94.19 386 ARG A C 1
ATOM 2803 O O . ARG A 1 386 ? 5.050 6.130 -10.665 1.00 94.19 386 ARG A O 1
ATOM 2810 N N . ILE A 1 387 ? 7.087 6.091 -11.610 1.00 95.38 387 ILE A N 1
ATOM 2811 C CA . ILE A 1 387 ? 7.602 5.028 -10.734 1.00 95.38 387 ILE A CA 1
ATOM 2812 C C . ILE A 1 387 ? 7.673 5.518 -9.292 1.00 95.38 387 ILE A C 1
ATOM 2814 O O . ILE A 1 387 ? 7.207 4.817 -8.397 1.00 95.38 387 ILE A O 1
ATOM 2818 N N . ARG A 1 388 ? 8.224 6.715 -9.057 1.00 95.38 388 ARG A N 1
ATOM 2819 C CA . ARG A 1 388 ? 8.323 7.283 -7.710 1.00 95.38 388 ARG A CA 1
ATOM 2820 C C . ARG A 1 388 ? 6.948 7.368 -7.055 1.00 95.38 388 ARG A C 1
ATOM 2822 O O . ARG A 1 388 ? 6.823 6.983 -5.897 1.00 95.38 388 ARG A O 1
ATOM 2829 N N . ASP A 1 389 ? 5.926 7.794 -7.791 1.00 94.44 389 ASP A N 1
ATOM 2830 C CA . ASP A 1 389 ? 4.554 7.880 -7.287 1.00 94.44 389 ASP A CA 1
ATOM 2831 C C . ASP A 1 389 ? 3.967 6.502 -6.953 1.00 94.44 389 ASP A C 1
ATOM 2833 O O . ASP A 1 389 ? 3.388 6.325 -5.880 1.00 94.44 389 ASP A O 1
ATOM 2837 N N . ILE A 1 390 ? 4.128 5.508 -7.838 1.00 94.56 390 ILE A N 1
ATOM 2838 C CA . ILE A 1 390 ? 3.635 4.146 -7.578 1.00 94.56 390 ILE A CA 1
ATOM 2839 C C . ILE A 1 390 ? 4.335 3.563 -6.345 1.00 94.56 390 ILE A C 1
ATOM 2841 O O . ILE A 1 390 ? 3.660 3.089 -5.437 1.00 94.56 390 ILE A O 1
ATOM 2845 N N . LEU A 1 391 ? 5.665 3.661 -6.268 1.00 95.75 391 LEU A N 1
ATOM 2846 C CA . LEU A 1 391 ? 6.449 3.100 -5.165 1.00 95.75 391 LEU A CA 1
ATOM 2847 C C . LEU A 1 391 ? 6.224 3.822 -3.841 1.00 95.75 391 LEU A C 1
ATOM 2849 O O . LEU A 1 391 ? 6.164 3.174 -2.799 1.00 95.75 391 LEU A O 1
ATOM 2853 N N . THR A 1 392 ? 6.058 5.145 -3.867 1.00 95.00 392 THR A N 1
ATOM 2854 C CA . THR A 1 392 ? 5.713 5.917 -2.666 1.00 95.00 392 THR A CA 1
ATOM 2855 C C . THR A 1 392 ? 4.375 5.446 -2.111 1.00 95.00 392 THR A C 1
ATOM 2857 O O . THR A 1 392 ? 4.267 5.183 -0.915 1.00 95.00 392 THR A O 1
ATOM 2860 N N . ASN A 1 393 ? 3.371 5.279 -2.976 1.00 91.62 393 ASN A N 1
ATOM 2861 C CA . ASN A 1 393 ? 2.063 4.782 -2.564 1.00 91.62 393 ASN A CA 1
ATOM 2862 C C . ASN A 1 393 ? 2.128 3.333 -2.083 1.00 91.62 393 ASN A C 1
ATOM 2864 O O . ASN A 1 393 ? 1.553 3.017 -1.049 1.00 91.62 393 ASN A O 1
ATOM 2868 N N . GLU A 1 394 ? 2.850 2.461 -2.781 1.00 91.75 394 GLU A N 1
ATOM 2869 C CA . GLU A 1 394 ? 2.967 1.057 -2.398 1.00 91.75 394 GLU A CA 1
ATOM 2870 C C . GLU A 1 394 ? 3.661 0.890 -1.041 1.00 91.75 394 GLU A C 1
ATOM 2872 O O . GLU A 1 394 ? 3.158 0.175 -0.178 1.00 91.75 394 GLU A O 1
ATOM 2877 N N . ILE A 1 395 ? 4.781 1.582 -0.809 1.00 93.00 395 ILE A N 1
ATOM 2878 C CA . ILE A 1 395 ? 5.491 1.534 0.477 1.00 93.00 395 ILE A CA 1
ATOM 2879 C C . ILE A 1 395 ? 4.645 2.178 1.584 1.00 93.00 395 ILE A C 1
ATOM 2881 O O . ILE A 1 395 ? 4.622 1.665 2.706 1.00 93.00 395 ILE A O 1
ATOM 2885 N N . ARG A 1 396 ? 3.904 3.258 1.293 1.00 90.50 396 ARG A N 1
ATOM 2886 C CA . ARG A 1 396 ? 2.942 3.854 2.239 1.00 90.50 396 ARG A CA 1
ATOM 2887 C C . ARG A 1 396 ? 1.846 2.863 2.615 1.00 90.50 396 ARG A C 1
ATOM 2889 O O . ARG A 1 396 ? 1.591 2.680 3.797 1.00 90.50 396 ARG A O 1
ATOM 2896 N N . ASN A 1 397 ? 1.268 2.169 1.640 1.00 88.94 397 ASN A N 1
ATOM 2897 C CA . ASN A 1 397 ? 0.189 1.200 1.844 1.00 88.94 397 ASN A CA 1
ATOM 2898 C C . ASN A 1 397 ? 0.642 -0.076 2.577 1.00 88.94 397 ASN A C 1
ATOM 2900 O O . ASN A 1 397 ? -0.174 -0.945 2.848 1.00 88.94 397 ASN A O 1
ATOM 2904 N N . ARG A 1 398 ? 1.921 -0.226 2.932 1.00 88.12 398 ARG A N 1
ATOM 2905 C CA . ARG A 1 398 ? 2.381 -1.291 3.845 1.00 88.12 398 ARG A CA 1
ATOM 2906 C C . ARG A 1 398 ? 2.396 -0.850 5.308 1.00 88.12 398 ARG A C 1
ATOM 2908 O O . ARG A 1 398 ? 2.821 -1.611 6.177 1.00 88.12 398 ARG A O 1
ATOM 2915 N N . GLN A 1 399 ? 2.003 0.388 5.585 1.00 85.88 399 GLN A N 1
ATOM 2916 C CA . GLN A 1 399 ? 2.085 0.998 6.903 1.00 85.88 399 GLN A CA 1
ATOM 2917 C C . GLN A 1 399 ? 0.684 1.262 7.460 1.00 85.88 399 GLN A C 1
ATOM 2919 O O . GLN A 1 399 ? -0.230 1.550 6.688 1.00 85.88 399 GLN A O 1
ATOM 2924 N N . PRO A 1 400 ? 0.516 1.215 8.794 1.00 82.38 400 PRO A N 1
ATOM 2925 C CA . PRO A 1 400 ? -0.698 1.710 9.422 1.00 82.38 400 PRO A CA 1
ATOM 2926 C C . PRO A 1 400 ? -0.893 3.201 9.125 1.00 82.38 400 PRO A C 1
ATOM 2928 O O . PRO A 1 400 ? 0.083 3.953 8.982 1.00 82.38 400 PRO A O 1
ATOM 2931 N N . LEU A 1 401 ? -2.155 3.625 9.097 1.00 88.19 401 LEU A N 1
ATOM 2932 C CA . LEU A 1 401 ? -2.511 5.033 8.960 1.00 88.19 401 LEU A CA 1
ATOM 2933 C C . LEU A 1 401 ? -2.050 5.831 10.187 1.00 88.19 401 LEU A C 1
ATOM 2935 O O . LEU A 1 401 ? -2.134 5.357 11.322 1.00 88.19 401 LEU A O 1
ATOM 2939 N N . ASP A 1 402 ? -1.573 7.054 9.971 1.00 85.69 402 ASP A N 1
ATOM 2940 C CA . ASP A 1 402 ? -1.297 7.998 11.056 1.00 85.69 402 ASP A CA 1
ATOM 2941 C C . ASP A 1 402 ? -2.509 8.885 11.376 1.00 85.69 402 ASP A C 1
ATOM 2943 O O . ASP A 1 402 ? -3.489 8.926 10.637 1.00 85.69 402 ASP A O 1
ATOM 2947 N N . LEU A 1 403 ? -2.445 9.630 12.484 1.00 82.88 403 LEU A N 1
ATOM 2948 C CA . LEU A 1 403 ? -3.552 10.484 12.921 1.00 82.88 403 LEU A CA 1
ATOM 2949 C C . LEU A 1 403 ? -3.989 11.508 11.857 1.00 82.88 403 LEU A C 1
ATOM 2951 O O . LEU A 1 403 ? -5.183 11.745 11.713 1.00 82.88 403 LEU A O 1
ATOM 2955 N N . ARG A 1 404 ? -3.056 12.097 11.097 1.00 87.81 404 ARG A N 1
ATOM 2956 C CA . ARG A 1 404 ? -3.407 13.093 10.071 1.00 87.81 404 ARG A CA 1
ATOM 2957 C C . ARG A 1 404 ? -4.145 12.446 8.909 1.00 87.81 404 ARG A C 1
ATOM 2959 O O . ARG A 1 404 ? -5.070 13.042 8.367 1.00 87.81 404 ARG A O 1
ATOM 2966 N N . GLU A 1 405 ? -3.743 11.237 8.534 1.00 91.25 405 GLU A N 1
ATOM 2967 C CA . GLU A 1 405 ? -4.445 10.454 7.522 1.00 91.25 405 GLU A CA 1
ATOM 2968 C C . GLU A 1 405 ? -5.845 10.086 8.013 1.00 91.25 405 GLU A C 1
ATOM 2970 O O . GLU A 1 405 ? -6.804 10.330 7.281 1.00 91.25 405 GLU A O 1
ATOM 2975 N N . LEU A 1 406 ? -5.980 9.621 9.265 1.00 92.31 406 LEU A N 1
ATOM 2976 C CA . LEU A 1 406 ? -7.275 9.324 9.895 1.00 92.31 406 LEU A CA 1
ATOM 2977 C C . LEU A 1 406 ? -8.230 10.525 9.859 1.00 92.31 406 LEU A C 1
ATOM 2979 O O . LEU A 1 406 ? -9.416 10.385 9.566 1.00 92.31 406 LEU A O 1
ATOM 2983 N N . GLU A 1 407 ? -7.701 11.719 10.109 1.00 95.12 407 GLU A N 1
ATOM 2984 C CA . GLU A 1 407 ? -8.443 12.981 10.117 1.00 95.12 407 GLU A CA 1
ATOM 2985 C C . GLU A 1 407 ? -8.899 13.462 8.730 1.00 95.12 407 GLU A C 1
ATOM 2987 O O . GLU A 1 407 ? -9.614 14.465 8.643 1.00 95.12 407 GLU A O 1
ATOM 2992 N N . SER A 1 408 ? -8.505 12.755 7.666 1.00 95.69 408 SER A N 1
ATOM 2993 C CA . SER A 1 408 ? -8.844 13.049 6.268 1.00 95.69 408 SER A CA 1
ATOM 2994 C C . SER A 1 408 ? -9.627 11.933 5.562 1.00 95.69 408 SER A C 1
ATOM 2996 O O . SER A 1 408 ? -9.882 12.018 4.359 1.00 95.69 408 SER A O 1
ATOM 2998 N N . LEU A 1 409 ? -9.997 10.876 6.293 1.00 95.12 409 LEU A N 1
ATOM 2999 C CA . LEU A 1 409 ? -10.628 9.688 5.720 1.00 95.12 409 LEU A CA 1
ATOM 3000 C C . LEU A 1 409 ? -12.036 9.942 5.187 1.00 95.12 409 LEU A C 1
ATOM 3002 O O . LEU A 1 409 ? -12.771 10.800 5.676 1.00 95.12 409 LEU A O 1
ATOM 3006 N N . ALA A 1 410 ? -12.418 9.128 4.205 1.00 96.25 410 ALA A N 1
ATOM 3007 C CA . ALA A 1 410 ? -13.787 9.043 3.724 1.00 96.25 410 ALA A CA 1
ATOM 3008 C C . ALA A 1 410 ? -14.676 8.356 4.767 1.00 96.25 410 ALA A C 1
ATOM 3010 O O . ALA A 1 410 ? -14.381 7.245 5.192 1.00 96.25 410 ALA A O 1
ATOM 3011 N N . VAL A 1 411 ? -15.793 8.971 5.132 1.00 96.50 411 VAL A N 1
ATOM 3012 C CA . VAL A 1 411 ? -16.793 8.412 6.044 1.00 96.50 411 VAL A CA 1
ATOM 3013 C C . VAL A 1 411 ? -18.105 8.127 5.308 1.00 96.50 411 VAL A C 1
ATOM 3015 O O . VAL A 1 411 ? -18.451 8.837 4.356 1.00 96.50 411 VAL A O 1
ATOM 3018 N N . PRO A 1 412 ? -18.848 7.084 5.717 1.00 95.69 412 PRO A N 1
ATOM 3019 C CA . PRO A 1 412 ? -20.160 6.775 5.156 1.00 95.69 412 PRO A CA 1
ATOM 3020 C C . PRO A 1 412 ? -21.212 7.817 5.564 1.00 95.69 412 PRO A C 1
ATOM 3022 O O . PRO A 1 412 ? -20.989 8.645 6.446 1.00 95.69 412 PRO A O 1
ATOM 3025 N N . SER A 1 413 ? -22.389 7.744 4.942 1.00 95.00 413 SER A N 1
ATOM 3026 C CA . SER A 1 413 ? -23.553 8.513 5.389 1.00 95.00 413 SER A CA 1
ATOM 3027 C C . SER A 1 413 ? -24.058 7.945 6.715 1.00 95.00 413 SER A C 1
ATOM 3029 O O . SER A 1 413 ? -24.346 6.752 6.805 1.00 95.00 413 SER A O 1
ATOM 3031 N N . VAL A 1 414 ? -24.127 8.787 7.748 1.00 92.69 414 VAL A N 1
ATOM 3032 C CA . VAL A 1 414 ? -24.479 8.397 9.124 1.00 92.69 414 VAL A CA 1
ATOM 3033 C C . VAL A 1 414 ? -25.260 9.511 9.810 1.00 92.69 414 VAL A C 1
ATOM 3035 O O . VAL A 1 414 ? -25.065 10.685 9.506 1.00 92.69 414 VAL A O 1
ATOM 3038 N N . CYS A 1 415 ? -26.162 9.159 10.731 1.00 88.88 415 CYS A N 1
ATOM 3039 C CA . CYS A 1 415 ? -27.013 10.116 11.453 1.00 88.88 415 CYS A CA 1
ATOM 3040 C C . CYS A 1 415 ? -27.797 11.102 10.549 1.00 88.88 415 CYS A C 1
ATOM 3042 O O . CYS A 1 415 ? -28.128 12.204 10.973 1.00 88.88 415 CYS A O 1
ATOM 3044 N N . GLY A 1 416 ? -28.108 10.717 9.304 1.00 90.50 416 GLY A N 1
ATOM 3045 C CA . GLY A 1 416 ? -28.787 11.584 8.329 1.00 90.50 416 GLY A CA 1
ATOM 3046 C C . GLY A 1 416 ? -27.866 12.556 7.579 1.00 90.50 416 GLY A C 1
ATOM 3047 O O . GLY A 1 416 ? -28.334 13.265 6.691 1.00 90.50 416 GLY A O 1
ATOM 3048 N N . HIS A 1 417 ? -26.564 12.556 7.875 1.00 94.88 417 HIS A N 1
ATOM 3049 C CA . HIS A 1 417 ? -25.559 13.344 7.160 1.00 94.88 417 HIS A CA 1
ATOM 3050 C C . HIS A 1 417 ? -25.031 12.594 5.933 1.00 94.88 417 HIS A C 1
ATOM 3052 O O . HIS A 1 417 ? -24.926 11.362 5.966 1.00 94.88 417 HIS A O 1
ATOM 3058 N N . PRO A 1 418 ? -24.688 13.295 4.837 1.00 95.19 418 PRO A N 1
ATOM 3059 C CA . PRO A 1 418 ? -24.157 12.662 3.633 1.00 95.19 418 PRO A CA 1
ATOM 3060 C C . PRO A 1 418 ? -22.772 12.044 3.870 1.00 95.19 418 PRO A C 1
ATOM 3062 O O . PRO A 1 418 ? -22.034 12.453 4.760 1.00 95.19 418 PRO A O 1
ATOM 3065 N N . ALA A 1 419 ? -22.400 11.072 3.035 1.00 96.88 419 ALA A N 1
ATOM 3066 C CA . ALA A 1 419 ? -21.026 10.574 2.990 1.00 96.88 419 ALA A CA 1
ATOM 3067 C C . ALA A 1 419 ? -20.067 11.670 2.487 1.00 96.88 419 ALA A C 1
ATOM 3069 O O . ALA A 1 419 ? -20.449 12.517 1.676 1.00 96.88 419 ALA A O 1
ATOM 3070 N N . GLY A 1 420 ? -18.807 11.629 2.915 1.00 96.50 420 GLY A N 1
ATOM 3071 C CA . GLY A 1 420 ? -17.797 12.602 2.495 1.00 96.50 420 GLY A CA 1
ATOM 3072 C C . GLY A 1 420 ? -16.447 12.369 3.161 1.00 96.50 420 GLY A C 1
ATOM 3073 O O . GLY A 1 420 ? -16.259 11.365 3.834 1.00 96.50 420 GLY A O 1
ATOM 3074 N N . ASN A 1 421 ? -15.501 13.288 2.974 1.00 97.38 421 ASN A N 1
ATOM 3075 C CA . ASN A 1 421 ? -14.177 13.195 3.591 1.00 97.38 421 ASN A CA 1
ATOM 3076 C C . ASN A 1 421 ? -14.097 14.088 4.824 1.00 97.38 421 ASN A C 1
ATOM 3078 O O . ASN A 1 421 ? -14.566 15.228 4.799 1.00 97.38 421 ASN A O 1
ATOM 3082 N N . LEU A 1 422 ? -13.466 13.584 5.879 1.00 97.06 422 LEU A N 1
ATOM 3083 C CA . LEU A 1 422 ? -13.146 14.379 7.055 1.00 97.06 422 LEU A CA 1
ATOM 3084 C C . LEU A 1 422 ? -12.119 15.469 6.710 1.00 97.06 422 LEU A C 1
ATOM 3086 O O . LEU A 1 422 ? -11.297 15.330 5.804 1.00 97.06 422 LEU A O 1
ATOM 3090 N N . VAL A 1 423 ? -12.163 16.567 7.459 1.00 96.81 423 VAL A N 1
ATOM 3091 C CA . VAL A 1 423 ? -11.156 17.629 7.457 1.00 96.81 423 VAL A CA 1
ATOM 3092 C C . VAL A 1 423 ? -10.829 17.941 8.911 1.00 96.81 423 VAL A C 1
ATOM 3094 O O . VAL A 1 423 ? -11.674 18.447 9.648 1.00 96.81 423 VAL A O 1
ATOM 3097 N N . GLY A 1 424 ? -9.618 17.590 9.352 1.00 95.44 424 GLY A N 1
ATOM 3098 C CA . GLY A 1 424 ? -9.243 17.702 10.766 1.00 95.44 424 GLY A CA 1
ATOM 3099 C C . GLY A 1 424 ? -10.114 16.822 11.669 1.00 95.44 424 GLY A C 1
ATOM 3100 O O . GLY A 1 424 ? -10.494 17.238 12.759 1.00 95.44 424 GLY A O 1
ATOM 3101 N N . GLY A 1 425 ? -10.516 15.645 11.172 1.00 96.19 425 GLY A N 1
ATOM 3102 C CA . GLY A 1 425 ? -11.310 14.665 11.914 1.00 96.19 425 GLY A CA 1
ATOM 3103 C C . GLY A 1 425 ? -12.808 14.957 11.980 1.00 96.19 425 GLY A C 1
ATOM 3104 O O . GLY A 1 425 ? -13.520 14.234 12.669 1.00 96.19 425 GLY A O 1
ATOM 3105 N N . ARG A 1 426 ? -13.307 15.980 11.273 1.00 97.19 426 ARG A N 1
ATOM 3106 C CA . ARG A 1 426 ? -14.729 16.370 11.239 1.00 97.19 426 ARG A CA 1
ATOM 3107 C C . ARG A 1 426 ? -15.252 16.424 9.807 1.00 97.19 426 ARG A C 1
ATOM 3109 O O . ARG A 1 426 ? -14.538 16.878 8.918 1.00 97.19 426 ARG A O 1
ATOM 3116 N N . LEU A 1 427 ? -16.487 15.988 9.576 1.00 97.31 427 LEU A N 1
ATOM 3117 C CA . LEU A 1 427 ? -17.128 16.080 8.265 1.00 97.31 427 LEU A CA 1
ATOM 3118 C C . LEU A 1 427 ? -17.548 17.542 8.001 1.00 97.31 427 LEU A C 1
ATOM 3120 O O . LEU A 1 427 ? -18.335 18.092 8.776 1.00 97.31 427 LEU A O 1
ATOM 3124 N N . PRO A 1 428 ? -17.030 18.203 6.950 1.00 96.81 428 PRO A N 1
ATOM 3125 C CA . PRO A 1 428 ? -17.390 19.581 6.644 1.00 96.81 428 PRO A CA 1
ATOM 3126 C C . PRO A 1 428 ? -18.790 19.679 6.018 1.00 96.81 428 PRO A C 1
ATOM 3128 O O . PRO A 1 428 ? -19.307 18.719 5.454 1.00 96.81 428 PRO A O 1
ATOM 3131 N N . GLY A 1 429 ? -19.375 20.880 6.056 1.00 93.38 429 GLY A N 1
ATOM 3132 C CA . GLY A 1 429 ? -20.638 21.184 5.368 1.00 93.38 429 GLY A CA 1
ATOM 3133 C C . GLY A 1 429 ? -21.913 20.924 6.176 1.00 93.38 429 GLY A C 1
ATOM 3134 O O . GLY A 1 429 ? -22.998 21.134 5.644 1.00 93.38 429 GLY A O 1
ATOM 3135 N N . ILE A 1 430 ? -21.797 20.523 7.445 1.00 93.50 430 ILE A N 1
ATOM 3136 C CA . ILE A 1 430 ? -22.928 20.425 8.380 1.00 93.50 430 ILE A CA 1
ATOM 3137 C C . ILE A 1 430 ? -23.141 21.794 9.040 1.00 93.50 430 ILE A C 1
ATOM 3139 O O . ILE A 1 430 ? -22.186 22.389 9.552 1.00 93.50 430 ILE A O 1
ATOM 3143 N N . ALA A 1 431 ? -24.368 22.322 9.004 1.00 91.19 431 ALA A N 1
ATOM 3144 C CA . ALA A 1 431 ? -24.663 23.623 9.593 1.00 91.19 431 ALA A CA 1
ATOM 3145 C C . ALA A 1 431 ? -24.637 23.561 11.135 1.00 91.19 431 ALA A C 1
ATOM 3147 O O . ALA A 1 431 ? -24.979 22.533 11.725 1.00 91.19 431 ALA A O 1
ATOM 3148 N N . PRO A 1 432 ? -24.261 24.658 11.820 1.00 86.56 432 PRO A N 1
ATOM 3149 C CA . PRO A 1 432 ? -24.343 24.719 13.276 1.00 86.56 432 PRO A CA 1
ATOM 3150 C C . PRO A 1 432 ? -25.774 24.439 13.759 1.00 86.56 432 PRO A C 1
ATOM 3152 O O . PRO A 1 432 ? -26.700 25.144 13.371 1.00 86.56 432 PRO A O 1
ATOM 3155 N N . GLY A 1 433 ? -25.945 23.429 14.617 1.00 87.19 433 GLY A N 1
ATOM 3156 C CA . GLY A 1 433 ? -27.251 23.001 15.139 1.00 87.19 433 GLY A CA 1
ATOM 3157 C C . GLY A 1 433 ? -27.830 21.745 14.477 1.00 87.19 433 GLY A C 1
ATOM 3158 O O . GLY A 1 433 ? -28.652 21.077 15.096 1.00 87.19 433 GLY A O 1
ATOM 3159 N N . ASP A 1 434 ? -27.335 21.355 13.299 1.00 91.88 434 ASP A N 1
ATOM 3160 C CA . ASP A 1 434 ? -27.786 20.141 12.599 1.00 91.88 434 ASP A CA 1
ATOM 3161 C C . ASP A 1 434 ? -27.052 18.872 13.066 1.00 91.88 434 ASP A C 1
ATOM 3163 O O . ASP A 1 434 ? -27.323 17.782 12.568 1.00 91.88 434 ASP A O 1
ATOM 3167 N N . GLY A 1 435 ? -26.140 19.001 14.033 1.00 92.62 435 GLY A N 1
ATOM 3168 C CA . GLY A 1 435 ? -25.323 17.922 14.588 1.00 92.62 435 GLY A CA 1
ATOM 3169 C C . GLY A 1 435 ? -23.884 17.916 14.067 1.00 92.62 435 GLY A C 1
ATOM 3170 O O . GLY A 1 435 ? -23.369 18.933 13.605 1.00 92.62 435 GLY A O 1
ATOM 3171 N N . GLU A 1 436 ? -23.205 16.775 14.182 1.00 95.06 436 GLU A N 1
ATOM 3172 C CA . GLU A 1 436 ? -21.829 16.581 13.718 1.00 95.06 436 GLU A CA 1
ATOM 3173 C C . GLU A 1 436 ? -21.564 15.130 13.297 1.00 95.06 436 GLU A C 1
ATOM 3175 O O . GLU A 1 436 ? -22.219 14.205 13.770 1.00 95.06 436 GLU A O 1
ATOM 3180 N N . VAL A 1 437 ? -20.562 14.926 12.438 1.00 96.81 437 VAL A N 1
ATOM 3181 C CA . VAL A 1 437 ? -19.913 13.626 12.217 1.00 96.81 437 VAL A CA 1
ATOM 3182 C C . VAL A 1 437 ? -18.418 13.831 12.404 1.00 96.81 437 VAL A C 1
ATOM 3184 O O . VAL A 1 437 ? -17.817 14.678 11.739 1.00 96.81 437 VAL A O 1
ATOM 3187 N N . ALA A 1 438 ? -17.812 13.084 13.320 1.00 96.50 438 ALA A N 1
ATOM 3188 C CA . ALA A 1 438 ? -16.404 13.243 13.649 1.00 96.50 438 ALA A CA 1
ATOM 3189 C C . ALA A 1 438 ? -15.755 11.929 14.080 1.00 96.50 438 ALA A C 1
ATOM 3191 O O . ALA A 1 438 ? -16.399 11.034 14.627 1.00 96.50 438 ALA A O 1
ATOM 3192 N N . LEU A 1 439 ? -14.444 11.838 13.881 1.00 96.31 439 LEU A N 1
ATOM 3193 C CA . LEU A 1 439 ? -13.630 10.769 14.435 1.00 96.31 439 LEU A CA 1
ATOM 3194 C C . LEU A 1 439 ? -13.624 10.883 15.965 1.00 96.31 439 LEU A C 1
ATOM 3196 O O . LEU A 1 439 ? -13.250 11.913 16.529 1.00 96.31 439 LEU A O 1
ATOM 3200 N N . ALA A 1 440 ? -14.012 9.816 16.659 1.00 94.50 440 ALA A N 1
ATOM 3201 C CA . ALA A 1 440 ? -14.134 9.833 18.113 1.00 94.50 440 ALA A CA 1
ATOM 3202 C C . ALA A 1 440 ? -12.788 10.116 18.794 1.00 94.50 440 ALA A C 1
ATOM 3204 O O . ALA A 1 440 ? -12.747 10.814 19.803 1.00 94.50 440 ALA A O 1
ATOM 3205 N N . SER A 1 441 ? -11.680 9.645 18.217 1.00 92.56 441 SER A N 1
ATOM 3206 C CA . SER A 1 441 ? -10.337 9.927 18.727 1.00 92.56 441 SER A CA 1
ATOM 3207 C C . SER A 1 441 ? -9.886 11.378 18.524 1.00 92.56 441 SER A C 1
ATOM 3209 O O . SER A 1 441 ? -8.965 11.815 19.204 1.00 92.56 441 SER A O 1
ATOM 3211 N N . THR A 1 442 ? -10.520 12.134 17.623 1.00 93.12 442 THR A N 1
ATOM 3212 C CA . THR A 1 442 ? -10.308 13.587 17.504 1.00 93.12 442 THR A CA 1
ATOM 3213 C C . THR A 1 442 ? -11.069 14.337 18.599 1.00 93.12 442 THR A C 1
ATOM 3215 O O . THR A 1 442 ? -10.569 15.326 19.128 1.00 93.12 442 THR A O 1
ATOM 3218 N N . LEU A 1 443 ? -12.262 13.861 18.976 1.00 92.19 443 LEU A N 1
ATOM 3219 C CA . LEU A 1 443 ? -13.058 14.448 20.062 1.00 92.19 443 LEU A CA 1
ATOM 3220 C C . LEU A 1 443 ? -12.520 14.093 21.458 1.00 92.19 443 LEU A C 1
ATOM 3222 O O . LEU A 1 443 ? -12.584 14.914 22.368 1.00 92.19 443 LEU A O 1
ATOM 3226 N N . PHE A 1 444 ? -11.981 12.882 21.614 1.00 93.00 444 PHE A N 1
ATOM 3227 C CA . PHE A 1 444 ? -11.476 12.327 22.873 1.00 93.00 444 PHE A CA 1
ATOM 3228 C C . PHE A 1 444 ? -10.037 11.805 22.686 1.00 93.00 444 PHE A C 1
ATOM 3230 O O . PHE A 1 444 ? -9.816 10.590 22.624 1.00 93.00 444 PHE A O 1
ATOM 3237 N N . PRO A 1 445 ? -9.042 12.701 22.531 1.00 90.44 445 PRO A N 1
ATOM 3238 C CA . PRO A 1 445 ? -7.665 12.320 22.200 1.00 90.44 445 PRO A CA 1
ATOM 3239 C C . PRO A 1 445 ? -6.979 11.491 23.295 1.00 90.44 445 PRO A C 1
ATOM 3241 O O . PRO A 1 445 ? -6.141 10.637 23.003 1.00 90.44 445 PRO A O 1
ATOM 3244 N N . ASP A 1 446 ? -7.367 11.685 24.554 1.00 93.25 446 ASP A N 1
ATOM 3245 C CA . ASP A 1 446 ? -6.948 10.887 25.708 1.00 93.25 446 ASP A CA 1
ATOM 3246 C C . ASP A 1 446 ? -7.397 9.417 25.613 1.00 93.25 446 ASP A C 1
ATOM 3248 O O . ASP A 1 446 ? -6.744 8.527 26.162 1.00 93.25 446 ASP A O 1
ATOM 3252 N N . ARG A 1 447 ? -8.454 9.147 24.839 1.00 92.19 447 ARG A N 1
ATOM 3253 C CA . ARG A 1 447 ? -9.011 7.814 24.579 1.00 92.19 447 ARG A CA 1
ATOM 3254 C C . ARG A 1 447 ? -8.657 7.255 23.201 1.00 92.19 447 ARG A C 1
ATOM 3256 O O . ARG A 1 447 ? -9.298 6.309 22.746 1.00 92.19 447 ARG A O 1
ATOM 3263 N N . PHE A 1 448 ? -7.617 7.768 22.535 1.00 91.19 448 PHE A N 1
ATOM 3264 C CA . PHE A 1 448 ? -7.214 7.294 21.201 1.00 91.19 448 PHE A CA 1
ATOM 3265 C C . PHE A 1 448 ? -7.089 5.761 21.126 1.00 91.19 448 PHE A C 1
ATOM 3267 O O . PHE A 1 448 ? -7.649 5.144 20.230 1.00 91.19 448 PHE A O 1
ATOM 3274 N N . LYS A 1 449 ? -6.422 5.131 22.104 1.00 90.94 449 LYS A N 1
ATOM 3275 C CA . LYS A 1 449 ? -6.198 3.669 22.131 1.00 90.94 449 LYS A CA 1
ATOM 3276 C C . LYS A 1 449 ? -7.462 2.841 22.378 1.00 90.94 449 LYS A C 1
ATOM 3278 O O . LYS A 1 449 ? -7.449 1.635 22.151 1.00 90.94 449 LYS A O 1
ATOM 3283 N N . ASP A 1 450 ? -8.517 3.472 22.880 1.00 92.94 450 ASP A N 1
ATOM 3284 C CA . ASP A 1 450 ? -9.810 2.835 23.100 1.00 92.94 450 ASP A CA 1
ATOM 3285 C C . ASP A 1 450 ? -10.713 2.938 21.869 1.00 92.94 450 ASP A C 1
ATOM 3287 O O . ASP A 1 450 ? -11.548 2.068 21.634 1.00 92.94 450 ASP A O 1
ATOM 3291 N N . LEU A 1 451 ? -10.563 4.011 21.096 1.00 94.25 451 LEU A N 1
ATOM 3292 C CA . LEU A 1 451 ? -11.476 4.383 20.015 1.00 94.25 451 LEU A CA 1
ATOM 3293 C C . LEU A 1 451 ? -10.892 4.136 18.621 1.00 94.25 451 LEU A C 1
ATOM 3295 O O . LEU A 1 451 ? -11.630 4.169 17.638 1.00 94.25 451 LEU A O 1
ATOM 3299 N N . THR A 1 452 ? -9.590 3.868 18.548 1.00 94.25 452 THR A N 1
ATOM 3300 C CA . THR A 1 452 ? -8.860 3.566 17.321 1.00 94.25 452 THR A CA 1
ATOM 3301 C C . THR A 1 452 ? -7.863 2.451 17.595 1.00 94.25 452 THR A C 1
ATOM 3303 O O . THR A 1 452 ? -7.086 2.496 18.551 1.00 94.25 452 THR A O 1
ATOM 3306 N N . THR A 1 453 ? -7.860 1.443 16.733 1.00 94.38 453 THR A N 1
ATOM 3307 C CA . THR A 1 453 ? -6.948 0.307 16.824 1.00 94.38 453 THR A CA 1
ATOM 3308 C C . THR A 1 453 ? -6.424 -0.069 15.446 1.00 94.38 453 THR A C 1
ATOM 3310 O O . THR A 1 453 ? -7.056 0.210 14.425 1.00 94.38 453 THR A O 1
ATOM 3313 N N . PHE A 1 454 ? -5.266 -0.719 15.438 1.00 92.75 454 PHE A N 1
ATOM 3314 C CA . PHE A 1 454 ? -4.606 -1.187 14.231 1.00 92.75 454 PHE A CA 1
ATOM 3315 C C . PHE A 1 454 ? -4.390 -2.692 14.326 1.00 92.75 454 PHE A C 1
ATOM 3317 O O . PHE A 1 454 ? -3.920 -3.189 15.352 1.00 92.75 454 PHE A O 1
ATOM 3324 N N . GLY A 1 455 ? -4.698 -3.411 13.257 1.00 90.75 455 GLY A N 1
ATOM 3325 C CA . GLY A 1 455 ? -4.446 -4.842 13.158 1.00 90.75 455 GLY A CA 1
ATOM 3326 C C . GLY A 1 455 ? -4.900 -5.391 11.818 1.00 90.75 455 GLY A C 1
ATOM 3327 O O . GLY A 1 455 ? -5.736 -4.791 11.159 1.00 90.75 455 GLY A O 1
ATOM 3328 N N . ASP A 1 456 ? -4.327 -6.519 11.417 1.00 91.75 456 ASP A N 1
ATOM 3329 C CA . ASP A 1 456 ? -4.626 -7.162 10.137 1.00 91.75 456 ASP A CA 1
ATOM 3330 C C . ASP A 1 456 ? -6.025 -7.799 10.180 1.00 91.75 456 ASP A C 1
ATOM 3332 O O . ASP A 1 456 ? -6.230 -8.845 10.805 1.00 91.75 456 ASP A O 1
ATOM 3336 N N . LEU A 1 457 ? -7.003 -7.105 9.601 1.00 92.56 457 LEU A N 1
ATOM 3337 C CA . LEU A 1 457 ? -8.406 -7.505 9.524 1.00 92.56 457 LEU A CA 1
ATOM 3338 C C . LEU A 1 457 ? -8.708 -8.192 8.186 1.00 92.56 457 LEU A C 1
ATOM 3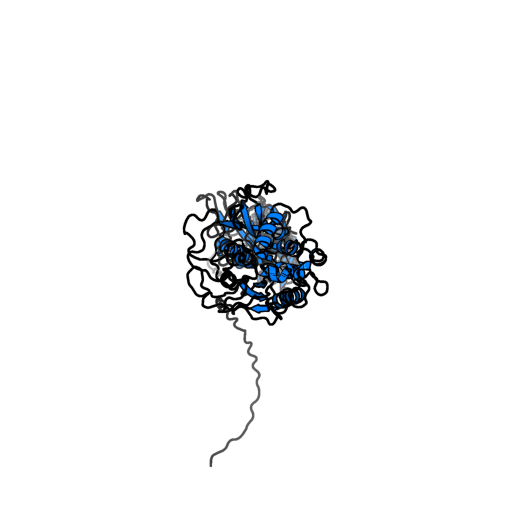340 O O . LEU A 1 457 ? -9.588 -9.051 8.126 1.00 92.56 457 LEU A O 1
ATOM 3344 N N . THR A 1 458 ? -7.991 -7.815 7.128 1.00 90.81 458 THR A N 1
ATOM 3345 C CA . THR A 1 458 ? -8.132 -8.353 5.769 1.00 90.81 458 THR A CA 1
ATOM 3346 C C . THR A 1 458 ? -7.347 -9.648 5.544 1.00 90.81 458 THR A C 1
ATOM 3348 O O . THR A 1 458 ? -7.665 -10.398 4.620 1.00 90.81 458 THR A O 1
ATOM 3351 N N . GLY A 1 459 ? -6.379 -9.955 6.408 1.00 86.88 459 GLY A N 1
ATOM 3352 C CA . GLY A 1 459 ? -5.491 -11.112 6.309 1.00 86.88 459 GLY A CA 1
ATOM 3353 C C . GLY A 1 459 ? -4.351 -10.924 5.305 1.00 86.88 459 GLY A C 1
ATOM 3354 O O . GLY A 1 459 ? -3.785 -11.918 4.844 1.00 86.88 459 GLY A O 1
ATOM 3355 N N . ASP A 1 460 ? -4.040 -9.685 4.916 1.00 81.38 460 ASP A N 1
ATOM 3356 C CA . ASP A 1 460 ? -3.023 -9.371 3.906 1.00 81.38 460 ASP A CA 1
ATOM 3357 C C . ASP A 1 460 ? -1.609 -9.177 4.497 1.00 81.38 460 ASP A C 1
ATOM 3359 O O . ASP A 1 460 ? -0.632 -8.995 3.760 1.00 81.38 460 ASP A O 1
ATOM 3363 N N . GLY A 1 461 ? -1.478 -9.284 5.824 1.00 79.69 461 GLY A N 1
ATOM 3364 C CA . GLY A 1 461 ? -0.236 -9.092 6.567 1.00 79.69 461 GLY A CA 1
ATOM 3365 C C . GLY A 1 461 ? 0.107 -7.626 6.848 1.00 79.69 461 GLY A C 1
ATOM 3366 O O . GLY A 1 461 ? 1.182 -7.354 7.395 1.00 79.69 461 GLY A O 1
ATOM 3367 N N . VAL A 1 462 ? -0.768 -6.681 6.496 1.00 83.88 462 VAL A N 1
ATOM 3368 C CA . VAL A 1 462 ? -0.653 -5.254 6.803 1.00 83.88 462 VAL A CA 1
ATOM 3369 C C . VAL A 1 462 ? -1.715 -4.877 7.835 1.00 83.88 462 VAL A C 1
ATOM 3371 O O . VAL A 1 462 ? -2.818 -5.403 7.867 1.00 83.88 462 VAL A O 1
ATOM 3374 N N . ALA A 1 463 ? -1.369 -3.978 8.757 1.00 88.06 463 ALA A N 1
ATOM 3375 C CA . ALA A 1 463 ? -2.331 -3.531 9.752 1.00 88.06 463 ALA A CA 1
ATOM 3376 C C . ALA A 1 463 ? -3.385 -2.614 9.110 1.00 88.06 463 ALA A C 1
ATOM 3378 O O . ALA A 1 463 ? -3.061 -1.511 8.662 1.00 88.06 463 ALA A O 1
ATOM 3379 N N . ASP A 1 464 ? -4.638 -3.052 9.148 1.00 93.31 464 ASP A N 1
ATOM 3380 C CA . ASP A 1 464 ? -5.814 -2.242 8.864 1.00 93.31 464 ASP A CA 1
ATOM 3381 C C . ASP A 1 464 ? -6.141 -1.344 10.061 1.00 93.31 464 ASP A C 1
ATOM 3383 O O . ASP A 1 464 ? -5.675 -1.555 11.186 1.00 93.31 464 ASP A O 1
ATOM 3387 N N . THR A 1 465 ? -6.962 -0.326 9.832 1.00 94.50 465 THR A N 1
ATOM 3388 C CA . THR A 1 465 ? -7.436 0.580 10.881 1.00 94.50 465 THR A CA 1
ATOM 3389 C C . THR A 1 465 ? -8.892 0.287 11.190 1.00 94.50 465 THR A C 1
ATOM 3391 O O . THR A 1 465 ? -9.719 0.281 10.284 1.00 94.50 465 THR A O 1
ATOM 3394 N N . VAL A 1 466 ? -9.234 0.143 12.469 1.00 95.62 466 VAL A N 1
ATOM 3395 C CA . VAL A 1 466 ? -10.625 0.190 12.932 1.00 95.62 466 VAL A CA 1
ATOM 3396 C C . VAL A 1 466 ? -10.783 1.385 13.860 1.00 95.62 466 VAL A C 1
ATOM 3398 O O . VAL A 1 466 ? -10.031 1.529 14.824 1.00 95.62 466 VAL A O 1
ATOM 3401 N N . ALA A 1 467 ? -11.748 2.248 13.560 1.00 95.75 467 ALA A N 1
ATOM 3402 C CA . ALA A 1 467 ? -11.971 3.489 14.284 1.00 95.75 467 ALA A CA 1
ATOM 3403 C C . ALA A 1 467 ? -13.455 3.728 14.566 1.00 95.75 467 ALA A C 1
ATOM 3405 O O . ALA A 1 467 ? -14.336 3.222 13.869 1.00 95.75 467 ALA A O 1
ATOM 3406 N N . VAL A 1 468 ? -13.727 4.526 15.593 1.00 96.06 468 VAL A N 1
ATOM 3407 C CA . VAL A 1 468 ? -15.079 4.936 15.972 1.00 96.06 468 VAL A CA 1
ATOM 3408 C C . VAL A 1 468 ? -15.382 6.325 15.421 1.00 96.06 468 VAL A C 1
ATOM 3410 O O . VAL A 1 468 ? -14.603 7.261 15.604 1.00 96.06 468 VAL A O 1
ATOM 3413 N N . LEU A 1 469 ? -16.547 6.476 14.799 1.00 96.19 469 LEU A N 1
ATOM 3414 C CA . LEU A 1 469 ? -17.156 7.755 14.466 1.00 96.19 469 LEU A CA 1
ATOM 3415 C C . LEU A 1 469 ? -18.240 8.087 15.489 1.00 96.19 469 LEU A C 1
ATOM 3417 O O . LEU A 1 469 ? -19.093 7.258 15.815 1.00 96.19 469 LEU A O 1
ATOM 3421 N N . LYS A 1 470 ? -18.213 9.329 15.961 1.00 94.19 470 LYS A N 1
ATOM 3422 C CA . LYS A 1 470 ? -19.315 9.955 16.683 1.00 94.19 470 LYS A CA 1
ATOM 3423 C C . LYS A 1 470 ? -20.190 10.665 15.668 1.00 94.19 470 LYS A C 1
ATOM 3425 O O . LYS A 1 470 ? -19.667 11.372 14.803 1.00 94.19 470 LYS A O 1
ATOM 3430 N N . CYS A 1 471 ? -21.500 10.486 15.779 1.00 92.38 471 CYS A N 1
ATOM 3431 C CA . CYS A 1 471 ? -22.435 11.285 15.012 1.00 92.38 471 CYS A CA 1
ATOM 3432 C C . CYS A 1 471 ? -23.614 11.774 15.853 1.00 92.38 471 CYS A C 1
ATOM 3434 O O . CYS A 1 471 ? -24.012 11.148 16.834 1.00 92.38 471 CYS A O 1
ATOM 3436 N N . SER A 1 472 ? -24.146 12.928 15.478 1.00 91.94 472 SER A N 1
ATOM 3437 C CA . SER A 1 472 ? -25.328 13.544 16.073 1.00 91.94 472 SER A CA 1
ATOM 3438 C C . SER A 1 472 ? -26.131 14.259 14.997 1.00 91.94 472 SER A C 1
ATOM 3440 O O . SER A 1 472 ? -25.609 14.576 13.926 1.00 91.94 472 SER A O 1
ATOM 3442 N N . ASN A 1 473 ? -27.405 14.507 15.274 1.00 90.69 473 ASN A N 1
ATOM 3443 C CA . ASN A 1 473 ? -28.283 15.307 14.431 1.00 90.69 473 ASN A CA 1
ATOM 3444 C C . ASN A 1 473 ? -29.052 16.339 15.278 1.00 90.69 473 ASN A C 1
ATOM 3446 O O . ASN A 1 473 ? -28.801 16.477 16.476 1.00 90.69 473 ASN A O 1
ATOM 3450 N N . PHE A 1 474 ? -30.015 17.042 14.677 1.00 87.94 474 PHE A N 1
ATOM 3451 C CA . PHE A 1 474 ? -30.854 18.019 15.385 1.00 87.94 474 PHE A CA 1
ATOM 3452 C C . PHE A 1 474 ? -31.663 17.429 16.563 1.00 87.94 474 PHE A C 1
ATOM 3454 O O . PHE A 1 474 ? -32.128 18.179 17.417 1.00 87.94 474 PHE A O 1
ATOM 3461 N N . GLN A 1 475 ? -31.848 16.105 16.618 1.00 84.94 475 GLN A N 1
ATOM 3462 C CA . GLN A 1 475 ? -32.543 15.402 17.704 1.00 84.94 475 GLN A CA 1
ATOM 3463 C C . GLN A 1 475 ? -31.599 14.994 18.845 1.00 84.94 475 GLN A C 1
ATOM 3465 O O . GLN A 1 475 ? -32.072 14.580 19.900 1.00 84.94 475 GLN A O 1
ATOM 3470 N N . GLY A 1 476 ? -30.281 15.125 18.658 1.00 84.44 476 GLY A N 1
ATOM 3471 C CA . GLY A 1 476 ? -29.270 14.802 19.660 1.00 84.44 476 GLY A CA 1
ATOM 3472 C C . GLY A 1 476 ? -28.219 13.791 19.180 1.00 84.44 476 GLY A C 1
ATOM 3473 O O . GLY A 1 476 ? -28.037 13.590 17.975 1.00 84.44 476 GLY A O 1
ATOM 3474 N N . PRO A 1 477 ? -27.458 13.188 20.113 1.00 84.31 477 PRO A N 1
ATOM 3475 C CA . PRO A 1 477 ? -26.429 12.207 19.787 1.00 84.31 477 PRO A CA 1
ATOM 3476 C C . PRO A 1 477 ? -27.049 10.921 19.231 1.00 84.31 477 PRO A C 1
ATOM 3478 O O . PRO A 1 477 ? -27.998 10.385 19.800 1.00 84.31 477 PRO A O 1
ATOM 3481 N N . GLY A 1 478 ? -26.487 10.417 18.134 1.00 83.81 478 GLY A N 1
ATOM 3482 C CA . GLY A 1 478 ? -26.830 9.106 17.595 1.00 83.81 478 GLY A CA 1
ATOM 3483 C C . GLY A 1 478 ? -25.963 7.992 18.179 1.00 83.81 478 GLY A C 1
ATOM 3484 O O . GLY A 1 478 ? -25.091 8.216 19.023 1.00 83.81 478 GLY A O 1
ATOM 3485 N N . ALA A 1 479 ? -26.195 6.770 17.703 1.00 86.88 479 ALA A N 1
ATOM 3486 C CA . ALA A 1 479 ? -25.349 5.629 18.015 1.00 86.88 479 ALA A CA 1
ATOM 3487 C C . ALA A 1 479 ? -23.945 5.785 17.407 1.00 86.88 479 ALA A C 1
ATOM 3489 O O . ALA A 1 479 ? -23.783 6.283 16.291 1.00 86.88 479 ALA A O 1
ATOM 3490 N N . ASP A 1 480 ? -22.932 5.309 18.135 1.00 92.12 480 ASP A N 1
ATOM 3491 C CA . ASP A 1 480 ? -21.574 5.214 17.605 1.00 92.12 480 ASP A CA 1
ATOM 3492 C C . ASP A 1 480 ? -21.540 4.320 16.358 1.00 92.12 480 ASP A C 1
ATOM 3494 O O . ASP A 1 480 ? -22.164 3.253 16.308 1.00 92.12 480 ASP A O 1
ATOM 3498 N N . VAL A 1 481 ? -20.761 4.743 15.365 1.00 93.88 481 VAL A N 1
ATOM 3499 C CA . VAL A 1 481 ? -20.537 3.984 14.133 1.00 93.88 481 VAL A CA 1
ATOM 3500 C C . VAL A 1 481 ? -19.097 3.514 14.114 1.00 93.88 481 VAL A C 1
ATOM 3502 O O . VAL A 1 481 ? -18.178 4.301 14.325 1.00 93.88 481 VAL A O 1
ATOM 3505 N N . VAL A 1 482 ? -18.879 2.236 13.835 1.00 94.88 482 VAL A N 1
ATOM 3506 C CA . VAL A 1 482 ? -17.531 1.694 13.676 1.00 94.88 482 VAL A CA 1
ATOM 3507 C C . VAL A 1 482 ? -17.204 1.560 12.208 1.00 94.88 482 VAL A C 1
ATOM 3509 O O . VAL A 1 482 ? -18.001 1.051 11.426 1.00 94.88 482 VAL A O 1
ATOM 3512 N N . VAL A 1 483 ? -16.025 2.027 11.835 1.00 95.88 483 VAL A N 1
ATOM 3513 C CA . VAL A 1 483 ? -15.519 2.026 10.467 1.00 95.88 483 VAL A CA 1
ATOM 3514 C C . VAL A 1 483 ? -14.197 1.282 10.422 1.00 95.88 483 VAL A C 1
ATOM 3516 O O . VAL A 1 483 ? -13.394 1.375 11.353 1.00 95.88 483 VAL A O 1
ATOM 3519 N N . ALA A 1 484 ? -13.969 0.542 9.341 1.00 96.06 484 ALA A N 1
ATOM 3520 C CA . ALA A 1 484 ? -12.683 -0.083 9.071 1.00 96.06 484 ALA A CA 1
ATOM 3521 C C . ALA A 1 484 ? -12.112 0.416 7.748 1.00 96.06 484 ALA A C 1
ATOM 3523 O O . ALA A 1 484 ? -12.850 0.598 6.778 1.00 96.06 484 ALA A O 1
ATOM 3524 N N . TYR A 1 485 ? -10.799 0.591 7.707 1.00 95.25 485 TYR A N 1
ATOM 3525 C CA . TYR A 1 485 ? -10.049 1.048 6.547 1.00 95.25 485 TYR A CA 1
ATOM 3526 C C . TYR A 1 485 ? -8.857 0.143 6.316 1.00 95.25 485 TYR A C 1
ATOM 3528 O O . TYR A 1 485 ? -8.219 -0.270 7.284 1.00 95.25 485 TYR A O 1
ATOM 3536 N N . ASP A 1 486 ? -8.518 -0.086 5.052 1.00 92.75 486 ASP A N 1
ATOM 3537 C CA . ASP A 1 486 ? -7.203 -0.632 4.747 1.00 92.75 486 ASP A CA 1
ATOM 3538 C C . ASP A 1 486 ? -6.106 0.419 4.966 1.00 92.75 486 ASP A C 1
ATOM 3540 O O . ASP A 1 486 ? -6.355 1.623 5.112 1.00 92.75 486 ASP A O 1
ATOM 3544 N N . SER A 1 487 ? -4.859 -0.035 4.973 1.00 88.69 487 SER A N 1
ATOM 3545 C CA . SER A 1 487 ? -3.657 0.810 4.995 1.00 88.69 487 SER A CA 1
ATOM 3546 C C . SER A 1 487 ? -3.590 1.829 3.844 1.00 88.69 487 SER A C 1
ATOM 3548 O O . SER A 1 487 ? -2.882 2.839 3.919 1.00 88.69 487 SER A O 1
ATOM 3550 N N . GLY A 1 488 ? -4.348 1.589 2.771 1.00 88.00 488 GLY A N 1
ATOM 3551 C CA . GLY A 1 488 ? -4.536 2.479 1.634 1.00 88.00 488 GLY A CA 1
ATOM 3552 C C . GLY A 1 488 ? -5.488 3.644 1.897 1.00 88.00 488 GLY A C 1
ATOM 3553 O O . GLY A 1 488 ? -5.582 4.520 1.035 1.00 88.00 488 GLY A O 1
ATOM 3554 N N . ALA A 1 489 ? -6.105 3.719 3.084 1.00 90.50 489 ALA A N 1
ATOM 3555 C CA . ALA A 1 489 ? -7.163 4.663 3.454 1.00 90.50 489 ALA A CA 1
ATOM 3556 C C . ALA A 1 489 ? -8.501 4.424 2.725 1.00 90.50 489 ALA A C 1
ATOM 3558 O O . ALA A 1 489 ? -9.365 5.304 2.693 1.00 90.50 489 ALA A O 1
ATOM 3559 N N . ARG A 1 490 ? -8.710 3.234 2.149 1.00 92.44 490 ARG A N 1
ATOM 3560 C CA . ARG A 1 490 ? -9.992 2.863 1.544 1.00 92.44 490 ARG A CA 1
ATOM 3561 C C . ARG A 1 490 ? -10.915 2.286 2.612 1.00 92.44 490 ARG A C 1
ATOM 3563 O O . ARG A 1 490 ? -10.534 1.382 3.350 1.00 92.44 490 ARG A O 1
ATOM 3570 N N . LEU A 1 491 ? -12.152 2.779 2.654 1.00 94.62 491 LEU A N 1
ATOM 3571 C CA . LEU A 1 491 ? -13.196 2.270 3.543 1.00 94.62 491 LEU A CA 1
ATOM 3572 C C . LEU A 1 491 ? -13.533 0.811 3.182 1.00 94.62 491 LEU A C 1
ATOM 3574 O O . LEU A 1 491 ? -14.011 0.527 2.084 1.00 94.62 491 LEU A O 1
ATOM 3578 N N . LEU A 1 492 ? -13.278 -0.105 4.116 1.00 94.56 492 LEU A N 1
ATOM 3579 C CA . LEU A 1 492 ? -13.608 -1.531 4.017 1.00 94.56 492 LEU A CA 1
ATOM 3580 C C . LEU A 1 492 ? -15.079 -1.795 4.338 1.00 94.56 492 LEU A C 1
ATOM 3582 O O . LEU A 1 492 ? -15.688 -2.719 3.803 1.00 94.56 492 LEU A O 1
ATOM 3586 N N . GLY A 1 493 ? -15.644 -0.986 5.228 1.00 94.38 493 GLY A N 1
ATOM 3587 C CA . GLY A 1 493 ? -17.035 -1.071 5.632 1.00 94.38 493 GLY A CA 1
ATOM 3588 C C . GLY A 1 493 ? -17.300 -0.284 6.904 1.00 94.38 493 GLY A C 1
ATOM 3589 O O . GLY A 1 493 ? -16.383 0.217 7.561 1.00 94.38 493 GLY A O 1
ATOM 3590 N N . SER A 1 494 ? -18.577 -0.196 7.251 1.00 94.25 494 SER A N 1
ATOM 3591 C CA . SER A 1 494 ? -19.043 0.492 8.445 1.00 94.25 494 SER A CA 1
ATOM 3592 C C . SER A 1 494 ? -20.201 -0.244 9.085 1.00 94.25 494 SER A C 1
ATOM 3594 O O . SER A 1 494 ? -20.996 -0.874 8.392 1.00 94.25 494 SER A O 1
ATOM 3596 N N . ILE A 1 495 ? -20.318 -0.111 10.396 1.00 92.12 495 ILE A N 1
ATOM 3597 C CA . ILE A 1 495 ? -21.364 -0.727 11.192 1.00 92.12 495 ILE A CA 1
ATOM 3598 C C . ILE A 1 495 ? -21.918 0.324 12.133 1.00 92.12 495 ILE A C 1
ATOM 3600 O O . ILE A 1 495 ? -21.202 0.831 12.997 1.00 92.12 495 ILE A O 1
ATOM 3604 N N . ASN A 1 496 ? -23.198 0.633 11.970 1.00 91.00 496 ASN A N 1
ATOM 3605 C CA . ASN A 1 496 ? -23.922 1.421 12.943 1.00 91.00 496 ASN A CA 1
ATOM 3606 C C . ASN A 1 496 ? -24.385 0.496 14.073 1.00 91.00 496 ASN A C 1
ATOM 3608 O O . ASN A 1 496 ? -25.073 -0.496 13.830 1.00 91.00 496 ASN A O 1
ATOM 3612 N N . LEU A 1 497 ? -23.992 0.791 15.314 1.00 88.19 497 LEU A N 1
ATOM 3613 C CA . LEU A 1 497 ? -24.329 -0.077 16.441 1.00 88.19 497 LEU A CA 1
ATOM 3614 C C . LEU A 1 497 ? -25.837 -0.152 16.707 1.00 88.19 497 LEU A C 1
ATOM 3616 O O . LEU A 1 497 ? -26.289 -1.161 17.252 1.00 88.19 497 LEU A O 1
ATOM 3620 N N . SER A 1 498 ? -26.622 0.844 16.270 1.00 83.88 498 SER A N 1
ATOM 3621 C CA . SER A 1 498 ? -28.086 0.766 16.341 1.00 83.88 498 SER A CA 1
ATOM 3622 C C . SER A 1 498 ? -28.653 -0.398 15.539 1.00 83.88 498 SER A C 1
ATOM 3624 O O . SER A 1 498 ? -29.663 -0.964 15.939 1.00 83.88 498 SER A O 1
ATOM 3626 N N . ASP A 1 499 ? -27.996 -0.799 14.451 1.00 85.31 499 ASP A N 1
ATOM 3627 C CA . ASP A 1 499 ? -28.486 -1.864 13.570 1.00 85.31 499 ASP A CA 1
ATOM 3628 C C . ASP A 1 499 ? -28.285 -3.252 14.196 1.00 85.31 499 ASP A C 1
ATOM 3630 O O . ASP A 1 499 ? -28.935 -4.218 13.805 1.00 85.31 499 ASP A O 1
ATOM 3634 N N . ILE A 1 500 ? -27.392 -3.356 15.186 1.00 83.56 500 ILE A N 1
ATOM 3635 C CA . ILE A 1 500 ? -27.110 -4.604 15.901 1.00 83.56 500 ILE A CA 1
ATOM 3636 C C . ILE A 1 500 ? -28.008 -4.735 17.119 1.00 83.56 500 ILE A C 1
ATOM 3638 O O . ILE A 1 500 ? -28.580 -5.793 17.370 1.00 83.56 500 ILE A O 1
ATOM 3642 N N . THR A 1 501 ? -28.076 -3.676 17.922 1.00 79.19 501 THR A N 1
ATOM 3643 C CA . THR A 1 501 ? -28.789 -3.717 19.197 1.00 79.19 501 THR A CA 1
ATOM 3644 C C . THR A 1 501 ? -30.246 -3.291 19.074 1.00 79.19 501 THR A C 1
ATOM 3646 O O . THR A 1 501 ? -30.982 -3.450 20.043 1.00 79.19 501 THR A O 1
ATOM 3649 N N . ALA A 1 502 ? -30.660 -2.773 17.909 1.00 76.19 502 ALA A N 1
ATOM 3650 C CA . ALA A 1 502 ? -31.939 -2.099 17.687 1.00 76.19 502 ALA A CA 1
ATOM 3651 C C . ALA A 1 502 ? -32.169 -0.930 18.667 1.00 76.19 502 ALA A C 1
ATOM 3653 O O . ALA A 1 502 ? -33.304 -0.644 19.044 1.00 76.19 502 ALA A O 1
ATOM 3654 N N . ARG A 1 503 ? -31.085 -0.271 19.115 1.00 72.19 503 ARG A N 1
ATOM 3655 C CA . ARG A 1 503 ? -31.117 0.766 20.161 1.00 72.19 503 ARG A CA 1
ATOM 3656 C C . ARG A 1 503 ? -30.529 2.096 19.678 1.00 72.19 503 ARG A C 1
ATOM 3658 O O . ARG A 1 503 ? -29.515 2.088 18.976 1.00 72.19 503 ARG A O 1
ATOM 3665 N N . PRO A 1 504 ? -31.123 3.237 20.076 1.00 63.78 504 PRO A N 1
ATOM 3666 C CA . PRO A 1 504 ? -30.775 4.550 19.531 1.00 63.78 504 PRO A CA 1
ATOM 3667 C C . PRO A 1 504 ? -29.444 5.103 20.055 1.00 63.78 504 PRO A C 1
ATOM 3669 O O . PRO A 1 504 ? -28.789 5.863 19.346 1.00 63.78 504 PRO A O 1
ATOM 3672 N N . ILE A 1 505 ? -29.014 4.708 21.261 1.00 69.38 505 ILE A N 1
ATOM 3673 C CA . ILE A 1 505 ? -27.783 5.205 21.888 1.00 69.38 505 ILE A CA 1
ATOM 3674 C C . ILE A 1 505 ? -26.847 4.033 22.186 1.00 69.38 505 ILE A C 1
ATOM 3676 O O . ILE A 1 505 ? -27.189 3.082 22.894 1.00 69.38 505 ILE A O 1
ATOM 3680 N N . ASN A 1 506 ? -25.634 4.115 21.642 1.00 75.25 506 ASN A N 1
ATOM 3681 C CA . ASN A 1 506 ? -24.560 3.157 21.871 1.00 75.25 506 ASN A CA 1
ATOM 3682 C C . ASN A 1 506 ? -23.252 3.925 22.079 1.00 75.25 506 ASN A C 1
ATOM 3684 O O . ASN A 1 506 ? -22.873 4.710 21.213 1.00 75.25 506 ASN A O 1
ATOM 3688 N N . GLN A 1 507 ? -22.566 3.697 23.201 1.00 84.31 507 GLN A N 1
ATOM 3689 C CA . GLN A 1 507 ? -21.294 4.346 23.523 1.00 84.31 507 GLN A CA 1
ATOM 3690 C C . GLN A 1 507 ? -20.174 3.316 23.643 1.00 84.31 507 GLN A C 1
ATOM 3692 O O . GLN A 1 507 ? -20.183 2.466 24.535 1.00 84.31 507 GLN A O 1
ATOM 3697 N N . ILE A 1 508 ? -19.172 3.416 22.775 1.00 87.88 508 ILE A N 1
ATOM 3698 C CA . ILE A 1 508 ? -18.055 2.475 22.742 1.00 87.88 508 ILE A CA 1
ATOM 3699 C C . ILE A 1 508 ? -17.068 2.726 23.890 1.00 87.88 508 ILE A C 1
ATOM 3701 O O . ILE A 1 508 ? -16.585 3.839 24.138 1.00 87.88 508 ILE A O 1
ATOM 3705 N N . TYR A 1 509 ? -16.730 1.639 24.580 1.00 88.56 509 TYR A N 1
ATOM 3706 C CA . TYR A 1 509 ? -15.652 1.593 25.559 1.00 88.56 509 TYR A CA 1
ATOM 3707 C C . TYR A 1 509 ? -14.312 1.347 24.910 1.00 88.56 509 TYR A C 1
ATOM 3709 O O . TYR A 1 509 ? -13.342 2.002 25.271 1.00 88.56 509 TYR A O 1
ATOM 3717 N N . ASN A 1 510 ? -14.257 0.352 24.031 1.00 92.50 510 ASN A N 1
ATOM 3718 C CA . ASN A 1 510 ? -13.006 -0.129 23.491 1.00 92.50 510 ASN A CA 1
ATOM 3719 C C . ASN A 1 510 ? -13.232 -0.889 22.178 1.00 92.50 510 ASN A C 1
ATOM 3721 O O . ASN A 1 510 ? -14.189 -1.661 22.059 1.00 92.50 510 ASN A O 1
ATOM 3725 N N . VAL A 1 511 ? -12.315 -0.693 21.234 1.00 93.56 511 VAL A N 1
ATOM 3726 C CA . VAL A 1 511 ? -12.156 -1.496 20.020 1.00 93.56 511 VAL A CA 1
ATOM 3727 C C . VAL A 1 511 ? -10.753 -2.096 20.005 1.00 93.56 511 VAL A C 1
ATOM 3729 O O . VAL A 1 511 ? -9.767 -1.409 20.265 1.00 93.56 511 VAL A O 1
ATOM 3732 N N . GLN A 1 512 ? -10.656 -3.380 19.674 1.00 94.38 512 GLN A N 1
ATOM 3733 C CA . GLN A 1 512 ? -9.391 -4.098 19.500 1.00 94.38 512 GLN A CA 1
ATOM 3734 C C . GLN A 1 512 ? -9.444 -4.962 18.251 1.00 94.38 512 GLN A C 1
ATOM 3736 O O . GLN A 1 512 ? -10.484 -5.537 17.962 1.00 94.38 512 GLN A O 1
ATOM 3741 N N . VAL A 1 513 ? -8.325 -5.118 17.547 1.00 93.00 513 VAL A N 1
ATOM 3742 C CA . VAL A 1 513 ? -8.193 -6.126 16.488 1.00 93.00 513 VAL A CA 1
ATOM 3743 C C . VAL A 1 513 ? -7.289 -7.249 16.981 1.00 93.00 513 VAL A C 1
ATOM 3745 O O . VAL A 1 513 ? -6.186 -7.012 17.470 1.00 93.00 513 VAL A O 1
ATOM 3748 N N . SER A 1 514 ? -7.768 -8.487 16.883 1.00 89.56 514 SER A N 1
ATOM 3749 C CA . SER A 1 514 ? -7.016 -9.683 17.250 1.00 89.56 514 SER A CA 1
ATOM 3750 C C . SER A 1 514 ? -7.424 -10.862 16.374 1.00 89.56 514 SER A C 1
ATOM 3752 O O . SER A 1 514 ? -8.611 -11.149 16.223 1.00 89.56 514 SER A O 1
ATOM 3754 N N . GLY A 1 515 ? -6.436 -11.545 15.785 1.00 86.75 515 GLY A N 1
ATOM 3755 C CA . GLY A 1 515 ? -6.652 -12.755 14.985 1.00 86.75 515 GLY A CA 1
ATOM 3756 C C . GLY A 1 515 ? -7.617 -12.569 13.808 1.00 86.75 515 GLY A C 1
ATOM 3757 O O . GLY A 1 515 ? -8.498 -13.405 13.626 1.00 86.75 515 GLY A O 1
ATOM 3758 N N . GLY A 1 516 ? -7.508 -11.462 13.061 1.00 90.75 516 GLY A N 1
ATOM 3759 C CA . GLY A 1 516 ? -8.397 -11.172 11.926 1.00 90.75 516 GLY A CA 1
ATOM 3760 C C . GLY A 1 516 ? -9.816 -10.751 12.318 1.00 90.75 516 GLY A C 1
ATOM 3761 O O . GLY A 1 516 ? -10.729 -10.801 11.495 1.00 90.75 516 GLY A O 1
ATOM 3762 N N . ARG A 1 517 ? -10.047 -10.389 13.587 1.00 93.69 517 ARG A N 1
ATOM 3763 C CA . ARG A 1 517 ? -11.364 -9.989 14.102 1.00 93.69 517 ARG A CA 1
ATOM 3764 C C . ARG A 1 517 ? -11.251 -8.693 14.885 1.00 93.69 517 ARG A C 1
ATOM 3766 O O . ARG A 1 517 ? -10.383 -8.569 15.745 1.00 93.69 517 ARG A O 1
ATOM 3773 N N . ALA A 1 518 ? -12.167 -7.762 14.650 1.00 93.75 518 ALA A N 1
ATOM 3774 C CA . ALA A 1 518 ? -12.346 -6.605 15.514 1.00 93.75 518 ALA A CA 1
ATOM 3775 C C . ALA A 1 518 ? -13.303 -6.968 16.658 1.00 93.75 518 ALA A C 1
ATOM 3777 O O . ALA A 1 518 ? -14.417 -7.410 16.415 1.00 93.75 518 ALA A O 1
ATOM 3778 N N . ILE A 1 519 ? -12.890 -6.815 17.908 1.00 93.62 519 ILE A N 1
ATOM 3779 C CA . ILE A 1 519 ? -13.727 -6.994 19.093 1.00 93.62 519 ILE A CA 1
ATOM 3780 C C . ILE A 1 519 ? -14.124 -5.609 19.578 1.00 93.62 519 ILE A C 1
ATOM 3782 O O . ILE A 1 519 ? -13.262 -4.760 19.811 1.00 93.62 519 ILE A O 1
ATOM 3786 N N . MET A 1 520 ? -15.424 -5.386 19.730 1.00 92.44 520 MET A N 1
ATOM 3787 C CA . MET A 1 520 ? -15.965 -4.106 20.170 1.00 92.44 520 MET A CA 1
ATOM 3788 C C . MET A 1 520 ? -16.761 -4.308 21.445 1.00 92.44 520 MET A C 1
ATOM 3790 O O . MET A 1 520 ? -17.538 -5.257 21.559 1.00 92.44 520 MET A O 1
ATOM 3794 N N . ARG A 1 521 ? -16.562 -3.395 22.392 1.00 92.62 521 ARG A N 1
ATOM 3795 C CA . ARG A 1 521 ? -17.280 -3.340 23.664 1.00 92.62 521 ARG A CA 1
ATOM 3796 C C . ARG A 1 521 ? -17.951 -1.995 23.792 1.00 92.62 521 ARG A C 1
ATOM 3798 O O . ARG A 1 521 ? -17.276 -0.968 23.704 1.00 92.62 521 ARG A O 1
ATOM 3805 N N . TRP A 1 522 ? -19.251 -1.987 24.032 1.00 90.25 522 TRP A N 1
ATOM 3806 C CA . TRP A 1 522 ? -20.016 -0.755 24.165 1.00 90.25 522 TRP A CA 1
ATOM 3807 C C . TRP A 1 522 ? -21.095 -0.880 25.227 1.00 90.25 522 TRP A C 1
ATOM 3809 O O . TRP A 1 522 ? -21.460 -1.977 25.643 1.00 90.25 522 TRP A O 1
ATOM 3819 N N . ARG A 1 523 ? -21.583 0.270 25.671 1.00 85.81 523 ARG A N 1
ATOM 3820 C CA . ARG A 1 523 ? -22.784 0.397 26.486 1.00 85.81 523 ARG A CA 1
ATOM 3821 C C . ARG A 1 523 ? -23.951 0.770 25.586 1.00 85.81 523 ARG A C 1
ATOM 3823 O O . ARG A 1 523 ? -23.786 1.597 24.690 1.00 85.81 523 ARG A O 1
ATOM 3830 N N . THR A 1 524 ? -25.121 0.211 25.853 1.00 77.94 524 THR A N 1
ATOM 3831 C CA . THR A 1 524 ? -26.372 0.569 25.190 1.00 77.94 524 THR A CA 1
ATOM 3832 C C . THR A 1 524 ? -27.501 0.774 26.204 1.00 77.94 524 THR A C 1
ATOM 3834 O O . THR A 1 524 ? -27.472 0.199 27.297 1.00 77.94 524 THR A O 1
ATOM 3837 N N . THR A 1 525 ? -28.480 1.609 25.857 1.00 68.56 525 THR A N 1
ATOM 3838 C CA . THR A 1 525 ? -29.709 1.854 26.633 1.00 68.56 525 THR A CA 1
ATOM 3839 C C . THR A 1 525 ? -30.870 1.101 25.988 1.00 68.56 525 THR A C 1
ATOM 3841 O O . THR A 1 525 ? -30.949 1.044 24.763 1.00 68.56 525 THR A O 1
ATOM 3844 N N . ASP A 1 526 ? -31.727 0.442 26.769 1.00 55.19 526 ASP A N 1
ATOM 3845 C CA . ASP A 1 526 ? -32.867 -0.303 26.208 1.00 55.19 526 ASP A CA 1
ATOM 3846 C C . ASP A 1 526 ? -33.866 0.604 25.473 1.00 55.19 526 ASP A C 1
ATOM 3848 O O . ASP A 1 526 ? -34.035 1.762 25.834 1.00 55.19 526 ASP A O 1
ATOM 3852 N N . ALA A 1 527 ? -34.496 0.085 24.415 1.00 42.69 527 ALA A N 1
ATOM 3853 C CA . ALA A 1 527 ? -35.347 0.868 23.510 1.00 42.69 527 ALA A CA 1
ATOM 3854 C C . ALA A 1 527 ? -36.827 0.931 23.934 1.00 42.69 527 ALA A C 1
ATOM 3856 O O . ALA A 1 527 ? -37.638 1.520 23.222 1.00 42.69 527 ALA A O 1
ATOM 3857 N N . SER A 1 528 ? -37.216 0.299 25.043 1.00 40.94 528 SER A N 1
ATOM 3858 C CA . SER A 1 528 ? -38.610 0.297 25.489 1.00 40.94 528 SER A CA 1
ATOM 3859 C C . SER A 1 528 ? -38.915 1.504 26.364 1.00 40.94 528 SER A C 1
ATOM 3861 O O . SER A 1 528 ? -38.173 1.785 27.298 1.00 40.94 528 SER A O 1
ATOM 3863 N N . GLU A 1 529 ? -40.084 2.105 26.148 1.00 41.38 529 GLU A N 1
ATOM 3864 C CA . GLU A 1 529 ? -40.755 3.106 27.001 1.00 41.38 529 GLU A CA 1
ATOM 3865 C C . GLU A 1 529 ? -41.004 2.645 28.459 1.00 41.38 529 GLU A C 1
ATOM 3867 O O . GLU A 1 529 ? -41.706 3.299 29.222 1.00 41.38 529 GLU A O 1
ATOM 3872 N N . THR A 1 530 ? -40.402 1.533 28.878 1.00 41.09 530 THR A N 1
ATOM 3873 C CA . THR A 1 530 ? -40.267 1.107 30.264 1.00 41.09 530 THR A CA 1
ATOM 3874 C C . THR A 1 530 ? -38.793 1.191 30.657 1.00 41.09 530 THR A C 1
ATOM 3876 O O . THR A 1 530 ? -37.997 0.332 30.276 1.00 41.09 530 THR A O 1
ATOM 3879 N N . THR A 1 531 ? -38.453 2.246 31.398 1.00 45.06 531 THR A N 1
ATOM 3880 C CA . THR A 1 531 ? -37.480 2.209 32.502 1.00 45.06 531 THR A CA 1
ATOM 3881 C C . THR A 1 531 ? -36.144 1.574 32.118 1.00 45.06 531 THR A C 1
ATOM 3883 O O . THR A 1 531 ? -35.793 0.479 32.565 1.00 45.06 531 THR A O 1
ATOM 3886 N N . ASP A 1 532 ? -35.449 2.299 31.220 1.00 52.44 532 ASP A N 1
ATOM 3887 C CA . ASP A 1 532 ? -34.064 2.170 30.744 1.00 52.44 532 ASP A CA 1
ATOM 3888 C C . ASP A 1 532 ? -33.351 1.006 31.390 1.00 52.44 532 ASP A C 1
ATOM 3890 O O . ASP A 1 532 ? -33.185 1.138 32.576 1.00 52.44 532 ASP A O 1
ATOM 3894 N N . THR A 1 533 ? -32.851 -0.045 30.726 1.00 59.88 533 THR A N 1
ATOM 3895 C CA . THR A 1 533 ? -31.841 -0.963 31.307 1.00 59.88 533 THR A CA 1
ATOM 3896 C C . THR A 1 533 ? -30.470 -0.720 30.672 1.00 59.88 533 THR A C 1
ATOM 3898 O O . THR A 1 533 ? -30.324 -0.751 29.450 1.00 59.88 533 THR A O 1
ATOM 3901 N N . VAL A 1 534 ? -29.443 -0.427 31.482 1.00 62.84 534 VAL A N 1
ATOM 3902 C CA . VAL A 1 534 ? -28.059 -0.317 30.991 1.00 62.84 534 VAL A CA 1
ATOM 3903 C C . VAL A 1 534 ? -27.564 -1.722 30.678 1.00 62.84 534 VAL A C 1
ATOM 3905 O O . VAL A 1 534 ? -27.429 -2.558 31.576 1.00 62.84 534 VAL A O 1
ATOM 3908 N N . VAL A 1 535 ? -27.276 -1.968 29.404 1.00 74.75 535 VAL A N 1
ATOM 3909 C CA . VAL A 1 535 ? -26.725 -3.234 28.924 1.00 74.75 535 VAL A CA 1
ATOM 3910 C C . VAL A 1 535 ? -25.349 -2.959 28.346 1.00 74.75 535 VAL A C 1
ATOM 3912 O O . VAL A 1 535 ? -25.179 -2.110 27.473 1.00 74.75 535 VAL A O 1
ATOM 3915 N N . ASP A 1 536 ? -24.356 -3.689 28.831 1.00 85.75 536 ASP A N 1
ATOM 3916 C CA . ASP A 1 536 ? -23.070 -3.753 28.156 1.00 85.75 536 ASP A CA 1
ATOM 3917 C C . ASP A 1 536 ? -23.134 -4.829 27.082 1.00 85.75 536 ASP A C 1
ATOM 3919 O O . ASP A 1 536 ? -23.692 -5.905 27.288 1.00 85.75 536 ASP A O 1
ATOM 3923 N N . ALA A 1 537 ? -22.542 -4.555 25.934 1.00 88.19 537 ALA A N 1
ATOM 3924 C CA . ALA A 1 537 ? -22.542 -5.447 24.797 1.00 88.19 537 ALA A CA 1
ATOM 3925 C C . ALA A 1 537 ? -21.120 -5.666 24.279 1.00 88.19 537 ALA A C 1
ATOM 3927 O O . ALA A 1 537 ? -20.294 -4.751 24.245 1.00 88.19 537 ALA A O 1
ATOM 3928 N N . GLU A 1 538 ? -20.841 -6.903 23.883 1.00 91.50 538 GLU A N 1
ATOM 3929 C CA . GLU A 1 538 ? -19.636 -7.292 23.164 1.00 91.50 538 GLU A CA 1
ATOM 3930 C C . GLU A 1 538 ? -20.027 -8.021 21.885 1.00 91.50 538 GLU A C 1
ATOM 3932 O O . GLU A 1 538 ? -20.874 -8.915 21.900 1.00 91.50 538 GLU A O 1
ATOM 3937 N N . ALA A 1 539 ? -19.377 -7.672 20.783 1.00 91.81 539 ALA A N 1
ATOM 3938 C CA . ALA A 1 539 ? -19.461 -8.431 19.549 1.00 91.81 539 ALA A CA 1
ATOM 3939 C C . ALA A 1 539 ? -18.103 -8.443 18.852 1.00 91.81 539 ALA A C 1
ATOM 3941 O O . ALA A 1 539 ? -17.305 -7.507 18.953 1.00 91.81 539 ALA A O 1
ATOM 3942 N N . SER A 1 540 ? -17.847 -9.532 18.135 1.00 92.81 540 SER A N 1
ATOM 3943 C CA . SER A 1 540 ? -16.719 -9.630 17.215 1.00 92.81 540 SER A CA 1
ATOM 3944 C C . SER A 1 540 ? -17.171 -9.299 15.801 1.00 92.81 540 SER A C 1
ATOM 3946 O O . SER A 1 540 ? -18.273 -9.687 15.423 1.00 92.81 540 SER A O 1
ATOM 3948 N N . PHE A 1 541 ? -16.292 -8.731 14.997 1.00 92.50 541 PHE A N 1
ATOM 3949 C CA . PHE A 1 541 ? -16.555 -8.341 13.626 1.00 92.50 541 PHE A CA 1
ATOM 3950 C C . PHE A 1 541 ? -15.445 -8.847 12.721 1.00 92.50 541 PHE A C 1
ATOM 3952 O O . PHE A 1 541 ? -14.270 -8.811 13.085 1.00 92.50 541 PHE A O 1
ATOM 3959 N N . THR A 1 542 ? -15.827 -9.334 11.550 1.00 93.75 542 THR A N 1
ATOM 3960 C CA . THR A 1 542 ? -14.912 -9.865 10.534 1.00 93.75 542 THR A CA 1
ATOM 3961 C C . THR A 1 542 ? -15.101 -9.111 9.235 1.00 93.75 542 THR A C 1
ATOM 3963 O O . THR A 1 542 ? -16.220 -8.698 8.926 1.00 93.75 542 THR A O 1
ATOM 3966 N N . PHE A 1 543 ? -14.034 -8.971 8.457 1.00 94.12 543 PHE A N 1
ATOM 3967 C CA . PHE A 1 543 ? -14.120 -8.452 7.101 1.00 94.12 543 PHE A CA 1
ATOM 3968 C C . PHE A 1 543 ? -14.367 -9.583 6.096 1.00 94.12 543 PHE A C 1
ATOM 3970 O O . PHE A 1 543 ? -13.735 -10.635 6.156 1.00 94.12 543 PHE A O 1
ATOM 3977 N N . ASP A 1 544 ? -15.290 -9.349 5.168 1.00 91.38 544 ASP A N 1
ATOM 3978 C CA . ASP A 1 544 ? -15.527 -10.168 3.985 1.00 91.38 544 ASP A CA 1
ATOM 3979 C C . ASP A 1 544 ? -15.342 -9.286 2.732 1.00 91.38 544 ASP A C 1
ATOM 3981 O O . ASP A 1 544 ? -16.024 -8.266 2.609 1.00 91.38 544 ASP A O 1
ATOM 3985 N N . PRO A 1 545 ? -14.470 -9.654 1.773 1.00 87.38 545 PRO A N 1
ATOM 3986 C CA . PRO A 1 545 ? -14.181 -8.820 0.603 1.00 87.38 545 PRO A CA 1
ATOM 3987 C C . PRO A 1 545 ? -15.394 -8.446 -0.258 1.00 87.38 545 PRO A C 1
ATOM 3989 O O . PRO A 1 545 ? -15.360 -7.427 -0.944 1.00 87.38 545 PRO A O 1
ATOM 3992 N N . ASN A 1 546 ? -16.461 -9.251 -0.235 1.00 88.62 546 ASN A N 1
ATOM 3993 C CA . ASN A 1 546 ? -17.639 -9.058 -1.081 1.00 88.62 546 ASN A CA 1
ATOM 3994 C C . ASN A 1 546 ? -18.753 -8.270 -0.385 1.00 88.62 546 ASN A C 1
ATOM 3996 O O . ASN A 1 546 ? -19.645 -7.748 -1.050 1.00 88.62 546 ASN A O 1
ATOM 4000 N N . SER A 1 547 ? -18.748 -8.226 0.946 1.00 86.38 547 SER A N 1
ATOM 4001 C CA . SER A 1 547 ? -19.859 -7.687 1.739 1.00 86.38 547 SER A CA 1
ATOM 4002 C C . SER A 1 547 ? -19.438 -6.741 2.863 1.00 86.38 547 SER A C 1
ATOM 4004 O O . SER A 1 547 ? -20.300 -6.207 3.554 1.00 86.38 547 SER A O 1
ATOM 4006 N N . GLY A 1 548 ? -18.139 -6.487 3.021 1.00 90.12 548 GLY A N 1
ATOM 4007 C CA . GLY A 1 548 ? -17.596 -5.570 4.014 1.00 90.12 548 GLY A CA 1
ATOM 4008 C C . GLY A 1 548 ? -17.555 -6.172 5.416 1.00 90.12 548 GLY A C 1
ATOM 4009 O O . GLY A 1 548 ? -17.306 -7.364 5.603 1.00 90.12 548 GLY A O 1
ATOM 4010 N N . LEU A 1 549 ? -17.757 -5.329 6.427 1.00 90.88 549 LEU A N 1
ATOM 4011 C CA . LEU A 1 549 ? -17.748 -5.759 7.823 1.00 90.88 549 LEU A CA 1
ATOM 4012 C C . LEU A 1 549 ? -19.025 -6.529 8.174 1.00 90.88 549 LEU A C 1
ATOM 4014 O O . LEU A 1 549 ? -20.134 -6.065 7.921 1.00 90.88 549 LEU A O 1
ATOM 4018 N N . ARG A 1 550 ? -18.867 -7.677 8.836 1.00 90.19 550 ARG A N 1
ATOM 4019 C CA . ARG A 1 550 ? -19.969 -8.492 9.355 1.00 90.19 550 ARG A CA 1
ATOM 4020 C C . ARG A 1 550 ? -19.888 -8.626 10.866 1.00 90.19 550 ARG A C 1
ATOM 4022 O O . ARG A 1 550 ? -18.825 -8.930 11.405 1.00 90.19 550 ARG A O 1
ATOM 4029 N N . ALA A 1 551 ? -21.026 -8.449 11.529 1.00 88.06 551 ALA A N 1
ATOM 4030 C CA . ALA A 1 551 ? -21.179 -8.723 12.951 1.00 88.06 551 ALA A CA 1
ATOM 4031 C C . ALA A 1 551 ? -21.255 -10.233 13.211 1.00 88.06 551 ALA A C 1
ATOM 4033 O O . ALA A 1 551 ? -21.968 -10.964 12.525 1.00 88.06 551 ALA A O 1
ATOM 4034 N N . GLY A 1 552 ? -20.507 -10.694 14.207 1.00 87.25 552 GLY A N 1
ATOM 4035 C CA . GLY A 1 552 ? -20.629 -12.029 14.780 1.00 87.25 552 GLY A CA 1
ATOM 4036 C C . GLY A 1 552 ? -21.670 -12.071 15.899 1.00 87.25 552 GLY A C 1
ATOM 4037 O O . GLY A 1 552 ? -22.543 -11.213 15.999 1.00 87.25 552 GLY A O 1
ATOM 4038 N N . THR A 1 553 ? -21.558 -13.077 16.767 1.00 86.19 553 THR A N 1
ATOM 4039 C CA . THR A 1 553 ? -22.477 -13.251 17.897 1.00 86.19 553 THR A CA 1
ATOM 4040 C C . THR A 1 553 ? -22.389 -12.077 18.869 1.00 86.19 553 THR A C 1
ATOM 4042 O O . THR A 1 553 ? -21.311 -11.762 19.378 1.00 86.19 553 THR A O 1
ATOM 4045 N N . LEU A 1 554 ? -23.542 -11.471 19.149 1.00 88.25 554 LEU A N 1
ATOM 4046 C CA . LEU A 1 554 ? -23.709 -10.471 20.193 1.00 88.25 554 LEU A CA 1
ATOM 4047 C C . LEU A 1 554 ? -23.780 -11.158 21.561 1.00 88.25 554 LEU A C 1
ATOM 4049 O O . LEU A 1 554 ? -24.574 -12.075 21.762 1.00 88.25 554 LEU A O 1
ATOM 4053 N N . THR A 1 555 ? -22.973 -10.687 22.505 1.00 88.31 555 THR A N 1
ATOM 4054 C CA . THR A 1 555 ? -23.054 -11.064 23.917 1.00 88.31 555 THR A CA 1
ATOM 4055 C C . THR A 1 555 ? -23.477 -9.845 24.720 1.00 88.31 555 THR A C 1
ATOM 4057 O O . THR A 1 555 ? -22.828 -8.804 24.650 1.00 88.31 555 THR A O 1
ATOM 4060 N N . SER A 1 556 ? -24.553 -9.978 25.488 1.00 83.94 556 SER A N 1
ATOM 4061 C CA . SER A 1 556 ? -25.095 -8.908 26.324 1.00 83.94 556 SER A CA 1
ATOM 4062 C C . SER A 1 556 ? -24.875 -9.218 27.800 1.00 83.94 556 SER A C 1
ATOM 4064 O O . SER A 1 556 ? -25.054 -10.350 28.247 1.00 83.94 556 SER A O 1
ATOM 4066 N N . TYR A 1 557 ? -24.516 -8.192 28.559 1.00 84.50 557 TYR A N 1
ATOM 4067 C CA . TYR A 1 557 ? -24.272 -8.241 29.989 1.00 84.50 557 TYR A CA 1
ATOM 4068 C C . TYR A 1 557 ? -25.185 -7.225 30.671 1.00 84.50 557 TYR A C 1
ATOM 4070 O O . TYR A 1 557 ? -25.156 -6.035 30.361 1.00 84.50 557 TYR A O 1
ATOM 4078 N N . ASN A 1 558 ? -25.995 -7.695 31.614 1.00 83.62 558 ASN A N 1
ATOM 4079 C CA . ASN A 1 558 ? -26.912 -6.867 32.388 1.00 83.62 558 ASN A CA 1
ATOM 4080 C C . ASN A 1 558 ? -26.674 -7.052 33.893 1.00 83.62 558 ASN A C 1
ATOM 4082 O O . ASN A 1 558 ? -25.905 -7.914 34.328 1.00 83.62 558 ASN A O 1
ATOM 4086 N N . VAL A 1 559 ? -27.342 -6.226 34.696 1.00 84.00 559 VAL A N 1
ATOM 4087 C CA . VAL A 1 559 ? -27.239 -6.244 36.162 1.00 84.00 559 VAL A CA 1
ATOM 4088 C C . VAL A 1 559 ? -27.751 -7.555 36.787 1.00 84.00 559 VAL A C 1
ATOM 4090 O O . VAL A 1 559 ? -27.285 -7.959 37.855 1.00 84.00 559 VAL A O 1
ATOM 4093 N N . THR A 1 560 ? -28.645 -8.278 36.103 1.00 84.06 560 THR A N 1
ATOM 4094 C CA . THR A 1 560 ? -29.288 -9.502 36.604 1.00 84.06 560 THR A CA 1
ATOM 4095 C C . THR A 1 560 ? -28.283 -10.618 36.897 1.00 84.06 560 THR A C 1
ATOM 4097 O O . THR A 1 560 ? -28.417 -11.311 37.904 1.00 84.06 560 THR A O 1
ATOM 4100 N N . GLY A 1 561 ? -27.244 -10.778 36.069 1.00 86.38 561 GLY A N 1
ATOM 4101 C CA . GLY A 1 561 ? -26.201 -11.791 36.278 1.00 86.38 561 GLY A CA 1
ATOM 4102 C C . GLY A 1 561 ? -25.419 -11.597 37.590 1.00 86.38 561 GLY A C 1
ATOM 4103 O O . GLY A 1 561 ? -25.410 -12.498 38.436 1.00 86.38 561 GLY A O 1
ATOM 4104 N N . PRO A 1 562 ? -24.773 -10.433 37.804 1.00 89.75 562 PRO A N 1
ATOM 4105 C CA . PRO A 1 562 ? -24.117 -10.098 39.067 1.00 89.75 562 PRO A CA 1
ATOM 4106 C C . PRO A 1 562 ? -25.039 -10.217 40.286 1.00 89.75 562 PRO A C 1
ATOM 4108 O O . PRO A 1 562 ? -24.653 -10.836 41.276 1.00 89.75 562 PRO A O 1
ATOM 4111 N N . VAL A 1 563 ? -26.266 -9.697 40.214 1.00 90.81 563 VAL A N 1
ATOM 4112 C CA . VAL A 1 563 ? -27.213 -9.751 41.340 1.00 90.81 563 VAL A CA 1
ATOM 4113 C C . VAL A 1 563 ? -27.634 -11.187 41.656 1.00 90.81 563 VAL A C 1
ATOM 4115 O O . VAL A 1 563 ? -27.639 -11.580 42.822 1.00 90.81 563 VAL A O 1
ATOM 4118 N N . GLY A 1 564 ? -27.891 -12.014 40.640 1.00 89.88 564 GLY A N 1
ATOM 4119 C CA . GLY A 1 564 ? -28.169 -13.439 40.824 1.00 89.88 564 GLY A CA 1
ATOM 4120 C C . GLY A 1 564 ? -27.018 -14.171 41.521 1.00 89.88 564 GLY A C 1
ATOM 4121 O O . GLY A 1 564 ? -27.241 -14.910 42.480 1.00 89.88 564 GLY A O 1
ATOM 4122 N N . ASN A 1 565 ? -25.773 -13.906 41.111 1.00 91.00 565 ASN A N 1
ATOM 4123 C CA . ASN A 1 565 ? -24.584 -14.475 41.754 1.00 91.00 565 ASN A CA 1
ATOM 4124 C C . ASN A 1 565 ? -24.427 -14.019 43.214 1.00 91.00 565 ASN A C 1
ATOM 4126 O O . ASN A 1 565 ? -24.055 -14.824 44.072 1.00 91.00 565 ASN A O 1
ATOM 4130 N N . LEU A 1 566 ? -24.717 -12.746 43.503 1.00 94.75 566 LEU A N 1
ATOM 4131 C CA . LEU A 1 566 ? -24.711 -12.211 44.863 1.00 94.75 566 LEU A CA 1
ATOM 4132 C C . LEU A 1 566 ? -25.775 -12.899 45.728 1.00 94.75 566 LEU A C 1
ATOM 4134 O O . LEU A 1 566 ? -25.455 -13.377 46.814 1.00 94.75 566 LEU A O 1
ATOM 4138 N N . LEU A 1 567 ? -27.006 -13.035 45.230 1.00 94.19 567 LEU A N 1
ATOM 4139 C CA . LEU A 1 567 ? -28.096 -13.693 45.955 1.00 94.19 567 LEU A CA 1
ATOM 4140 C C . LEU A 1 567 ? -27.821 -15.172 46.222 1.00 94.19 567 LEU A C 1
ATOM 4142 O O . LEU A 1 567 ? -28.111 -15.648 47.315 1.00 94.19 567 LEU A O 1
ATOM 4146 N N . VAL A 1 568 ? -27.225 -15.902 45.276 1.00 94.38 568 VAL A N 1
ATOM 4147 C CA . VAL A 1 568 ? -26.800 -17.295 45.506 1.00 94.38 568 VAL A CA 1
ATOM 4148 C C . VAL A 1 568 ? -25.773 -17.373 46.639 1.00 94.38 568 VAL A C 1
ATOM 4150 O O . VAL A 1 568 ? -25.859 -18.261 47.489 1.00 94.38 568 VAL A O 1
ATOM 4153 N N . ALA A 1 569 ? -24.818 -16.439 46.689 1.00 94.38 569 ALA A N 1
ATOM 4154 C CA . ALA A 1 569 ? -23.832 -16.386 47.764 1.00 94.38 569 ALA A CA 1
ATOM 4155 C C . ALA A 1 569 ? -24.478 -16.051 49.120 1.00 94.38 569 ALA A C 1
ATOM 4157 O O . ALA A 1 569 ? -24.217 -16.749 50.101 1.00 94.38 569 ALA A O 1
ATOM 4158 N N . VAL A 1 570 ? -25.367 -15.054 49.156 1.00 95.69 570 VAL A N 1
ATOM 4159 C CA . VAL A 1 570 ? -26.117 -14.636 50.351 1.00 95.69 570 VAL A CA 1
ATOM 4160 C C . VAL A 1 570 ? -26.993 -15.769 50.889 1.00 95.69 570 VAL A C 1
ATOM 4162 O O . VAL A 1 570 ? -26.904 -16.095 52.071 1.00 95.69 570 VAL A O 1
ATOM 4165 N N . LYS A 1 571 ? -27.773 -16.438 50.029 1.00 94.00 571 LYS A N 1
ATOM 4166 C CA . LYS A 1 571 ? -28.628 -17.577 50.416 1.00 94.00 571 LYS A CA 1
ATOM 4167 C C . LYS A 1 571 ? -27.823 -18.748 50.981 1.00 94.00 571 LYS A C 1
ATOM 4169 O O . LYS A 1 571 ? -28.315 -19.485 51.827 1.00 94.00 571 LYS A O 1
ATOM 4174 N N . ALA A 1 572 ? -26.574 -18.902 50.544 1.00 95.00 572 ALA A N 1
ATOM 4175 C CA . ALA A 1 572 ? -25.641 -19.895 51.068 1.00 95.00 572 ALA A CA 1
ATOM 4176 C C . ALA A 1 572 ? -24.853 -19.424 52.310 1.00 95.00 572 ALA A C 1
ATOM 4178 O O . ALA A 1 572 ? -23.987 -20.165 52.778 1.00 95.00 572 ALA A O 1
ATOM 4179 N N . GLY A 1 573 ? -25.082 -18.203 52.810 1.00 94.50 573 GLY A N 1
ATOM 4180 C CA . GLY A 1 573 ? -24.341 -17.618 53.932 1.00 94.50 573 GLY A CA 1
ATOM 4181 C C . GLY A 1 573 ? -22.864 -17.337 53.627 1.00 94.50 573 GLY A C 1
ATOM 4182 O O . GLY A 1 573 ? -22.029 -17.371 54.528 1.00 94.50 573 GLY A O 1
ATOM 4183 N N . LYS A 1 574 ? -22.502 -17.116 52.355 1.00 94.25 574 LYS A N 1
ATOM 4184 C CA . LYS A 1 574 ? -21.110 -16.974 51.898 1.00 94.25 574 LYS A CA 1
ATOM 4185 C C . LYS A 1 574 ? -20.772 -15.528 51.544 1.00 94.25 574 LYS A C 1
ATOM 4187 O O . LYS A 1 574 ? -21.422 -14.918 50.705 1.00 94.25 574 LYS A O 1
ATOM 4192 N N . SER A 1 575 ? -19.643 -15.043 52.058 1.00 91.38 575 SER A N 1
ATOM 4193 C CA . SER A 1 575 ? -19.063 -13.727 51.743 1.00 91.38 575 SER A CA 1
ATOM 4194 C C . SER A 1 575 ? -17.724 -13.825 50.999 1.00 91.38 575 SER A C 1
ATOM 4196 O O . SER A 1 575 ? -16.823 -13.016 51.193 1.00 91.38 575 SER A O 1
ATOM 4198 N N . GLY A 1 576 ? -17.556 -14.845 50.151 1.00 90.12 576 GLY A N 1
ATOM 4199 C CA . GLY A 1 576 ? -16.299 -15.095 49.437 1.00 90.12 576 GLY A CA 1
ATOM 4200 C C . GLY A 1 576 ? -15.906 -13.996 48.435 1.00 90.12 576 GLY A C 1
ATOM 4201 O O . GLY A 1 576 ? -16.694 -13.111 48.103 1.00 90.12 576 GLY A O 1
ATOM 4202 N N . LYS A 1 577 ? -14.691 -14.102 47.875 1.00 89.88 577 LYS A N 1
ATOM 4203 C CA . LYS A 1 577 ? -14.107 -13.108 46.946 1.00 89.88 577 LYS A CA 1
ATOM 4204 C C . LYS A 1 577 ? -15.009 -12.737 45.761 1.00 89.88 577 LYS A C 1
ATOM 4206 O O . LYS A 1 577 ? -14.926 -11.617 45.277 1.00 89.88 577 LYS A O 1
ATOM 4211 N N . THR A 1 578 ? -15.841 -13.655 45.267 1.00 87.50 578 THR A N 1
ATOM 4212 C CA . THR A 1 578 ? -16.774 -13.376 44.160 1.00 87.50 578 THR A CA 1
ATOM 4213 C C . THR A 1 578 ? -17.910 -12.446 44.585 1.00 87.50 578 THR A C 1
ATOM 4215 O O . THR A 1 578 ? -18.200 -11.503 43.860 1.00 87.50 578 THR A O 1
ATOM 4218 N N . ALA A 1 579 ? -18.497 -12.649 45.770 1.00 90.69 579 ALA A N 1
ATOM 4219 C CA . ALA A 1 579 ? -19.528 -11.763 46.312 1.00 90.69 579 ALA A CA 1
ATOM 4220 C C . ALA A 1 579 ? -18.941 -10.388 46.662 1.00 90.69 579 ALA A C 1
ATOM 4222 O O . ALA A 1 579 ? -19.517 -9.368 46.303 1.00 90.69 579 ALA A O 1
ATOM 4223 N N . GLN A 1 580 ? -17.735 -10.356 47.242 1.00 92.56 580 GLN A N 1
ATOM 4224 C CA . GLN A 1 580 ? -17.033 -9.109 47.582 1.00 92.56 580 GLN A CA 1
ATOM 4225 C C . GLN A 1 580 ? -16.601 -8.271 46.365 1.00 92.56 580 GLN A C 1
ATOM 4227 O O . GLN A 1 580 ? -16.277 -7.095 46.499 1.00 92.56 580 GLN A O 1
ATOM 4232 N N . LYS A 1 581 ? -16.574 -8.851 45.155 1.00 91.88 581 LYS A N 1
ATOM 4233 C CA . LYS A 1 581 ? -16.389 -8.070 43.918 1.00 91.88 581 LYS A CA 1
ATOM 4234 C C . LYS A 1 581 ? -17.632 -7.257 43.555 1.00 91.88 581 LYS A C 1
ATOM 4236 O O . LYS A 1 581 ? -17.496 -6.284 42.816 1.00 91.88 581 LYS A O 1
ATOM 4241 N N . ILE A 1 582 ? -18.795 -7.690 44.042 1.00 93.25 582 ILE A N 1
ATOM 4242 C CA . ILE A 1 582 ? -20.109 -7.141 43.722 1.00 93.25 582 ILE A CA 1
ATOM 4243 C C . ILE A 1 582 ? -20.580 -6.240 44.863 1.00 93.25 582 ILE A C 1
ATOM 4245 O O . ILE A 1 582 ? -21.012 -5.141 44.594 1.00 93.25 582 ILE A O 1
ATOM 4249 N N . ALA A 1 583 ? -20.457 -6.632 46.127 1.00 94.62 583 ALA A N 1
ATOM 4250 C CA . ALA A 1 583 ? -20.947 -5.847 47.262 1.00 94.62 583 ALA A CA 1
ATOM 4251 C C . ALA A 1 583 ? -19.871 -5.690 48.345 1.00 94.62 583 ALA A C 1
ATOM 4253 O O . ALA A 1 583 ? -18.960 -6.516 48.443 1.00 94.62 583 ALA A O 1
ATOM 4254 N N . SER A 1 584 ? -19.968 -4.641 49.168 1.00 94.88 584 SER A N 1
ATOM 4255 C CA . SER A 1 584 ? -19.116 -4.506 50.357 1.00 94.88 584 SER A CA 1
ATOM 4256 C C . SER A 1 584 ? -19.396 -5.638 51.354 1.00 94.88 584 SER A C 1
ATOM 4258 O O . SER A 1 584 ? -20.457 -6.266 51.326 1.00 94.88 584 SER A O 1
ATOM 4260 N N . LEU A 1 585 ? -18.443 -5.919 52.251 1.00 95.12 585 LEU A N 1
ATOM 4261 C CA . LEU A 1 585 ? -18.646 -6.948 53.274 1.00 95.12 585 LEU A CA 1
ATOM 4262 C C . LEU A 1 585 ? -19.851 -6.625 54.173 1.00 95.12 585 LEU A C 1
ATOM 4264 O O . LEU A 1 585 ? -20.593 -7.543 54.508 1.00 95.12 585 LEU A O 1
ATOM 4268 N N . GLU A 1 586 ? -20.069 -5.346 54.487 1.00 95.56 586 GLU A N 1
ATOM 4269 C CA . GLU A 1 586 ? -21.238 -4.857 55.230 1.00 95.56 586 GLU A CA 1
ATOM 4270 C C . GLU A 1 586 ? -22.552 -5.198 54.531 1.00 95.56 586 GLU A C 1
ATOM 4272 O O . GLU A 1 586 ? -23.401 -5.852 55.133 1.00 95.56 586 GLU A O 1
ATOM 4277 N N . ILE A 1 587 ? -22.697 -4.845 53.247 1.00 96.00 587 ILE A N 1
ATOM 4278 C CA . ILE A 1 587 ? -23.916 -5.142 52.481 1.00 96.00 587 ILE A CA 1
ATOM 4279 C C . ILE A 1 587 ? -24.155 -6.654 52.436 1.00 96.00 587 ILE A C 1
ATOM 4281 O O . ILE A 1 587 ? -25.268 -7.117 52.671 1.00 96.00 587 ILE A O 1
ATOM 4285 N N . ILE A 1 588 ? -23.108 -7.452 52.196 1.00 96.19 588 ILE A N 1
ATOM 4286 C CA . ILE A 1 588 ? -23.230 -8.916 52.156 1.00 96.19 588 ILE A CA 1
ATOM 4287 C C . ILE A 1 588 ? -23.689 -9.467 53.510 1.00 96.19 588 ILE A C 1
ATOM 4289 O O . ILE A 1 588 ? -24.555 -10.338 53.551 1.00 96.19 588 ILE A O 1
ATOM 4293 N N . GLN A 1 589 ? -23.102 -8.998 54.613 1.00 96.38 589 GLN A N 1
ATOM 4294 C CA . GLN A 1 589 ? -23.452 -9.462 55.956 1.00 96.38 589 GLN A CA 1
ATOM 4295 C C . GLN A 1 589 ? -24.876 -9.060 56.342 1.00 96.38 589 GLN A C 1
ATOM 4297 O O . GLN A 1 589 ? -25.602 -9.908 56.860 1.00 96.38 589 GLN A O 1
ATOM 4302 N N . ALA A 1 590 ? -25.295 -7.833 56.023 1.00 95.56 590 ALA A N 1
ATOM 4303 C CA . ALA A 1 590 ? -26.668 -7.375 56.213 1.00 95.56 590 ALA A CA 1
ATOM 4304 C C . ALA A 1 590 ? -27.653 -8.259 55.434 1.00 95.56 590 ALA A C 1
ATOM 4306 O O . ALA A 1 590 ? -28.574 -8.823 56.017 1.00 95.56 590 ALA A O 1
ATOM 4307 N N . MET A 1 591 ? -27.390 -8.494 54.145 1.00 97.12 591 MET A N 1
ATOM 4308 C CA . MET A 1 591 ? -28.209 -9.372 53.308 1.00 97.12 591 MET A CA 1
ATOM 4309 C C . MET A 1 591 ? -28.275 -10.816 53.837 1.00 97.12 591 MET A C 1
ATOM 4311 O O . MET A 1 591 ? -29.339 -11.432 53.796 1.00 97.12 591 MET A O 1
ATOM 4315 N N . ILE A 1 592 ? -27.163 -11.379 54.334 1.00 97.06 592 ILE A N 1
ATOM 4316 C CA . ILE A 1 592 ? -27.138 -12.729 54.932 1.00 97.06 592 ILE A CA 1
ATOM 4317 C C . ILE A 1 592 ? -27.998 -12.771 56.195 1.00 97.06 592 ILE A C 1
ATOM 4319 O O . ILE A 1 592 ? -28.800 -13.695 56.341 1.00 97.06 592 ILE A O 1
ATOM 4323 N N . ALA A 1 593 ? -27.840 -11.790 57.087 1.00 95.44 593 ALA A N 1
ATOM 4324 C CA . ALA A 1 593 ? -28.608 -11.704 58.324 1.00 95.44 593 ALA A CA 1
ATOM 4325 C C . ALA A 1 593 ? -30.111 -11.594 58.033 1.00 95.44 593 ALA A C 1
ATOM 4327 O O . ALA A 1 593 ? -30.899 -12.354 58.593 1.00 95.44 593 ALA A O 1
ATOM 4328 N N . THR A 1 594 ? -30.502 -10.736 57.085 1.00 94.44 594 THR A N 1
ATOM 4329 C CA . THR A 1 594 ? -31.897 -10.630 56.650 1.00 94.44 594 THR A CA 1
ATOM 4330 C C . THR A 1 594 ? -32.398 -11.942 56.058 1.00 94.44 594 THR A C 1
ATOM 4332 O O . THR A 1 594 ? -33.450 -12.414 56.465 1.00 94.44 594 THR A O 1
ATOM 4335 N N . ASN A 1 595 ? -31.656 -12.585 55.150 1.00 95.62 595 ASN A N 1
ATOM 4336 C CA . ASN A 1 595 ? -32.104 -13.828 54.517 1.00 95.62 595 ASN A CA 1
ATOM 4337 C C . ASN A 1 595 ? -32.277 -14.993 55.515 1.00 95.62 595 ASN A C 1
ATOM 4339 O O . ASN A 1 595 ? -33.075 -15.895 55.269 1.00 95.62 595 ASN A O 1
ATOM 4343 N N . GLN A 1 596 ? -31.531 -15.003 56.626 1.00 94.25 596 GLN A N 1
ATOM 4344 C CA . GLN A 1 596 ? -31.704 -15.996 57.696 1.00 94.25 596 GLN A CA 1
ATOM 4345 C C . GLN A 1 596 ? -33.027 -15.824 58.452 1.00 94.25 596 GLN A C 1
ATOM 4347 O O . GLN A 1 596 ? -33.598 -16.815 58.900 1.00 94.25 596 GLN A O 1
ATOM 4352 N N . GLN A 1 597 ? -33.500 -14.585 58.591 1.00 92.56 597 GLN A N 1
ATOM 4353 C CA . GLN A 1 597 ? -34.765 -14.262 59.257 1.00 92.56 597 GLN A CA 1
ATOM 4354 C C . GLN A 1 597 ? -35.948 -14.354 58.285 1.00 92.56 597 GLN A C 1
ATOM 4356 O O . GLN A 1 597 ? -36.989 -14.925 58.602 1.00 92.56 597 GLN A O 1
ATOM 4361 N N . THR A 1 598 ? -35.744 -13.837 57.077 1.00 91.25 598 THR A N 1
ATOM 4362 C CA . THR A 1 598 ? -36.755 -13.601 56.053 1.00 91.25 598 THR A CA 1
ATOM 4363 C C . THR A 1 598 ? -36.197 -14.073 54.707 1.00 91.25 598 THR A C 1
ATOM 4365 O O . THR A 1 598 ? -35.506 -13.312 54.024 1.00 91.25 598 THR A O 1
ATOM 4368 N N . PRO A 1 599 ? -36.437 -15.340 54.318 1.00 93.56 599 PRO A N 1
ATOM 4369 C CA . PRO A 1 599 ? -35.808 -15.930 53.140 1.00 93.56 599 PRO A CA 1
ATOM 4370 C C . PRO A 1 599 ? -36.087 -15.145 51.856 1.00 93.56 599 PRO A C 1
ATOM 4372 O O . PRO A 1 599 ? -37.237 -14.867 51.520 1.00 93.56 599 PRO A O 1
ATOM 4375 N N . PHE A 1 600 ? -35.030 -14.837 51.105 1.00 95.25 600 PHE A N 1
ATOM 4376 C CA . PHE A 1 600 ? -35.126 -14.097 49.851 1.00 95.25 600 PHE A CA 1
ATOM 4377 C C . PHE A 1 600 ? -35.718 -14.950 48.725 1.00 95.25 600 PHE A C 1
ATOM 4379 O O . PHE A 1 600 ? -35.279 -16.077 48.459 1.00 95.25 600 PHE A O 1
ATOM 4386 N N . GLY A 1 601 ? -36.667 -14.368 47.999 1.00 91.56 601 GLY A N 1
ATOM 4387 C CA . GLY A 1 601 ? -37.326 -14.933 46.830 1.00 91.56 601 GLY A CA 1
ATOM 4388 C C . GLY A 1 601 ? -36.594 -14.643 45.517 1.00 91.56 601 GLY A C 1
ATOM 4389 O O . GLY A 1 601 ? -35.359 -14.711 45.439 1.00 91.56 601 GLY A O 1
ATOM 4390 N N . ALA A 1 602 ? -37.380 -14.398 44.466 1.00 90.19 602 ALA A N 1
ATOM 4391 C CA . ALA A 1 602 ? -36.897 -13.960 43.159 1.00 90.19 602 ALA A CA 1
ATOM 4392 C C . ALA A 1 602 ? -36.432 -12.496 43.205 1.00 90.19 602 ALA A C 1
ATOM 4394 O O . ALA A 1 602 ? -36.799 -11.750 44.111 1.00 90.19 602 ALA A O 1
ATOM 4395 N N . VAL A 1 603 ? -35.626 -12.094 42.225 1.00 90.94 603 VAL A N 1
ATOM 4396 C CA . VAL A 1 603 ? -35.146 -10.717 42.088 1.00 90.94 603 VAL A CA 1
ATOM 4397 C C . VAL A 1 603 ? -35.492 -10.173 40.715 1.00 90.94 603 VAL A C 1
ATOM 4399 O O . VAL A 1 603 ? -35.334 -10.877 39.716 1.00 90.94 603 VAL A O 1
ATOM 4402 N N . THR A 1 604 ? -35.906 -8.913 40.679 1.00 88.44 604 THR A N 1
ATOM 4403 C CA . THR A 1 604 ? -36.167 -8.174 39.442 1.00 88.44 604 THR A CA 1
ATOM 4404 C C . THR A 1 604 ? -35.489 -6.818 39.546 1.00 88.44 604 THR A C 1
ATOM 4406 O O . THR A 1 604 ? -35.565 -6.176 40.588 1.00 88.44 604 THR A O 1
ATOM 4409 N N . CYS A 1 605 ? -34.784 -6.403 38.497 1.00 85.75 605 CYS A N 1
ATOM 4410 C CA . CYS A 1 605 ? -34.067 -5.132 38.466 1.00 85.75 605 CYS A CA 1
ATOM 4411 C C . CYS A 1 605 ? -34.757 -4.151 37.526 1.00 85.75 605 CYS A C 1
ATOM 4413 O O . CYS A 1 605 ? -35.150 -4.535 36.427 1.00 85.75 605 CYS A O 1
ATOM 4415 N N . TYR A 1 606 ? -34.848 -2.903 37.967 1.00 80.88 606 TYR A N 1
ATOM 4416 C CA . TYR A 1 606 ? -35.591 -1.822 37.332 1.00 80.88 606 TYR A CA 1
ATOM 4417 C C . TYR A 1 606 ? -34.672 -0.638 37.004 1.00 80.88 606 TYR A C 1
ATOM 4419 O O . TYR A 1 606 ? -33.449 -0.714 37.179 1.00 80.88 606 TYR A O 1
ATOM 4427 N N . GLY A 1 607 ? -35.263 0.430 36.470 1.00 69.44 607 GLY A N 1
ATOM 4428 C CA . GLY A 1 607 ? -34.638 1.717 36.173 1.00 69.44 607 GLY A CA 1
ATOM 4429 C C . GLY A 1 607 ? -33.988 2.439 37.366 1.00 69.44 607 GLY A C 1
ATOM 4430 O O . GLY A 1 607 ? -33.947 1.910 38.482 1.00 69.44 607 GLY A O 1
ATOM 4431 N N . PRO A 1 608 ? -33.411 3.628 37.125 1.00 66.88 608 PRO A N 1
ATOM 4432 C CA . PRO A 1 608 ? -32.726 4.437 38.133 1.00 66.88 608 PRO A CA 1
ATOM 4433 C C . PRO A 1 608 ? -33.667 5.195 39.084 1.00 66.88 608 PRO A C 1
ATOM 4435 O O . PRO A 1 608 ? -33.177 5.922 39.942 1.00 66.88 608 PRO A O 1
ATOM 4438 N N . THR A 1 609 ? -34.990 5.074 38.954 1.00 65.75 609 THR A N 1
ATOM 4439 C CA . THR A 1 609 ? -35.960 5.703 39.866 1.00 65.75 609 THR A CA 1
ATOM 4440 C C . THR A 1 609 ? -37.059 4.718 40.266 1.00 65.75 609 THR A C 1
ATOM 4442 O O . THR A 1 609 ? -37.272 3.706 39.600 1.00 65.75 609 THR A O 1
ATOM 4445 N N . ALA A 1 610 ? -37.749 4.980 41.382 1.00 59.47 610 ALA A N 1
ATOM 4446 C CA . ALA A 1 610 ? -38.912 4.186 41.791 1.00 59.47 610 ALA A CA 1
ATOM 4447 C C . ALA A 1 610 ? -40.168 4.521 40.963 1.00 59.47 610 ALA A C 1
ATOM 4449 O O . ALA A 1 610 ? -41.022 3.671 40.764 1.00 59.47 610 ALA A O 1
ATOM 4450 N N . THR A 1 611 ? -40.259 5.735 40.410 1.00 60.06 611 THR A N 1
ATOM 4451 C CA . THR A 1 611 ? -41.402 6.224 39.602 1.00 60.06 611 THR A CA 1
ATOM 4452 C C . THR A 1 611 ? -41.506 5.610 38.206 1.00 60.06 611 THR A C 1
ATOM 4454 O O . THR A 1 611 ? -42.455 5.854 37.459 1.00 60.06 611 THR A O 1
ATOM 4457 N N . ASP A 1 612 ? -40.505 4.827 37.852 1.00 56.91 612 ASP A N 1
ATOM 4458 C CA . ASP A 1 612 ? -40.341 4.162 36.585 1.00 56.91 612 ASP A CA 1
ATOM 4459 C C . ASP A 1 612 ? -41.394 3.037 36.470 1.00 56.91 612 ASP A C 1
ATOM 4461 O O . ASP A 1 612 ? -41.362 2.053 37.212 1.00 56.91 612 ASP A O 1
ATOM 4465 N N . GLN A 1 613 ? -42.341 3.178 35.527 1.00 57.47 613 GLN A N 1
ATOM 4466 C CA . GLN A 1 613 ? -43.417 2.208 35.270 1.00 57.47 613 GLN A CA 1
ATOM 4467 C C . GLN A 1 613 ? -42.890 0.761 35.269 1.00 57.47 613 GLN A C 1
ATOM 4469 O O . GLN A 1 613 ? -42.109 0.370 34.399 1.00 57.47 613 GLN A O 1
ATOM 4474 N N . GLY A 1 614 ? -43.322 -0.041 36.246 1.00 71.69 614 GLY A N 1
ATOM 4475 C CA . GLY A 1 614 ? -42.970 -1.461 36.331 1.00 71.69 614 GLY A CA 1
ATOM 4476 C C . GLY A 1 614 ? -42.697 -1.989 37.737 1.00 71.69 614 GLY A C 1
ATOM 4477 O O . GLY A 1 614 ? -42.724 -3.207 37.916 1.00 71.69 614 GLY A O 1
ATOM 4478 N N . TRP A 1 615 ? -42.471 -1.127 38.734 1.00 83.50 615 TRP A N 1
ATOM 4479 C CA . TRP A 1 615 ? -42.389 -1.585 40.124 1.00 83.50 615 TRP A CA 1
ATOM 4480 C C . TRP A 1 615 ? -43.749 -2.133 40.590 1.00 83.50 615 TRP A C 1
ATOM 4482 O O . TRP A 1 615 ? -44.787 -1.569 40.236 1.00 83.50 615 TRP A O 1
ATOM 4492 N N . PRO A 1 616 ? -43.776 -3.226 41.376 1.00 87.06 616 PRO A N 1
ATOM 4493 C CA . PRO A 1 616 ? -44.987 -3.668 42.057 1.00 87.06 616 PRO A CA 1
ATOM 4494 C C . PRO A 1 616 ? -45.550 -2.545 42.935 1.00 87.06 616 PRO A C 1
ATOM 4496 O O . PRO A 1 616 ? -44.778 -1.856 43.594 1.00 87.06 616 PRO A O 1
ATOM 4499 N N . GLU A 1 617 ? -46.877 -2.405 42.990 1.00 87.00 617 GLU A N 1
ATOM 4500 C CA . GLU A 1 617 ? -47.570 -1.362 43.771 1.00 87.00 617 GLU A CA 1
ATOM 4501 C C . GLU A 1 617 ? -47.090 -1.315 45.231 1.00 87.00 617 GLU A C 1
ATOM 4503 O O . GLU A 1 617 ? -46.726 -0.256 45.724 1.00 87.00 617 GLU A O 1
ATOM 4508 N N . GLN A 1 618 ? -46.921 -2.480 45.866 1.00 87.12 618 GLN A N 1
ATOM 4509 C CA . GLN A 1 618 ? -46.373 -2.571 47.223 1.00 87.12 618 GLN A CA 1
ATOM 4510 C C . GLN A 1 618 ? -44.959 -1.979 47.349 1.00 87.12 618 GLN A C 1
ATOM 4512 O O . GLN A 1 618 ? -44.644 -1.344 48.343 1.00 87.12 618 GLN A O 1
ATOM 4517 N N . ALA A 1 619 ? -44.096 -2.163 46.347 1.00 86.50 619 ALA A N 1
ATOM 4518 C CA . ALA A 1 619 ? -42.741 -1.618 46.386 1.00 86.50 619 ALA A CA 1
ATOM 4519 C C . ALA A 1 619 ? -42.717 -0.099 46.160 1.00 86.50 619 ALA A C 1
ATOM 4521 O O . ALA A 1 619 ? -41.800 0.564 46.634 1.00 86.50 619 ALA A O 1
ATOM 4522 N N . LEU A 1 620 ? -43.696 0.445 45.428 1.00 86.75 620 LEU A N 1
ATOM 4523 C CA . LEU A 1 620 ? -43.875 1.892 45.303 1.00 86.75 620 LEU A CA 1
ATOM 4524 C C . LEU A 1 620 ? -44.283 2.502 46.646 1.00 86.75 620 LEU A C 1
ATOM 4526 O O . LEU A 1 620 ? -43.746 3.539 47.016 1.00 86.75 620 LEU A O 1
ATOM 4530 N N . ASP A 1 621 ? -45.167 1.830 47.385 1.00 85.44 621 ASP A N 1
ATOM 4531 C CA . ASP A 1 621 ? -45.590 2.261 48.720 1.00 85.44 621 ASP A CA 1
ATOM 4532 C C . ASP A 1 621 ? -44.464 2.137 49.759 1.00 85.44 621 ASP A C 1
ATOM 4534 O O . ASP A 1 621 ? -44.254 3.056 50.554 1.00 85.44 621 ASP A O 1
ATOM 4538 N N . ASP A 1 622 ? -43.722 1.023 49.739 1.00 84.62 622 ASP A N 1
ATOM 4539 C CA . ASP A 1 622 ? -42.613 0.738 50.663 1.00 84.62 622 ASP A CA 1
ATOM 4540 C C . ASP A 1 622 ? -41.431 1.713 50.492 1.00 84.62 622 ASP A C 1
ATOM 4542 O O . ASP A 1 622 ? -40.660 1.937 51.428 1.00 84.62 622 ASP A O 1
ATOM 4546 N N . TYR A 1 623 ? -41.269 2.268 49.287 1.00 86.75 623 TYR A N 1
ATOM 4547 C CA . TYR A 1 623 ? -40.148 3.125 48.897 1.00 86.75 623 TYR A CA 1
ATOM 4548 C C . TYR A 1 623 ? -40.623 4.444 48.272 1.00 86.75 623 TYR A C 1
ATOM 4550 O O . TYR A 1 623 ? -39.983 4.981 47.364 1.00 86.75 623 TYR A O 1
ATOM 4558 N N . ASP A 1 624 ? -41.737 4.989 48.757 1.00 83.19 624 ASP A N 1
ATOM 4559 C CA . ASP A 1 624 ? -42.222 6.289 48.300 1.00 83.19 624 ASP A CA 1
ATOM 4560 C C . ASP A 1 624 ? -41.153 7.378 48.529 1.00 83.19 624 ASP A C 1
ATOM 4562 O O . ASP A 1 624 ? -40.483 7.433 49.564 1.00 83.19 624 ASP A O 1
ATOM 4566 N N . GLY A 1 625 ? -40.944 8.231 47.525 1.00 76.56 625 GLY A N 1
ATOM 4567 C CA . GLY A 1 625 ? -39.909 9.269 47.543 1.00 76.56 625 GLY A CA 1
ATOM 4568 C C . GLY A 1 625 ? -38.460 8.789 47.354 1.00 76.56 625 GLY A C 1
ATOM 4569 O O . GLY A 1 625 ? -37.547 9.605 47.493 1.00 76.56 625 GLY A O 1
ATOM 4570 N N . TRP A 1 626 ? -38.221 7.514 47.019 1.00 75.50 626 TRP A N 1
ATOM 4571 C CA . TRP A 1 626 ? -36.880 6.999 46.708 1.00 75.50 626 TRP A CA 1
ATOM 4572 C C . TRP A 1 626 ? -36.479 7.130 45.222 1.00 75.50 626 TRP A C 1
ATOM 4574 O O . TRP A 1 626 ? -37.307 6.930 44.327 1.00 75.50 626 TRP A O 1
ATOM 4584 N N . PRO A 1 627 ? -35.183 7.357 44.919 1.00 77.50 627 PRO A N 1
ATOM 4585 C CA . PRO A 1 627 ? -34.090 7.644 45.856 1.00 77.50 627 PRO A CA 1
ATOM 4586 C C . PRO A 1 627 ? -34.151 9.074 46.428 1.00 77.50 627 PRO A C 1
ATOM 4588 O O . PRO A 1 627 ? -34.614 9.984 45.736 1.00 77.50 627 PRO A O 1
ATOM 4591 N N . PRO A 1 628 ? -33.673 9.301 47.668 1.00 80.31 628 PRO A N 1
ATOM 4592 C CA . PRO A 1 628 ? -33.670 10.628 48.267 1.00 80.31 628 PRO A CA 1
ATOM 4593 C C . PRO A 1 628 ? -32.726 11.568 47.509 1.00 80.31 628 PRO A C 1
ATOM 4595 O O . PRO A 1 628 ? -31.681 11.177 46.994 1.00 80.31 628 PRO A O 1
ATOM 4598 N N . SER A 1 629 ? -33.084 12.850 47.458 1.00 79.88 629 SER A N 1
ATOM 4599 C CA . SER A 1 629 ? -32.251 13.890 46.843 1.00 79.88 629 SER A CA 1
ATOM 4600 C C . SER A 1 629 ? -31.201 14.423 47.831 1.00 79.88 629 SER A C 1
ATOM 4602 O O . SER A 1 629 ? -31.149 15.625 48.095 1.00 79.88 629 SER A O 1
ATOM 4604 N N . ASP A 1 630 ? -30.377 13.541 48.398 1.00 81.62 630 ASP A N 1
ATOM 4605 C CA . ASP A 1 630 ? -29.346 13.880 49.395 1.00 81.62 630 ASP A CA 1
ATOM 4606 C C . ASP A 1 630 ? -27.952 14.154 48.783 1.00 81.62 630 ASP A C 1
ATOM 4608 O O . ASP A 1 630 ? -27.018 14.553 49.480 1.00 81.62 630 ASP A O 1
ATOM 4612 N N . GLY A 1 631 ? -27.818 13.993 47.461 1.00 76.44 631 GLY A N 1
ATOM 4613 C CA . GLY A 1 631 ? -26.567 14.184 46.724 1.00 76.44 631 GLY A CA 1
ATOM 4614 C C . GLY A 1 631 ? -25.625 12.976 46.752 1.00 76.44 631 GLY A C 1
ATOM 4615 O O . GLY A 1 631 ? -24.532 13.057 46.184 1.00 76.44 631 GLY A O 1
ATOM 4616 N N . LEU A 1 632 ? -26.027 11.862 47.369 1.00 79.19 632 LEU A N 1
ATOM 4617 C CA . LEU A 1 632 ? -25.300 10.598 47.353 1.00 79.19 632 LEU A CA 1
ATOM 4618 C C . LEU A 1 632 ? -25.735 9.725 46.166 1.00 79.19 632 LEU A C 1
ATOM 4620 O O . LEU A 1 632 ? -26.828 9.838 45.612 1.00 79.19 632 LEU A O 1
ATOM 4624 N N . ALA A 1 633 ? -24.834 8.843 45.731 1.00 75.75 633 ALA A N 1
ATOM 4625 C CA . ALA A 1 633 ? -25.120 7.894 44.661 1.00 75.75 633 ALA A CA 1
ATOM 4626 C C . ALA A 1 633 ? -25.759 6.620 45.239 1.00 75.75 633 ALA A C 1
ATOM 4628 O O . ALA A 1 633 ? -25.054 5.761 45.766 1.00 75.75 633 ALA A O 1
ATOM 4629 N N . HIS A 1 634 ? -27.075 6.477 45.079 1.00 82.38 634 HIS A N 1
ATOM 4630 C CA . HIS A 1 634 ? -27.853 5.306 45.526 1.00 82.38 634 HIS A CA 1
ATOM 4631 C C . HIS A 1 634 ? -27.818 4.117 44.547 1.00 82.38 634 HIS A C 1
ATOM 4633 O O . HIS A 1 634 ? -28.258 3.011 44.856 1.00 82.38 634 HIS A O 1
ATOM 4639 N N . GLY A 1 635 ? -27.238 4.319 43.363 1.00 81.94 635 GLY A N 1
ATOM 4640 C CA . GLY A 1 635 ? -27.099 3.312 42.314 1.00 81.94 635 GLY A CA 1
ATOM 4641 C C . GLY A 1 635 ? -27.641 3.809 40.978 1.00 81.94 635 GLY A C 1
ATOM 4642 O O . GLY A 1 635 ? -28.469 4.709 40.922 1.00 81.94 635 GLY A O 1
ATOM 4643 N N . ASP A 1 636 ? -27.182 3.192 39.891 1.00 77.75 636 ASP A N 1
ATOM 4644 C CA . ASP A 1 636 ? -27.715 3.434 38.541 1.00 77.75 636 ASP A CA 1
ATOM 4645 C C . ASP A 1 636 ? -28.953 2.557 38.258 1.00 77.75 636 ASP A C 1
ATOM 4647 O O . ASP A 1 636 ? -29.531 2.590 37.168 1.00 77.75 636 ASP A O 1
ATOM 4651 N N . ARG A 1 637 ? -29.275 1.668 39.206 1.00 82.38 637 ARG A N 1
ATOM 4652 C CA . ARG A 1 637 ? -30.263 0.593 39.132 1.00 82.38 637 ARG A CA 1
ATOM 4653 C C . ARG A 1 637 ? -30.762 0.244 40.515 1.00 82.38 637 ARG A C 1
ATOM 4655 O O . ARG A 1 637 ? -29.950 0.111 41.429 1.00 82.38 637 ARG A O 1
ATOM 4662 N N . PHE A 1 638 ? -32.035 -0.109 40.604 1.00 87.44 638 PHE A N 1
ATOM 4663 C CA . PHE A 1 638 ? -32.596 -0.719 41.801 1.00 87.44 638 PHE A CA 1
ATOM 4664 C C . PHE A 1 638 ? -33.133 -2.111 41.499 1.00 87.44 638 PHE A C 1
ATOM 4666 O O . PHE A 1 638 ? -33.862 -2.326 40.533 1.00 87.44 638 PHE A O 1
ATOM 4673 N N . CYS A 1 639 ? -32.742 -3.079 42.319 1.00 89.75 639 CYS A N 1
ATOM 4674 C CA . CYS A 1 639 ? -33.217 -4.449 42.237 1.00 89.75 639 CYS A CA 1
ATOM 4675 C C . CYS A 1 639 ? -34.086 -4.769 43.446 1.00 89.75 639 CYS A C 1
ATOM 4677 O O . CYS A 1 639 ? -33.625 -4.678 44.581 1.00 89.75 639 CYS A O 1
ATOM 4679 N N . LEU A 1 640 ? -35.322 -5.183 43.185 1.00 91.44 640 LEU A N 1
ATOM 4680 C CA . LEU A 1 640 ? -36.254 -5.633 44.205 1.00 91.44 640 LEU A CA 1
ATOM 4681 C C . LEU A 1 640 ? -36.089 -7.131 44.416 1.00 91.44 640 LEU A C 1
ATOM 4683 O O . LEU A 1 640 ? -36.284 -7.934 43.499 1.00 91.44 640 LEU A O 1
ATOM 4687 N N . VAL A 1 641 ? -35.724 -7.502 45.636 1.00 94.19 641 VAL A N 1
ATOM 4688 C CA . VAL A 1 641 ? -35.622 -8.883 46.097 1.00 94.19 641 VAL A CA 1
ATOM 4689 C C . VAL A 1 641 ? -36.906 -9.211 46.845 1.00 94.19 641 VAL A C 1
ATOM 4691 O O . VAL A 1 641 ? -37.187 -8.615 47.880 1.00 94.19 641 VAL A O 1
ATOM 4694 N N . ALA A 1 642 ? -37.690 -10.153 46.326 1.00 93.12 642 ALA A N 1
ATOM 4695 C CA . ALA A 1 642 ? -38.960 -10.527 46.936 1.00 93.12 642 ALA A CA 1
ATOM 4696 C C . ALA A 1 642 ? -38.754 -11.088 48.350 1.00 93.12 642 ALA A C 1
ATOM 4698 O O . ALA A 1 642 ? -37.885 -11.938 48.574 1.00 93.12 642 ALA A O 1
ATOM 4699 N N . LEU A 1 643 ? -39.589 -10.641 49.278 1.00 92.56 643 LEU A N 1
ATOM 4700 C CA . LEU A 1 643 ? -39.703 -11.137 50.643 1.00 92.56 643 LEU A CA 1
ATOM 4701 C C . LEU A 1 643 ? -41.062 -11.857 50.811 1.00 92.56 643 LEU A C 1
ATOM 4703 O O . LEU A 1 643 ? -41.943 -11.752 49.951 1.00 92.56 643 LEU A O 1
ATOM 4707 N N . PRO A 1 644 ? -41.267 -12.627 51.895 1.00 89.56 644 PRO A N 1
ATOM 4708 C CA . PRO A 1 644 ? -42.583 -13.120 52.288 1.00 89.56 644 PRO A CA 1
ATOM 4709 C C . PRO A 1 644 ? -43.604 -11.983 52.453 1.00 89.56 644 PRO A C 1
ATOM 4711 O O . PRO A 1 644 ? -43.236 -10.825 52.626 1.00 89.56 644 PRO A O 1
ATOM 4714 N N . ALA A 1 645 ? -44.891 -12.335 52.424 1.00 85.25 645 ALA A N 1
ATOM 4715 C CA . ALA A 1 645 ? -46.024 -11.408 52.554 1.00 85.25 645 ALA A CA 1
ATOM 4716 C C . ALA A 1 645 ? -46.165 -10.345 51.443 1.00 85.25 645 ALA A C 1
ATOM 4718 O O . ALA A 1 645 ? -47.034 -9.492 51.544 1.00 85.25 645 ALA A O 1
ATOM 4719 N N . GLY A 1 646 ? -45.392 -10.445 50.355 1.00 84.38 646 GLY A N 1
ATOM 4720 C CA . GLY A 1 646 ? -45.507 -9.536 49.208 1.00 84.38 646 GLY A CA 1
ATOM 4721 C C . GLY A 1 646 ? -44.624 -8.290 49.292 1.00 84.38 646 GLY A C 1
ATOM 4722 O O . GLY A 1 646 ? -44.697 -7.459 48.394 1.00 84.38 646 GLY A O 1
ATOM 4723 N N . ASN A 1 647 ? -43.771 -8.193 50.313 1.00 90.12 647 ASN A N 1
ATOM 4724 C CA . ASN A 1 647 ? -42.837 -7.083 50.496 1.00 90.12 647 ASN A CA 1
ATOM 4725 C C . ASN A 1 647 ? -41.567 -7.267 49.651 1.00 90.12 647 ASN A C 1
ATOM 4727 O O . ASN A 1 647 ? -41.253 -8.377 49.201 1.00 90.12 647 ASN A O 1
ATOM 4731 N N . PHE A 1 648 ? -40.786 -6.200 49.483 1.00 92.56 648 PHE A N 1
ATOM 4732 C CA . PHE A 1 648 ? -39.543 -6.237 48.709 1.00 92.56 648 PHE A CA 1
ATOM 4733 C C . PHE A 1 648 ? -38.393 -5.585 49.469 1.00 92.56 648 PHE A C 1
ATOM 4735 O O . PHE A 1 648 ? -38.564 -4.525 50.045 1.00 92.56 648 PHE A O 1
ATOM 4742 N N . ALA A 1 649 ? -37.209 -6.202 49.443 1.00 93.38 649 ALA A N 1
ATOM 4743 C CA . ALA A 1 649 ? -35.970 -5.527 49.818 1.00 93.38 649 ALA A CA 1
ATOM 4744 C C . ALA A 1 649 ? -35.363 -4.842 48.589 1.00 93.38 649 ALA A C 1
ATOM 4746 O O . ALA A 1 649 ? -35.352 -5.417 47.497 1.00 93.38 649 ALA A O 1
ATOM 4747 N N . LEU A 1 650 ? -34.805 -3.653 48.777 1.00 92.75 650 LEU A N 1
ATOM 4748 C CA . LEU A 1 650 ? -34.193 -2.850 47.728 1.00 92.75 650 LEU A CA 1
ATOM 4749 C C . LEU A 1 650 ? -32.673 -3.020 47.723 1.00 92.75 650 LEU A C 1
ATOM 4751 O O . LEU A 1 650 ? -32.013 -2.926 48.755 1.00 92.75 650 LEU A O 1
ATOM 4755 N N . LEU A 1 651 ? -32.107 -3.256 46.543 1.00 93.25 651 LEU A N 1
ATOM 4756 C CA . LEU A 1 651 ? -30.669 -3.348 46.308 1.00 93.25 651 LEU A CA 1
ATOM 4757 C C . LEU A 1 651 ? -30.260 -2.332 45.234 1.00 93.25 651 LEU A C 1
ATOM 4759 O O . LEU A 1 651 ? -30.585 -2.508 44.058 1.00 93.25 651 LEU A O 1
ATOM 4763 N N . GLY A 1 652 ? -29.532 -1.293 45.636 1.00 91.00 652 GLY A N 1
ATOM 4764 C CA . GLY A 1 652 ? -28.982 -0.274 44.744 1.00 91.00 652 GLY A CA 1
ATOM 4765 C C . GLY A 1 652 ? -27.693 -0.755 44.083 1.00 91.00 652 GLY A C 1
ATOM 4766 O O . GLY A 1 652 ? -26.726 -1.104 44.765 1.00 91.00 652 GLY A O 1
ATOM 4767 N N . MET A 1 653 ? -27.665 -0.789 42.751 1.00 90.56 653 MET A N 1
ATOM 4768 C CA . MET A 1 653 ? -26.551 -1.285 41.943 1.00 90.56 653 MET A CA 1
ATOM 4769 C C . MET A 1 653 ? -25.977 -0.170 41.061 1.00 90.56 653 MET A C 1
ATOM 4771 O O . MET A 1 653 ? -26.674 0.422 40.245 1.00 90.56 653 MET A O 1
ATOM 4775 N N . GLN A 1 654 ? -24.677 0.079 41.173 1.00 88.25 654 GLN A N 1
ATOM 4776 C CA . GLN A 1 654 ? -23.924 1.043 40.377 1.00 88.25 654 GLN A CA 1
ATOM 4777 C C . GLN A 1 654 ? -23.074 0.338 39.313 1.00 88.25 654 GLN A C 1
ATOM 4779 O O . GLN A 1 654 ? -22.386 -0.653 39.589 1.00 88.25 654 GLN A O 1
ATOM 4784 N N . HIS A 1 655 ? -23.098 0.851 38.089 1.00 85.12 655 HIS A N 1
ATOM 4785 C CA . HIS A 1 655 ? -22.248 0.416 36.991 1.00 85.12 655 HIS A CA 1
ATOM 4786 C C . HIS A 1 655 ? -20.890 1.110 37.084 1.00 85.12 655 HIS A C 1
ATOM 4788 O O . HIS A 1 655 ? -20.785 2.331 37.017 1.00 85.12 655 HIS A O 1
ATOM 4794 N N . VAL A 1 656 ? -19.820 0.330 37.230 1.00 85.75 656 VAL A N 1
ATOM 4795 C CA . VAL A 1 656 ? -18.479 0.887 37.480 1.00 85.75 656 VAL A CA 1
ATOM 4796 C C . VAL A 1 656 ? -17.620 0.894 36.215 1.00 85.75 656 VAL A C 1
ATOM 4798 O O . VAL A 1 656 ? -16.795 1.782 36.016 1.00 85.75 656 VAL A O 1
ATOM 4801 N N . ARG A 1 657 ? -17.764 -0.130 35.369 1.00 84.25 657 ARG A N 1
ATOM 4802 C CA . ARG A 1 657 ? -17.044 -0.318 34.096 1.00 84.25 657 ARG A CA 1
ATOM 4803 C C . ARG A 1 657 ? -17.668 -1.488 33.334 1.00 84.25 657 ARG A C 1
ATOM 4805 O O . ARG A 1 657 ? -18.503 -2.193 33.891 1.00 84.25 657 ARG A O 1
ATOM 4812 N N . PHE A 1 658 ? -17.207 -1.739 32.107 1.00 85.44 658 PHE A N 1
ATOM 4813 C CA . PHE A 1 658 ? -17.698 -2.838 31.268 1.00 85.44 658 PHE A CA 1
ATOM 4814 C C . PHE A 1 658 ? -17.853 -4.166 32.037 1.00 85.44 658 PHE A C 1
ATOM 4816 O O . PHE A 1 658 ? -16.907 -4.651 32.673 1.00 85.44 658 PHE A O 1
ATOM 4823 N N . ASN A 1 659 ? -19.058 -4.730 31.979 1.00 86.19 659 ASN A N 1
ATOM 4824 C CA . ASN A 1 659 ? -19.515 -5.944 32.642 1.00 86.19 659 ASN A CA 1
ATOM 4825 C C . ASN A 1 659 ? -19.199 -5.977 34.153 1.00 86.19 659 ASN A C 1
ATOM 4827 O O . ASN A 1 659 ? -18.856 -7.015 34.720 1.00 86.19 659 ASN A O 1
ATOM 4831 N N . THR A 1 660 ? -19.222 -4.822 34.823 1.00 88.31 660 THR A N 1
ATOM 4832 C CA . THR A 1 660 ? -18.927 -4.721 36.255 1.00 88.31 660 THR A CA 1
ATOM 4833 C C . THR A 1 660 ? -19.954 -3.843 36.955 1.00 88.31 660 THR A C 1
ATOM 4835 O O . THR A 1 660 ? -19.976 -2.625 36.784 1.00 88.31 660 THR A O 1
ATOM 4838 N N . TRP A 1 661 ? -20.731 -4.482 37.824 1.00 89.62 661 TRP A N 1
ATOM 4839 C CA . TRP A 1 661 ? -21.724 -3.855 38.687 1.00 89.62 661 TRP A CA 1
ATOM 4840 C C . TRP A 1 661 ? -21.327 -4.004 40.152 1.00 89.62 661 TRP A C 1
ATOM 4842 O O . TRP A 1 661 ? -20.774 -5.040 40.538 1.00 89.62 661 TRP A O 1
ATOM 4852 N N . ARG A 1 662 ? -21.628 -2.988 40.962 1.00 92.69 662 ARG A N 1
ATOM 4853 C CA . ARG A 1 662 ? -21.443 -3.023 42.409 1.00 92.69 662 ARG A CA 1
ATOM 4854 C C . ARG A 1 662 ? -22.706 -2.639 43.159 1.00 92.69 662 ARG A C 1
ATOM 4856 O O . ARG A 1 662 ? -23.322 -1.644 42.817 1.00 92.69 662 ARG A O 1
ATOM 4863 N N . ALA A 1 663 ? -23.055 -3.394 44.191 1.00 93.69 663 ALA A N 1
ATOM 4864 C CA . ALA A 1 663 ? -24.044 -2.978 45.165 1.00 93.69 663 ALA A CA 1
ATOM 4865 C C . ALA A 1 663 ? -23.459 -1.837 45.997 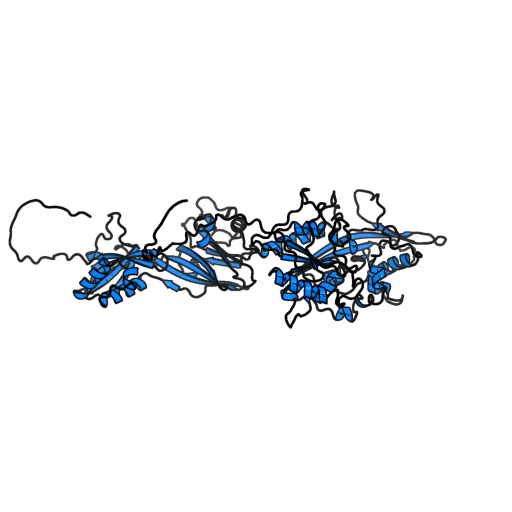1.00 93.69 663 ALA A C 1
ATOM 4867 O O . ALA A 1 663 ? -22.395 -1.991 46.608 1.00 93.69 663 ALA A O 1
ATOM 4868 N N . VAL A 1 664 ? -24.151 -0.708 45.985 1.00 93.31 664 VAL A N 1
ATOM 4869 C CA . VAL A 1 664 ? -23.829 0.474 46.788 1.00 93.31 664 VAL A CA 1
ATOM 4870 C C . VAL A 1 664 ? -24.798 0.635 47.950 1.00 93.31 664 VAL A C 1
ATOM 4872 O O . VAL A 1 664 ? -24.465 1.299 48.924 1.00 93.31 664 VAL A O 1
ATOM 4875 N N . GLU A 1 665 ? -25.948 -0.039 47.891 1.00 91.62 665 GLU A N 1
ATOM 4876 C CA . GLU A 1 665 ? -26.991 0.092 48.896 1.00 91.62 665 GLU A CA 1
ATOM 4877 C C . GLU A 1 665 ? -27.829 -1.180 49.028 1.00 91.62 665 GLU A C 1
ATOM 4879 O O . GLU A 1 665 ? -28.084 -1.871 48.042 1.00 91.62 665 GLU A O 1
ATOM 4884 N N . PHE A 1 666 ? -28.272 -1.476 50.249 1.00 94.31 666 PHE A N 1
ATOM 4885 C CA . PHE A 1 666 ? -29.249 -2.517 50.550 1.00 94.31 666 PHE A CA 1
ATOM 4886 C C . PHE A 1 666 ? -30.194 -2.017 51.643 1.00 94.31 666 PHE A C 1
ATOM 4888 O O . PHE A 1 666 ? -29.727 -1.566 52.689 1.00 94.31 666 PHE A O 1
ATOM 4895 N N . ARG A 1 667 ? -31.506 -2.101 51.408 1.00 92.19 667 ARG A N 1
ATOM 4896 C CA . ARG A 1 667 ? -32.544 -1.635 52.334 1.00 92.19 667 ARG A CA 1
ATOM 4897 C C . ARG A 1 667 ? -33.701 -2.611 52.448 1.00 92.19 667 ARG A C 1
ATOM 4899 O O . ARG A 1 667 ? -34.025 -3.339 51.514 1.00 92.19 667 ARG A O 1
ATOM 4906 N N . LEU A 1 668 ? -34.338 -2.575 53.609 1.00 91.94 668 LEU A N 1
ATOM 4907 C CA . LEU A 1 668 ? -35.607 -3.236 53.884 1.00 91.94 668 LEU A CA 1
ATOM 4908 C C . LEU A 1 668 ? -36.736 -2.205 53.809 1.00 91.94 668 LEU A C 1
ATOM 4910 O O . LEU A 1 668 ? -36.441 -1.014 53.917 1.00 91.94 668 LEU A O 1
ATOM 4914 N N . PRO A 1 669 ? -37.977 -2.635 53.544 1.00 87.75 669 PRO A N 1
ATOM 4915 C CA . PRO A 1 669 ? -39.115 -1.728 53.526 1.00 87.75 669 PRO A CA 1
ATOM 4916 C C . PRO A 1 669 ? -39.323 -1.171 54.936 1.00 87.75 669 PRO A C 1
ATOM 4918 O O . PRO A 1 669 ? -39.153 -1.906 55.916 1.00 87.75 669 PRO A O 1
ATOM 4921 N N . ASP A 1 670 ? -39.656 0.115 55.043 1.00 77.00 670 ASP A N 1
ATOM 4922 C CA . ASP A 1 670 ? -40.002 0.704 56.335 1.00 77.00 670 ASP A CA 1
ATOM 4923 C C . ASP A 1 670 ? -41.275 0.021 56.836 1.00 77.00 670 ASP A C 1
ATOM 4925 O O . ASP A 1 670 ? -42.334 0.093 56.211 1.00 77.00 670 ASP A O 1
ATOM 4929 N N . THR A 1 671 ? -41.192 -0.676 57.969 1.00 61.22 671 THR A N 1
ATOM 4930 C CA . THR A 1 671 ? -42.390 -1.185 58.633 1.00 61.22 671 THR A CA 1
ATOM 4931 C C . THR A 1 671 ? -43.172 0.022 59.134 1.00 61.22 671 THR A C 1
ATOM 4933 O O . THR A 1 671 ? -42.842 0.575 60.184 1.00 61.22 671 THR A O 1
ATOM 4936 N N . ARG A 1 672 ? -44.194 0.460 58.387 1.00 50.84 672 ARG A N 1
ATOM 4937 C CA . ARG A 1 672 ? -45.237 1.310 58.964 1.00 50.84 672 ARG A CA 1
ATOM 4938 C C . ARG A 1 672 ? -45.843 0.510 60.114 1.00 50.84 672 ARG A C 1
ATOM 4940 O O . ARG A 1 672 ? -46.433 -0.547 59.904 1.00 50.84 672 ARG A O 1
ATOM 4947 N N . ASP A 1 673 ? -45.593 0.969 61.337 1.00 45.06 673 ASP A N 1
ATOM 4948 C CA . ASP A 1 673 ? -46.256 0.478 62.541 1.00 45.06 673 ASP A CA 1
ATOM 4949 C C . ASP A 1 673 ? -47.745 0.835 62.430 1.00 45.06 673 ASP A C 1
ATOM 4951 O O . ASP A 1 673 ? -48.227 1.845 62.949 1.00 45.06 673 ASP A O 1
ATOM 4955 N N . ASP A 1 674 ? -48.488 0.006 61.706 1.00 40.66 674 ASP A N 1
ATOM 4956 C CA . ASP A 1 674 ? -49.932 0.105 61.590 1.00 40.66 674 ASP A CA 1
ATOM 4957 C C . ASP A 1 674 ? -50.560 -0.400 62.899 1.00 40.66 674 ASP A C 1
ATOM 4959 O O . ASP A 1 674 ? -50.990 -1.544 63.025 1.00 40.66 674 ASP A O 1
ATOM 4963 N N . GLY A 1 675 ? -50.590 0.476 63.904 1.00 44.31 675 GLY A N 1
ATOM 4964 C CA . GLY A 1 675 ? -51.611 0.502 64.951 1.00 44.31 675 GLY A CA 1
ATOM 4965 C C . GLY A 1 675 ? -51.822 -0.791 65.745 1.00 44.31 675 GLY A C 1
ATOM 4966 O O . GLY A 1 675 ? -52.863 -1.436 65.635 1.00 44.31 675 GLY A O 1
ATOM 4967 N N . GLY A 1 676 ? -50.898 -1.092 66.656 1.00 32.81 676 GLY A N 1
ATOM 4968 C CA . GLY A 1 676 ? -51.068 -2.094 67.710 1.00 32.81 676 GLY A CA 1
ATOM 4969 C C . GLY A 1 676 ? -50.645 -1.551 69.071 1.00 32.81 676 GLY A C 1
ATOM 4970 O O . GLY A 1 676 ? -49.690 -2.042 69.661 1.00 32.81 676 GLY A O 1
ATOM 4971 N N . GLY A 1 677 ? -51.333 -0.516 69.561 1.00 40.38 677 GLY A N 1
ATOM 4972 C CA . GLY A 1 677 ? -51.104 0.035 70.896 1.00 40.38 677 GLY A CA 1
ATOM 4973 C C . GLY A 1 677 ? -51.269 -1.030 71.981 1.00 40.38 677 GLY A C 1
ATOM 4974 O O . GLY A 1 677 ? -52.360 -1.562 72.179 1.00 40.38 677 GLY A O 1
ATOM 4975 N N . LEU A 1 678 ? -50.182 -1.317 72.698 1.00 35.00 678 LEU A N 1
ATOM 4976 C CA . LEU A 1 678 ? -50.193 -2.148 73.900 1.00 35.00 678 LEU A CA 1
ATOM 4977 C C . LEU A 1 678 ? -49.153 -1.694 74.934 1.00 35.00 678 LEU A C 1
ATOM 4979 O O . LEU A 1 678 ? -48.598 -2.525 75.634 1.00 35.00 678 LEU A O 1
ATOM 4983 N N . PHE A 1 679 ? -48.924 -0.387 75.086 1.00 33.19 679 PHE A N 1
ATOM 4984 C CA . PHE A 1 679 ? -48.407 0.181 76.338 1.00 33.19 679 PHE A CA 1
ATOM 4985 C C . PHE A 1 679 ? -49.039 1.563 76.578 1.00 33.19 679 PHE A C 1
ATOM 4987 O O . PHE A 1 679 ? -49.053 2.381 75.658 1.00 33.19 679 PHE A O 1
ATOM 4994 N N . PRO A 1 680 ? -49.634 1.815 77.759 1.00 41.38 680 PRO A N 1
ATOM 4995 C CA . PRO A 1 680 ? -50.214 3.110 78.082 1.00 41.38 680 PRO A CA 1
ATOM 4996 C C . PRO A 1 680 ? -49.113 4.093 78.490 1.00 41.38 680 PRO A C 1
ATOM 4998 O O . PRO A 1 680 ? -48.201 3.692 79.202 1.00 41.38 680 PRO A O 1
ATOM 5001 N N . GLY A 1 681 ? -49.271 5.339 78.032 1.00 36.38 681 GLY A N 1
ATOM 5002 C CA . GLY A 1 681 ? -48.807 6.605 78.614 1.00 36.38 681 GLY A CA 1
ATOM 5003 C C . GLY A 1 681 ? -47.447 6.652 79.308 1.00 36.38 681 GLY A C 1
ATOM 5004 O O . GLY A 1 681 ? -47.255 6.024 80.339 1.00 36.38 681 GLY A O 1
ATOM 5005 N N . ASP A 1 682 ? -46.578 7.531 78.824 1.00 37.03 682 ASP A N 1
ATOM 5006 C CA . ASP A 1 682 ? -46.207 8.692 79.633 1.00 37.03 682 ASP A CA 1
ATOM 5007 C C . ASP A 1 682 ? -45.720 9.818 78.715 1.00 37.03 682 ASP A C 1
ATOM 5009 O O . ASP A 1 682 ? -45.031 9.589 77.717 1.00 37.03 682 ASP A O 1
ATOM 5013 N N . ASP A 1 683 ? -46.199 11.013 79.042 1.00 44.38 683 ASP A N 1
ATOM 5014 C CA . ASP A 1 683 ? -45.818 12.293 78.471 1.00 44.38 683 ASP A CA 1
ATOM 5015 C C . ASP A 1 683 ? -44.364 12.665 78.837 1.00 44.38 683 ASP A C 1
ATOM 5017 O O . ASP A 1 683 ? -43.790 12.168 79.807 1.00 44.38 683 ASP A O 1
ATOM 5021 N N . ASP A 1 684 ? -43.868 13.641 78.077 1.00 44.19 684 ASP A N 1
ATOM 5022 C CA . ASP A 1 684 ? -42.836 14.627 78.411 1.00 44.19 684 ASP A CA 1
ATOM 5023 C C . ASP A 1 684 ? -41.333 14.338 78.189 1.00 44.19 684 ASP A C 1
ATOM 5025 O O . ASP A 1 684 ? -40.750 13.317 78.550 1.00 44.19 684 ASP A O 1
ATOM 5029 N N . ASP A 1 685 ? -40.736 15.411 77.654 1.00 40.19 685 ASP A N 1
ATOM 5030 C CA . ASP A 1 685 ? -39.366 15.909 77.776 1.00 40.19 685 ASP A CA 1
ATOM 5031 C C . ASP A 1 685 ? -38.246 15.422 76.834 1.00 40.19 685 ASP A C 1
ATOM 5033 O O . ASP A 1 685 ? -37.639 14.361 76.955 1.00 40.19 685 ASP A O 1
ATOM 5037 N N . ASP A 1 686 ? -37.926 16.348 75.921 1.00 44.81 686 ASP A N 1
ATOM 5038 C CA . ASP A 1 686 ? -36.620 16.987 75.752 1.00 44.81 686 ASP A CA 1
ATOM 5039 C C . ASP A 1 686 ? -35.346 16.126 75.747 1.00 44.81 686 ASP A C 1
ATOM 5041 O O . ASP A 1 686 ? -34.814 15.685 76.763 1.00 44.81 686 ASP A O 1
ATOM 5045 N N . GLY A 1 687 ? -34.702 16.166 74.577 1.00 37.31 687 GLY A N 1
ATOM 5046 C CA . GLY A 1 687 ? -33.253 16.298 74.490 1.00 37.31 687 GLY A CA 1
ATOM 5047 C C . GLY A 1 687 ? -32.501 15.008 74.199 1.00 37.31 687 GLY A C 1
ATOM 5048 O O . GLY A 1 687 ? -32.255 14.188 75.076 1.00 37.31 687 GLY A O 1
ATOM 5049 N N . GLY A 1 688 ? -31.966 14.901 72.982 1.00 31.83 688 GLY A N 1
ATOM 5050 C CA . GLY A 1 688 ? -30.850 13.989 72.781 1.00 31.83 688 GLY A CA 1
ATOM 5051 C C . GLY A 1 688 ? -30.457 13.698 71.344 1.00 31.83 688 GLY A C 1
ATOM 5052 O O . GLY A 1 688 ? -31.016 12.810 70.725 1.00 31.83 688 GLY A O 1
ATOM 5053 N N . ILE A 1 689 ? -29.391 14.377 70.911 1.00 34.84 689 ILE A N 1
ATOM 5054 C CA . ILE A 1 689 ? -28.250 13.785 70.193 1.00 34.84 689 ILE A CA 1
ATOM 5055 C C . ILE A 1 689 ? -28.577 13.137 68.835 1.00 34.84 689 ILE A C 1
ATOM 5057 O O . ILE A 1 689 ? -28.973 11.981 68.736 1.00 34.84 689 ILE A O 1
ATOM 5061 N N . GLY A 1 690 ? -28.263 13.866 67.761 1.00 35.78 690 GLY A N 1
ATOM 5062 C CA . GLY A 1 690 ? -28.101 13.261 66.440 1.00 35.78 690 GLY A CA 1
ATOM 5063 C C . GLY A 1 690 ? -26.848 12.373 66.351 1.00 35.78 690 GLY A C 1
ATOM 5064 O O . GLY A 1 690 ? -25.872 12.614 67.066 1.00 35.78 690 GLY A O 1
ATOM 5065 N N . PRO A 1 691 ? -26.819 11.399 65.431 1.00 36.91 691 PRO A N 1
ATOM 5066 C CA . PRO A 1 691 ? -25.593 10.900 64.819 1.00 36.91 691 PRO A CA 1
ATOM 5067 C C . PRO A 1 691 ? -25.398 11.633 63.476 1.00 36.91 691 PRO A C 1
ATOM 5069 O O . PRO A 1 691 ? -26.317 11.726 62.672 1.00 36.91 691 PRO A O 1
ATOM 5072 N N . LEU A 1 692 ? -24.297 12.353 63.246 1.00 39.22 692 LEU A N 1
ATOM 5073 C CA . LEU A 1 692 ? -23.062 11.796 62.682 1.00 39.22 692 LEU A CA 1
ATOM 5074 C C . LEU A 1 692 ? -23.326 10.695 61.650 1.00 39.22 692 LEU A C 1
ATOM 5076 O O . LEU A 1 692 ? -23.210 9.519 61.979 1.00 39.22 692 LEU A O 1
ATOM 5080 N N . PHE A 1 693 ? -23.619 11.118 60.421 1.00 36.69 693 PHE A N 1
ATOM 5081 C CA . PHE A 1 693 ? -22.932 10.665 59.211 1.00 36.69 693 PHE A CA 1
ATOM 5082 C C . PHE A 1 693 ? -22.772 11.844 58.253 1.00 36.69 693 PHE A C 1
ATOM 5084 O O . PHE A 1 693 ? -23.730 12.645 58.157 1.00 36.69 693 PHE A O 1
#

Secondary structure (DSSP, 8-state):
--------------------------------PPPPPP---TTEEEPPPPTT-B-TTSPBP-----TTS--EEEEEE--TT-----STT--STTTSEE-B-SSSPPPSSPEEEHHHHHTTSTTEEEEEE--GGGTTS-TTSTTTHHHHHHHHHHHHHHHTS-EEEEEETHHHHHHHHHHHSEETTEEGGGSEEEEEEES--TT--HHHHHHH--S-S---HHHHHHHHHHHHHHTSTT--S-TTSTTTTS-TTHHHHTSTTGGGGSTT-HHHHHPPPPPTTSEEEEEEEEEEEE-TTGGGGT------SSEE-TTSSS-HHHHHTT-SEEEEEEEEEEEEEE--TTS--EEEEEE----S----S-----TTSGGGGGGBHHHHHHHHHHHHHHHHTTSPPPHHHHTT-EE--BTTBPPEE-BTTB-TTPPTTSEEEEEHHHH-GGGHHHHEEEE-SSSSSS-EEEEEEEEEETTEE---EEEEE-TTS-EEEEEETHHHH--S-EEEEEEEEETTEEEEEEEEE--SSS---EEEEEEEEEEETTTEEEEEEEEEE-THHHHHHHHHHHHTT---HHHHTTB-HHHHHHHHHHHHHS----EEEE-SSSSSTTS-HHHHHHTTTPSPSSSS---SEEEEEE-GGG-EEEEEEEEEETTEEEEEEEEPPP----S---S--------------

Foldseek 3Di:
DDDDDDDDDDDDDDDDDDDDDDPPPDDPDPCQQDPDDFFPQPQKGFADQEQPAADPVRHGADAAADPVSAAAEEEEFAALQQFFHADPVLPRLQNDFQFDAFPDDTPPDTHGTLQSLQSNFHRYGYMYRGLNVCRLAQLVPCSFQVSVLSSLVRVCVVRVHAYAYEYAASSVLSVLSNQCDADPNHRSLVRHQEYEYFAYQLQFWLLLVLLPDDPDDDDDPLSVVLNQLVVLVVVPPCPDCDQQDPNVLQPPCSVSLNDVNVQLRHGPDPNSVPRDGRDPNYAYEFEKFWEWEQEPAPVVVVPPPDPDRTRTNIQSTHGPCSRPVRHPYYDYRYWYWYKHKDDDPPGDIHIDIHTPDPPDDPPPDRGSAHCRHRSNVSSHPVSSVVVSVVVSLVSQLLAADDPQLCQFFWDPCPQNRHTDTHHQQWDPDQDPLQKTKGFVCSVVVVCCQFFKEWAQQVPPNGTKIKGWIWIAGNVGTFAIKIWIGGSSSHTLDIDGVCVVQVAGYKAWRGWYDDPNKIKTWIWTWDPDLFFTWIKIKIWIWHGDNVPGIDTDDIDIAGPQVLVVVLLVCLLVVHPDPSNCQAEPPVQSNVSNVCCVVWNWDDKDKGAQFLPGPDDDPQACVLQPCPPPPPVDDQARIWMWTATPPRFTKIWHWHDDDRNGIYTPDIGGGPPPPPDDDDDDDDDDDDDDDDDDD